Protein AF-0000000068093734 (afdb_homodimer)

Foldseek 3Di:
DWKAWLFFAAPDDDPFGAFGKMWDDFPQEIEMEFDAGRSQVLCVVLVHFLLSHAEYEYFWPDRSRHVCVLVSQVRNLLVCLPVGDAHAYEYAPPQVVVVCLDDNCVHPCNVVQCCLQPPVVNVVVSVVSPHDDGSDGHDYHYYHDDQFDWDDDPFKIKGWHFAAAPPPVITGIKIWIDGPNAIEIEGTFHADGPRSLQSQAQHLEYEYEAADAPPPQPDPSSNGGGYHLLSVLQSCQSSVYQEYEYGHYYCVCVDPPNVVVSVVNSCVRHPHHYHDDTRGDMDDSVGDDPPPPD/DWKAWLFFAAPDDDPFGAFGKMWDDFPQEIEMEFDAGRSQVLCVVLVHFLLSHAEYEYFWPDRSRHVCVLVSQVRNLLVCLPVGDAHAYEYAPPQVVVVCLDDNCVHPCNVVQCCLQPPVVNVVVSVVSPHDDGSDGHDYHYYHDDQFDWDDDPFKIKGWHFAAAPPPVITGIKIWIDGPNAIEIEGTFHADGPRSLVSQAQHLEYEYEAADAPPPQPDPSSNGGGYHLQSVLQSCQSSVYAEYEYGHYYCVCVDPPNVVVSVVNSCVRHPHHYHDDTRGDMDDSVGDDPPPPD

Structure (mmCIF, N/CA/C/O backbone):
data_AF-0000000068093734-model_v1
#
loop_
_entity.id
_entity.type
_entity.pdbx_description
1 polymer 'Metallo-beta-lactamase family protein'
#
loop_
_atom_site.group_PDB
_atom_site.id
_atom_site.type_symbol
_atom_site.label_atom_id
_atom_site.label_alt_id
_atom_site.label_comp_id
_atom_site.label_asym_id
_atom_site.label_entity_id
_atom_site.label_seq_id
_atom_site.pdbx_PDB_ins_code
_atom_site.Cartn_x
_atom_site.Cartn_y
_atom_site.Cartn_z
_atom_site.occupancy
_atom_site.B_iso_or_equiv
_atom_site.auth_seq_id
_atom_site.auth_comp_id
_atom_site.auth_asym_id
_atom_site.auth_atom_id
_atom_site.pdbx_PDB_model_num
ATOM 1 N N . MET A 1 1 ? 13.656 24.938 -2.77 1 95.44 1 MET A N 1
ATOM 2 C CA . MET A 1 1 ? 12.781 23.891 -2.225 1 95.44 1 MET A CA 1
ATOM 3 C C . MET A 1 1 ? 11.633 23.594 -3.18 1 95.44 1 MET A C 1
ATOM 5 O O . MET A 1 1 ? 11.078 24.516 -3.797 1 95.44 1 MET A O 1
ATOM 9 N N . ASN A 1 2 ? 11.367 22.281 -3.445 1 97.56 2 ASN A N 1
ATOM 10 C CA . ASN A 1 2 ? 10.203 21.828 -4.203 1 97.56 2 ASN A CA 1
ATOM 11 C C . ASN A 1 2 ? 9.25 21.016 -3.334 1 97.56 2 ASN A C 1
ATOM 13 O O . ASN A 1 2 ? 9.695 20.266 -2.459 1 97.56 2 ASN A O 1
ATOM 17 N N . LEU A 1 3 ? 7.969 21.25 -3.598 1 98.56 3 LEU A N 1
ATOM 18 C CA . LEU A 1 3 ? 6.941 20.531 -2.852 1 98.56 3 LEU A CA 1
ATOM 19 C C . LEU A 1 3 ? 5.922 19.906 -3.797 1 98.56 3 LEU A C 1
ATOM 21 O O . LEU A 1 3 ? 5.395 20.578 -4.684 1 98.56 3 LEU A O 1
ATOM 25 N N . TRP A 1 4 ? 5.676 18.594 -3.635 1 98.88 4 TRP A N 1
ATOM 26 C CA . TRP A 1 4 ? 4.633 17.891 -4.375 1 98.88 4 TRP A CA 1
ATOM 27 C C . TRP A 1 4 ? 3.635 17.234 -3.424 1 98.88 4 TRP A C 1
ATOM 29 O O . TRP A 1 4 ? 4.023 16.703 -2.379 1 98.88 4 TRP A O 1
ATOM 39 N N . LEU A 1 5 ? 2.393 17.312 -3.854 1 98.94 5 LEU A N 1
ATOM 40 C CA . LEU A 1 5 ? 1.349 16.578 -3.139 1 98.94 5 LEU A CA 1
ATOM 41 C C . LEU A 1 5 ? 1.185 15.172 -3.701 1 98.94 5 LEU A C 1
ATOM 43 O O . LEU A 1 5 ? 0.716 15 -4.828 1 98.94 5 LEU A O 1
ATOM 47 N N . LEU A 1 6 ? 1.538 14.172 -2.916 1 98.88 6 LEU A N 1
ATOM 48 C CA . LEU A 1 6 ? 1.407 12.797 -3.373 1 98.88 6 LEU A CA 1
ATOM 49 C C . LEU A 1 6 ? -0.021 12.297 -3.186 1 98.88 6 LEU A C 1
ATOM 51 O O . LEU A 1 6 ? -0.607 11.719 -4.109 1 98.88 6 LEU A O 1
ATOM 55 N N . GLY A 1 7 ? -0.536 12.531 -2.014 1 98.81 7 GLY A N 1
ATOM 56 C CA . GLY A 1 7 ? -1.906 12.164 -1.692 1 98.81 7 GLY A CA 1
ATOM 57 C C . GLY A 1 7 ? -2.641 13.234 -0.907 1 98.81 7 GLY A C 1
ATOM 58 O O . GLY A 1 7 ? -2.105 13.781 0.061 1 98.81 7 GLY A O 1
ATOM 59 N N . THR A 1 8 ? -3.873 13.539 -1.354 1 98.81 8 THR A N 1
ATOM 60 C CA . THR A 1 8 ? -4.645 14.617 -0.747 1 98.81 8 THR A CA 1
ATOM 61 C C . THR A 1 8 ? -5.98 14.102 -0.22 1 98.81 8 THR A C 1
ATOM 63 O O . THR A 1 8 ? -6.914 14.875 0.001 1 98.81 8 THR A O 1
ATOM 66 N N . GLY A 1 9 ? -6.023 12.742 -0.123 1 98.44 9 GLY A N 1
ATOM 67 C CA . GLY A 1 9 ? -7.273 12.125 0.302 1 98.44 9 GLY A CA 1
ATOM 68 C C . GLY A 1 9 ? -7.254 11.68 1.752 1 98.44 9 GLY A C 1
ATOM 69 O O . GLY A 1 9 ? -6.441 12.164 2.545 1 98.44 9 GLY A O 1
ATOM 70 N N . THR A 1 10 ? -8.203 10.922 2.076 1 98 10 THR A N 1
ATOM 71 C CA . THR A 1 10 ? -8.5 10.453 3.424 1 98 10 THR A CA 1
ATOM 72 C C . THR A 1 10 ? -8.422 8.938 3.498 1 98 10 THR A C 1
ATOM 74 O O . THR A 1 10 ? -7.996 8.281 2.541 1 98 10 THR A O 1
ATOM 77 N N . PRO A 1 11 ? -8.75 8.32 4.656 1 96.88 11 PRO A N 1
ATOM 78 C CA . PRO A 1 11 ? -8.781 6.855 4.707 1 96.88 11 PRO A CA 1
ATOM 79 C C . PRO A 1 11 ? -9.836 6.25 3.789 1 96.88 11 PRO A C 1
ATOM 81 O O . PRO A 1 11 ? -9.789 5.059 3.482 1 96.88 11 PRO A O 1
ATOM 84 N N . THR A 1 12 ? -10.797 7.047 3.393 1 96.06 12 THR A N 1
ATOM 85 C CA . THR A 1 12 ? -11.82 6.574 2.471 1 96.06 12 THR A CA 1
ATOM 86 C C . THR A 1 12 ? -11.242 6.379 1.071 1 96.06 12 THR A C 1
ATOM 88 O O . THR A 1 12 ? -10.609 7.285 0.525 1 96.06 12 THR A O 1
ATOM 91 N N . PRO A 1 13 ? -11.469 5.199 0.527 1 95.5 13 PRO A N 1
ATOM 92 C CA . PRO A 1 13 ? -10.883 4.926 -0.789 1 95.5 13 PRO A CA 1
ATOM 93 C C . PRO A 1 13 ? -11.383 5.887 -1.865 1 95.5 13 PRO A C 1
ATOM 95 O O . PRO A 1 13 ? -12.562 6.258 -1.873 1 95.5 13 PRO A O 1
ATOM 98 N N . SER A 1 14 ? -10.516 6.305 -2.707 1 96.06 14 SER A N 1
ATOM 99 C CA . SER A 1 14 ? -10.789 7.18 -3.842 1 96.06 14 SER A CA 1
ATOM 100 C C . SER A 1 14 ? -9.922 6.816 -5.043 1 96.06 14 SER A C 1
ATOM 102 O O . SER A 1 14 ? -8.773 6.406 -4.883 1 96.06 14 SER A O 1
ATOM 104 N N . LEU A 1 15 ? -10.469 6.91 -6.254 1 93.81 15 LEU A N 1
ATOM 105 C CA . LEU A 1 15 ? -9.688 6.691 -7.465 1 93.81 15 LEU A CA 1
ATOM 106 C C . LEU A 1 15 ? -8.82 7.906 -7.781 1 93.81 15 LEU A C 1
ATOM 108 O O . LEU A 1 15 ? -7.855 7.805 -8.547 1 93.81 15 LEU A O 1
ATOM 112 N N . TRP A 1 16 ? -9.148 9.008 -7.148 1 92.5 16 TRP A N 1
ATOM 113 C CA . TRP A 1 16 ? -8.555 10.273 -7.559 1 92.5 16 TRP A CA 1
ATOM 114 C C . TRP A 1 16 ? -7.555 10.766 -6.52 1 92.5 16 TRP A C 1
ATOM 116 O O . TRP A 1 16 ? -6.551 11.391 -6.863 1 92.5 16 TRP A O 1
ATOM 126 N N . ARG A 1 17 ? -7.852 10.477 -5.312 1 97.81 17 ARG A N 1
ATOM 127 C CA . ARG A 1 17 ? -7.016 10.953 -4.215 1 97.81 17 ARG A CA 1
ATOM 128 C C . ARG A 1 17 ? -6.473 9.789 -3.396 1 97.81 17 ARG A C 1
ATOM 130 O O . ARG A 1 17 ? -7.238 8.992 -2.85 1 97.81 17 ARG A O 1
ATOM 137 N N . MET A 1 18 ? -5.18 9.734 -3.316 1 98.5 18 MET A N 1
ATOM 138 C CA . MET A 1 18 ? -4.547 8.758 -2.436 1 98.5 18 MET A CA 1
ATOM 139 C C . MET A 1 18 ? -4.484 9.273 -1.003 1 98.5 18 MET A C 1
ATOM 141 O O . MET A 1 18 ? -4.84 10.422 -0.738 1 98.5 18 MET A O 1
ATOM 145 N N . CYS A 1 19 ? -4.105 8.445 -0.1 1 98.75 19 CYS A N 1
ATOM 146 C CA . CYS A 1 19 ? -3.963 8.852 1.293 1 98.75 19 CYS A CA 1
ATOM 147 C C . CYS A 1 19 ? -2.818 9.844 1.455 1 98.75 19 CYS A C 1
ATOM 149 O O . CYS A 1 19 ? -2 10.008 0.548 1 98.75 19 CYS A O 1
ATOM 151 N N . SER A 1 20 ? -2.742 10.43 2.557 1 98.88 20 SER A N 1
ATOM 152 C CA . SER A 1 20 ? -1.877 11.578 2.812 1 98.88 20 SER A CA 1
ATOM 153 C C . SER A 1 20 ? -0.416 11.242 2.533 1 98.88 20 SER A C 1
ATOM 155 O O . SER A 1 20 ? 0.082 10.203 2.967 1 98.88 20 SER A O 1
ATOM 157 N N . GLY A 1 21 ? 0.211 12.086 1.816 1 98.94 21 GLY A N 1
ATOM 158 C CA . GLY A 1 21 ? 1.637 12.047 1.533 1 98.94 21 GLY A CA 1
ATOM 159 C C . GLY A 1 21 ? 2.139 13.281 0.816 1 98.94 21 GLY A C 1
ATOM 160 O O . GLY A 1 21 ? 1.461 13.812 -0.068 1 98.94 21 GLY A O 1
ATOM 161 N N . TYR A 1 22 ? 3.342 13.773 1.146 1 98.94 22 TYR A N 1
ATOM 162 C CA . TYR A 1 22 ? 3.922 15 0.618 1 98.94 22 TYR A CA 1
ATOM 163 C C . TYR A 1 22 ? 5.43 14.852 0.427 1 98.94 22 TYR A C 1
ATOM 165 O O . TYR A 1 22 ? 6.125 14.336 1.303 1 98.94 22 TYR A O 1
ATOM 173 N N . LEU A 1 23 ? 5.875 15.203 -0.702 1 98.94 23 LEU A N 1
ATOM 174 C CA . LEU A 1 23 ? 7.277 15.078 -1.08 1 98.94 23 LEU A CA 1
ATOM 175 C C . LEU A 1 23 ? 7.938 16.453 -1.17 1 98.94 23 LEU A C 1
ATOM 177 O O . LEU A 1 23 ? 7.414 17.359 -1.826 1 98.94 23 LEU A O 1
ATOM 181 N N . VAL A 1 24 ? 9.062 16.641 -0.488 1 98.81 24 VAL A N 1
ATOM 182 C CA . VAL A 1 24 ? 9.812 17.891 -0.521 1 98.81 24 VAL A CA 1
ATOM 183 C C . VAL A 1 24 ? 11.25 17.625 -0.975 1 98.81 24 VAL A C 1
ATOM 185 O O . VAL A 1 24 ? 11.891 16.672 -0.511 1 98.81 24 VAL A O 1
ATOM 188 N N . ARG A 1 25 ? 11.703 18.359 -1.819 1 98.44 25 ARG A N 1
ATOM 189 C CA . ARG A 1 25 ? 13.109 18.312 -2.211 1 98.44 25 ARG A CA 1
ATOM 190 C C . ARG A 1 25 ? 13.859 19.531 -1.7 1 98.44 25 ARG A C 1
ATOM 192 O O . ARG A 1 25 ? 13.438 20.672 -1.926 1 98.44 25 ARG A O 1
ATOM 199 N N . VAL A 1 26 ? 14.859 19.359 -0.941 1 97.81 26 VAL A N 1
ATOM 200 C CA . VAL A 1 26 ? 15.805 20.375 -0.5 1 97.81 26 VAL A CA 1
ATOM 201 C C . VAL A 1 26 ? 17.203 20.031 -0.996 1 97.81 26 VAL A C 1
ATOM 203 O O . VAL A 1 26 ? 17.828 19.094 -0.511 1 97.81 26 VAL A O 1
ATOM 206 N N . GLY A 1 27 ? 17.75 20.781 -1.922 1 95.62 27 GLY A N 1
ATOM 207 C CA . GLY A 1 27 ? 18.984 20.375 -2.557 1 95.62 27 GLY A CA 1
ATOM 208 C C . GLY A 1 27 ? 18.875 19.031 -3.248 1 95.62 27 GLY A C 1
ATOM 209 O O . GLY A 1 27 ? 18.016 18.828 -4.109 1 95.62 27 GLY A O 1
ATOM 210 N N . ASP A 1 28 ? 19.672 18.094 -2.791 1 94.25 28 ASP A N 1
ATOM 211 C CA . ASP A 1 28 ? 19.656 16.766 -3.4 1 94.25 28 ASP A CA 1
ATOM 212 C C . ASP A 1 28 ? 18.938 15.758 -2.516 1 94.25 28 ASP A C 1
ATOM 214 O O . ASP A 1 28 ? 18.906 14.562 -2.814 1 94.25 28 ASP A O 1
ATOM 218 N N . GLU A 1 29 ? 18.25 16.266 -1.494 1 96.19 29 GLU A N 1
ATOM 219 C CA . GLU A 1 29 ? 17.578 15.383 -0.545 1 96.19 29 GLU A CA 1
ATOM 220 C C . GLU A 1 29 ? 16.078 15.383 -0.767 1 96.19 29 GLU A C 1
ATOM 222 O O . GLU A 1 29 ? 15.484 16.438 -1.037 1 96.19 29 GLU A O 1
ATOM 227 N N . TYR A 1 30 ? 15.547 14.219 -0.754 1 98.56 30 TYR A N 1
ATOM 228 C CA . TYR A 1 30 ? 14.094 14.078 -0.76 1 98.56 30 TYR A CA 1
ATOM 229 C C . TYR A 1 30 ? 13.578 13.688 0.62 1 98.56 30 TYR A C 1
ATOM 231 O O . TYR A 1 30 ? 14.062 12.727 1.225 1 98.56 30 TYR A O 1
ATOM 239 N N . LEU A 1 31 ? 12.633 14.484 1.109 1 98.88 31 LEU A N 1
ATOM 240 C CA . LEU A 1 31 ? 11.922 14.211 2.354 1 98.88 31 LEU A CA 1
ATOM 241 C C . LEU A 1 31 ? 10.453 13.914 2.082 1 98.88 31 LEU A C 1
ATOM 243 O O . LEU A 1 31 ? 9.812 14.586 1.273 1 98.88 31 LEU A O 1
ATOM 247 N N . VAL A 1 32 ? 9.969 12.875 2.77 1 98.94 32 VAL A N 1
ATOM 248 C CA . VAL A 1 32 ? 8.523 12.68 2.721 1 98.94 32 VAL A CA 1
ATOM 249 C C . VAL A 1 32 ? 7.91 13.055 4.066 1 98.94 32 VAL A C 1
ATOM 251 O O . VAL A 1 32 ? 8.5 12.805 5.121 1 98.94 32 VAL A O 1
ATOM 254 N N . PHE A 1 33 ? 6.797 13.734 4.039 1 98.94 33 PHE A N 1
ATOM 255 C CA . PHE A 1 33 ? 5.922 13.961 5.184 1 98.94 33 PHE A CA 1
ATOM 256 C C . PHE A 1 33 ? 4.641 13.148 5.059 1 98.94 33 PHE A C 1
ATOM 258 O O . PHE A 1 33 ? 3.789 13.445 4.219 1 98.94 33 PHE A O 1
ATOM 265 N N . ASP A 1 34 ? 4.547 12.094 5.902 1 98.94 34 ASP A N 1
ATOM 266 C CA . ASP A 1 34 ? 3.547 11.039 5.805 1 98.94 34 ASP A CA 1
ATOM 267 C C . ASP A 1 34 ? 3.666 10.289 4.48 1 98.94 34 ASP A C 1
ATOM 269 O O . ASP A 1 34 ? 4.23 10.805 3.518 1 98.94 34 ASP A O 1
ATOM 273 N N . HIS A 1 35 ? 3.182 9.133 4.461 1 98.88 35 HIS A N 1
ATOM 274 C CA . HIS A 1 35 ? 3.254 8.219 3.326 1 98.88 35 HIS A CA 1
ATOM 275 C C . HIS A 1 35 ? 2.148 7.172 3.393 1 98.88 35 HIS A C 1
ATOM 277 O O . HIS A 1 35 ? 2.424 5.988 3.596 1 98.88 35 HIS A O 1
ATOM 283 N N . GLY A 1 36 ? 0.917 7.656 3.148 1 98.81 36 GLY A N 1
ATOM 284 C CA . GLY A 1 36 ? -0.247 6.789 3.262 1 98.81 36 GLY A CA 1
ATOM 285 C C . GLY A 1 36 ? -0.456 5.91 2.043 1 98.81 36 GLY A C 1
ATOM 286 O O . GLY A 1 36 ? 0.302 5.992 1.074 1 98.81 36 GLY A O 1
ATOM 287 N N . PHE A 1 37 ? -1.471 5.078 2.098 1 98.62 37 PHE A N 1
ATOM 288 C CA . PHE A 1 37 ? -1.744 4.152 1.005 1 98.62 37 PHE A CA 1
ATOM 289 C C . PHE A 1 37 ? -1.876 4.898 -0.317 1 98.62 37 PHE A C 1
ATOM 291 O O . PHE A 1 37 ? -2.66 5.844 -0.428 1 98.62 37 PHE A O 1
ATOM 298 N N . GLY A 1 38 ? -1.072 4.477 -1.32 1 98 38 GLY A N 1
ATOM 299 C CA . GLY A 1 38 ? -1.142 5.047 -2.654 1 98 38 GLY A CA 1
ATOM 300 C C . GLY A 1 38 ? -0.136 6.16 -2.879 1 98 38 GLY A C 1
ATOM 301 O O . GLY A 1 38 ? 0.177 6.504 -4.023 1 98 38 GLY A O 1
ATOM 302 N N . ALA A 1 39 ? 0.345 6.793 -1.848 1 98.69 39 ALA A N 1
ATOM 303 C CA . ALA A 1 39 ? 1.303 7.891 -1.966 1 98.69 39 ALA A CA 1
ATOM 304 C C . ALA A 1 39 ? 2.582 7.43 -2.656 1 98.69 39 ALA A C 1
ATOM 306 O O . ALA A 1 39 ? 3.186 8.18 -3.428 1 98.69 39 ALA A O 1
ATOM 307 N N . HIS A 1 40 ? 2.98 6.184 -2.398 1 98.69 40 HIS A N 1
ATOM 308 C CA . HIS A 1 40 ? 4.207 5.648 -2.984 1 98.69 40 HIS A CA 1
ATOM 309 C C . HIS A 1 40 ? 4.117 5.605 -4.504 1 98.69 40 HIS A C 1
ATOM 311 O O . HIS A 1 40 ? 5.074 5.953 -5.199 1 98.69 40 HIS A O 1
ATOM 317 N N . HIS A 1 41 ? 2.984 5.184 -4.938 1 97.81 41 HIS A N 1
ATOM 318 C CA . HIS A 1 41 ? 2.82 5.098 -6.387 1 97.81 41 HIS A CA 1
ATOM 319 C C . HIS A 1 41 ? 2.848 6.48 -7.027 1 97.81 41 HIS A C 1
ATOM 321 O O . HIS A 1 41 ? 3.418 6.66 -8.102 1 97.81 41 HIS A O 1
ATOM 327 N N . ARG A 1 42 ? 2.219 7.469 -6.398 1 98.5 42 ARG A N 1
ATOM 328 C CA . ARG A 1 42 ? 2.262 8.844 -6.895 1 98.5 42 ARG A CA 1
ATOM 329 C C . ARG A 1 42 ? 3.693 9.367 -6.941 1 98.5 42 ARG A C 1
ATOM 331 O O . ARG A 1 42 ? 4.066 10.094 -7.863 1 98.5 42 ARG A O 1
ATOM 338 N N . MET A 1 43 ? 4.465 8.992 -5.934 1 98.81 43 MET A N 1
ATOM 339 C CA . MET A 1 43 ? 5.875 9.359 -5.91 1 98.81 43 MET A CA 1
ATOM 340 C C . MET A 1 43 ? 6.609 8.789 -7.121 1 98.81 43 MET A C 1
ATOM 342 O O . MET A 1 43 ? 7.383 9.492 -7.773 1 98.81 43 MET A O 1
ATOM 346 N N . LEU A 1 44 ? 6.312 7.551 -7.48 1 98.31 44 LEU A N 1
ATOM 347 C CA . LEU A 1 44 ? 6.902 6.914 -8.656 1 98.31 44 LEU A CA 1
ATOM 348 C C . LEU A 1 44 ? 6.484 7.637 -9.93 1 98.31 44 LEU A C 1
ATOM 350 O O . LEU A 1 44 ? 7.293 7.809 -10.844 1 98.31 44 LEU A O 1
ATOM 354 N N . GLU A 1 45 ? 5.277 8.062 -9.992 1 98.06 45 GLU A N 1
ATOM 355 C CA . GLU A 1 45 ? 4.766 8.766 -11.164 1 98.06 45 GLU A CA 1
ATOM 356 C C . GLU A 1 45 ? 5.504 10.078 -11.383 1 98.06 45 GLU A C 1
ATOM 358 O O . GLU A 1 45 ? 5.617 10.555 -12.516 1 98.06 45 GLU A O 1
ATOM 363 N N . LEU A 1 46 ? 5.992 10.625 -10.312 1 98.25 46 LEU A N 1
ATOM 364 C CA . LEU A 1 46 ? 6.758 11.859 -10.398 1 98.25 46 LEU A CA 1
ATOM 365 C C . LEU A 1 46 ? 8.188 11.586 -10.852 1 98.25 46 LEU A C 1
ATOM 367 O O . LEU A 1 46 ? 8.969 12.523 -11.062 1 98.25 46 LEU A O 1
ATOM 371 N N . GLY A 1 47 ? 8.531 10.312 -10.914 1 97.94 47 GLY A N 1
ATOM 372 C CA . GLY A 1 47 ? 9.875 9.93 -11.312 1 97.94 47 GLY A CA 1
ATOM 373 C C . GLY A 1 47 ? 10.844 9.852 -10.141 1 97.94 47 GLY A C 1
ATOM 374 O O . GLY A 1 47 ? 12.062 9.812 -10.344 1 97.94 47 GLY A O 1
ATOM 375 N N . VAL A 1 48 ? 10.344 9.883 -8.922 1 98.5 48 VAL A N 1
ATOM 376 C CA . VAL A 1 48 ? 11.188 9.789 -7.738 1 98.5 48 VAL A CA 1
ATOM 377 C C . VAL A 1 48 ? 11.18 8.359 -7.199 1 98.5 48 VAL A C 1
ATOM 379 O O . VAL A 1 48 ? 10.109 7.805 -6.93 1 98.5 48 VAL A O 1
ATOM 382 N N . ARG A 1 49 ? 12.359 7.754 -7.016 1 98 49 ARG A N 1
ATOM 383 C CA . ARG A 1 49 ? 12.508 6.387 -6.527 1 98 49 ARG A CA 1
ATOM 384 C C . ARG A 1 49 ? 12.641 6.359 -5.008 1 98 49 ARG A C 1
ATOM 386 O O . ARG A 1 49 ? 13.086 7.34 -4.398 1 98 49 ARG A O 1
ATOM 393 N N . ALA A 1 50 ? 12.281 5.207 -4.441 1 98.31 50 ALA A N 1
ATOM 394 C CA . ALA A 1 50 ? 12.391 5.031 -2.994 1 98.31 50 ALA A CA 1
ATOM 395 C C . ALA A 1 50 ? 13.828 5.238 -2.527 1 98.31 50 ALA A C 1
ATOM 397 O O . ALA A 1 50 ? 14.07 5.746 -1.429 1 98.31 50 ALA A O 1
ATOM 398 N N . THR A 1 51 ? 14.82 4.906 -3.367 1 98.06 51 THR A N 1
ATOM 399 C CA . THR A 1 51 ? 16.234 4.996 -3.016 1 98.06 51 THR A CA 1
ATOM 400 C C . THR A 1 51 ? 16.672 6.453 -2.898 1 98.06 51 THR A C 1
ATOM 402 O O . THR A 1 51 ? 17.734 6.746 -2.344 1 98.06 51 THR A O 1
ATOM 405 N N . GLN A 1 52 ? 15.875 7.379 -3.377 1 98.19 52 GLN A N 1
ATOM 406 C CA . GLN A 1 52 ? 16.234 8.789 -3.348 1 98.19 52 GLN A CA 1
ATOM 407 C C . GLN A 1 52 ? 15.703 9.461 -2.082 1 98.19 52 GLN A C 1
ATOM 409 O O . GLN A 1 52 ? 16.141 10.562 -1.732 1 98.19 52 GLN A O 1
ATOM 414 N N . VAL A 1 53 ? 14.758 8.852 -1.413 1 98.62 53 VAL A N 1
ATOM 415 C CA . VAL A 1 53 ? 14.188 9.414 -0.192 1 98.62 53 VAL A CA 1
ATOM 416 C C . VAL A 1 53 ? 15.141 9.18 0.977 1 98.62 53 VAL A C 1
ATOM 418 O O . VAL A 1 53 ? 15.43 8.039 1.333 1 98.62 53 VAL A O 1
ATOM 421 N N . SER A 1 54 ? 15.555 10.273 1.552 1 97.75 54 SER A N 1
ATOM 422 C CA . SER A 1 54 ? 16.562 10.156 2.605 1 97.75 54 SER A CA 1
ATOM 423 C C . SER A 1 54 ? 15.93 10.305 3.986 1 97.75 54 SER A C 1
ATOM 425 O O . SER A 1 54 ? 16.484 9.828 4.98 1 97.75 54 SER A O 1
ATOM 427 N N . HIS A 1 55 ? 14.781 11.016 4.082 1 98.69 55 HIS A N 1
ATOM 428 C CA . HIS A 1 55 ? 14.133 11.297 5.359 1 98.69 55 HIS A CA 1
ATOM 429 C C . HIS A 1 55 ? 12.617 11.125 5.25 1 98.69 55 HIS A C 1
ATOM 431 O O . HIS A 1 55 ? 12.016 11.523 4.254 1 98.69 55 HIS A O 1
ATOM 437 N N . ALA A 1 56 ? 12.07 10.508 6.246 1 98.94 56 ALA A N 1
ATOM 438 C CA . ALA A 1 56 ? 10.617 10.406 6.355 1 98.94 56 ALA A CA 1
ATOM 439 C C . ALA A 1 56 ? 10.133 10.938 7.703 1 98.94 56 ALA A C 1
ATOM 441 O O . ALA A 1 56 ? 10.664 10.562 8.75 1 98.94 56 ALA A O 1
ATOM 442 N N . PHE A 1 57 ? 9.172 11.859 7.676 1 98.94 57 PHE A N 1
ATOM 443 C CA . PHE A 1 57 ? 8.523 12.391 8.867 1 98.94 57 PHE A CA 1
ATOM 444 C C . PHE A 1 57 ? 7.059 11.961 8.922 1 98.94 57 PHE A C 1
ATOM 446 O O . PHE A 1 57 ? 6.266 12.328 8.055 1 98.94 57 PHE A O 1
ATOM 453 N N . PHE A 1 58 ? 6.684 11.203 9.938 1 98.94 58 PHE A N 1
ATOM 454 C CA . PHE A 1 58 ? 5.289 10.805 10.125 1 98.94 58 PHE A CA 1
ATOM 455 C C . PHE A 1 58 ? 4.617 11.688 11.18 1 98.94 58 PHE A C 1
ATOM 457 O O . PHE A 1 58 ? 5.129 11.836 12.289 1 98.94 58 PHE A O 1
ATOM 464 N N . SER A 1 59 ? 3.494 12.25 10.805 1 98.88 59 SER A N 1
ATOM 465 C CA . SER A 1 59 ? 2.785 13.164 11.688 1 98.88 59 SER A CA 1
ATOM 466 C C . SER A 1 59 ? 2.088 12.414 12.82 1 98.88 59 SER A C 1
ATOM 468 O O . SER A 1 59 ? 2.096 12.859 13.969 1 98.88 59 SER A O 1
ATOM 470 N N . HIS A 1 60 ? 1.43 11.344 12.477 1 98.81 60 HIS A N 1
ATOM 471 C CA . HIS A 1 60 ? 0.777 10.438 13.422 1 98.81 60 HIS A CA 1
ATOM 472 C C . HIS A 1 60 ? 0.547 9.062 12.805 1 98.81 60 HIS A C 1
ATOM 474 O O . HIS A 1 60 ? 0.765 8.875 11.602 1 98.81 60 HIS A O 1
ATOM 480 N N . HIS A 1 61 ? 0.101 8.117 13.609 1 98.44 61 HIS A N 1
ATOM 481 C CA . HIS A 1 61 ? 0.189 6.73 13.164 1 98.44 61 HIS A CA 1
ATOM 482 C C . HIS A 1 61 ? -1.18 6.195 12.758 1 98.44 61 HIS A C 1
ATOM 484 O O . HIS A 1 61 ? -1.532 5.062 13.094 1 98.44 61 HIS A O 1
ATOM 490 N N . HIS A 1 62 ? -1.985 7.016 12.102 1 98.75 62 HIS A N 1
ATOM 491 C CA . HIS A 1 62 ? -3.104 6.512 11.312 1 98.75 62 HIS A CA 1
ATOM 492 C C . HIS A 1 62 ? -2.617 5.867 10.023 1 98.75 62 HIS A C 1
ATOM 494 O O . HIS A 1 62 ? -1.678 6.359 9.391 1 98.75 62 HIS A O 1
ATOM 500 N N . TYR A 1 63 ? -3.316 4.844 9.562 1 98.56 63 TYR A N 1
ATOM 501 C CA . TYR A 1 63 ? -2.838 4.094 8.414 1 98.56 63 TYR A CA 1
ATOM 502 C C . TYR A 1 63 ? -2.879 4.945 7.148 1 98.56 63 TYR A C 1
ATOM 504 O O . TYR A 1 63 ? -2.078 4.742 6.23 1 98.56 63 TYR A O 1
ATOM 512 N N . ASP A 1 64 ? -3.836 5.898 7.059 1 98.69 64 ASP A N 1
ATOM 513 C CA . ASP A 1 64 ? -3.895 6.723 5.855 1 98.69 64 ASP A CA 1
ATOM 514 C C . ASP A 1 64 ? -2.762 7.742 5.836 1 98.69 64 ASP A C 1
ATOM 516 O O . ASP A 1 64 ? -2.59 8.469 4.852 1 98.69 64 ASP A O 1
ATOM 520 N N . HIS A 1 65 ? -1.872 7.758 6.832 1 98.94 65 HIS A N 1
ATOM 521 C CA . HIS A 1 65 ? -0.692 8.617 6.863 1 98.94 65 HIS A CA 1
ATOM 522 C C . HIS A 1 65 ? 0.589 7.789 6.824 1 98.94 65 HIS A C 1
ATOM 524 O O . HIS A 1 65 ? 1.68 8.336 6.648 1 98.94 65 HIS A O 1
ATOM 530 N N . MET A 1 66 ? 0.507 6.438 6.949 1 98.62 66 MET A N 1
ATOM 531 C CA . MET A 1 66 ? 1.749 5.668 6.973 1 98.62 66 MET A CA 1
ATOM 532 C C . MET A 1 66 ? 1.561 4.309 6.305 1 98.62 66 MET A C 1
ATOM 534 O O . MET A 1 66 ? 2.441 3.449 6.379 1 98.62 66 MET A O 1
ATOM 538 N N . GLY A 1 67 ? 0.478 4.086 5.668 1 98.69 67 GLY A N 1
ATOM 539 C CA . GLY A 1 67 ? 0.149 2.789 5.098 1 98.69 67 GLY A CA 1
ATOM 540 C C . GLY A 1 67 ? 1.193 2.285 4.121 1 98.69 67 GLY A C 1
ATOM 541 O O . GLY A 1 67 ? 1.385 1.076 3.977 1 98.69 67 GLY A O 1
ATOM 542 N N . ASP A 1 68 ? 1.874 3.17 3.414 1 98.75 68 ASP A N 1
ATOM 543 C CA . ASP A 1 68 ? 2.885 2.785 2.436 1 98.75 68 ASP A CA 1
ATOM 544 C C . ASP A 1 68 ? 4.289 2.857 3.037 1 98.75 68 ASP A C 1
ATOM 546 O O . ASP A 1 68 ? 5.281 2.734 2.32 1 98.75 68 ASP A O 1
ATOM 550 N N . TYR A 1 69 ? 4.402 3.029 4.379 1 98.88 69 TYR A N 1
ATOM 551 C CA . TYR A 1 69 ? 5.691 3.037 5.066 1 98.88 69 TYR A CA 1
ATOM 552 C C . TYR A 1 69 ? 6.457 1.748 4.797 1 98.88 69 TYR A C 1
ATOM 554 O O . TYR A 1 69 ? 7.625 1.784 4.398 1 98.88 69 TYR A O 1
ATOM 562 N N . PRO A 1 70 ? 5.859 0.566 4.906 1 98.81 70 PRO A N 1
ATOM 563 C CA . PRO A 1 70 ? 6.613 -0.652 4.605 1 98.81 70 PRO A CA 1
ATOM 564 C C . PRO A 1 70 ? 7.062 -0.723 3.148 1 98.81 70 PRO A C 1
ATOM 566 O O . PRO A 1 70 ? 8.164 -1.207 2.861 1 98.81 70 PRO A O 1
ATOM 569 N N . ARG A 1 71 ? 6.195 -0.263 2.266 1 98.69 71 ARG A N 1
ATOM 570 C CA . ARG A 1 71 ? 6.578 -0.264 0.857 1 98.69 71 ARG A CA 1
ATOM 571 C C . ARG A 1 71 ? 7.809 0.607 0.624 1 98.69 71 ARG A C 1
ATOM 573 O O . ARG A 1 71 ? 8.719 0.222 -0.113 1 98.69 71 ARG A O 1
ATOM 580 N N . LEU A 1 72 ? 7.812 1.789 1.249 1 98.75 72 LEU A N 1
ATOM 581 C CA . LEU A 1 72 ? 8.945 2.701 1.146 1 98.75 72 LEU A CA 1
ATOM 582 C C . LEU A 1 72 ? 10.219 2.045 1.664 1 98.75 72 LEU A C 1
ATOM 584 O O . LEU A 1 72 ? 11.25 2.059 0.986 1 98.75 72 LEU A O 1
ATOM 588 N N . LEU A 1 73 ? 10.156 1.377 2.814 1 98.38 73 LEU A N 1
ATOM 589 C CA . LEU A 1 73 ? 11.297 0.744 3.459 1 98.38 73 LEU A CA 1
ATOM 590 C C . LEU A 1 73 ? 11.812 -0.425 2.625 1 98.38 73 LEU A C 1
ATOM 592 O O . LEU A 1 73 ? 13.008 -0.498 2.32 1 98.38 73 LEU A O 1
ATOM 596 N N . LEU A 1 74 ? 10.93 -1.265 2.223 1 98.31 74 LEU A N 1
ATOM 597 C CA . LEU A 1 74 ? 11.297 -2.527 1.595 1 98.31 74 LEU A CA 1
ATOM 598 C C . LEU A 1 74 ? 11.812 -2.301 0.176 1 98.31 74 LEU A C 1
ATOM 600 O O . LEU A 1 74 ? 12.789 -2.924 -0.244 1 98.31 74 LEU A O 1
ATOM 604 N N . THR A 1 75 ? 11.172 -1.402 -0.532 1 97.81 75 THR A N 1
ATOM 605 C CA . THR A 1 75 ? 11.609 -1.104 -1.892 1 97.81 75 THR A CA 1
ATOM 606 C C . THR A 1 75 ? 12.969 -0.408 -1.884 1 97.81 75 THR A C 1
ATOM 608 O O . THR A 1 75 ? 13.836 -0.724 -2.697 1 97.81 75 THR A O 1
ATOM 611 N N . ARG A 1 76 ? 13.125 0.545 -0.97 1 98 76 ARG A N 1
ATOM 612 C CA . ARG A 1 76 ? 14.414 1.215 -0.844 1 98 76 ARG A CA 1
ATOM 613 C C . ARG A 1 76 ? 15.531 0.211 -0.57 1 98 76 ARG A C 1
ATOM 615 O O . ARG A 1 76 ? 16.578 0.255 -1.208 1 98 76 ARG A O 1
ATOM 622 N N . TRP A 1 77 ? 15.258 -0.66 0.363 1 97.69 77 TRP A N 1
ATOM 623 C CA . TRP A 1 77 ? 16.219 -1.686 0.759 1 97.69 77 TRP A CA 1
ATOM 624 C C . TRP A 1 77 ? 16.562 -2.588 -0.419 1 97.69 77 TRP A C 1
ATOM 626 O O . TRP A 1 77 ? 17.75 -2.781 -0.734 1 97.69 77 TRP A O 1
ATOM 636 N N . ASP A 1 78 ? 15.562 -3.084 -1.106 1 97.06 78 ASP A N 1
ATOM 637 C CA . ASP A 1 78 ? 15.781 -4.051 -2.176 1 97.06 78 ASP A CA 1
ATOM 638 C C . ASP A 1 78 ? 16.469 -3.4 -3.371 1 97.06 78 ASP A C 1
ATOM 640 O O . ASP A 1 78 ? 17.438 -3.945 -3.91 1 97.06 78 ASP A O 1
ATOM 644 N N . GLN A 1 79 ? 16.031 -2.205 -3.723 1 96.69 79 GLN A N 1
ATOM 645 C CA . GLN A 1 79 ? 16.562 -1.53 -4.902 1 96.69 79 GLN A CA 1
ATOM 646 C C . GLN A 1 79 ? 17.906 -0.887 -4.609 1 96.69 79 GLN A C 1
ATOM 648 O O . GLN A 1 79 ? 18.672 -0.592 -5.531 1 96.69 79 GLN A O 1
ATOM 653 N N . GLY A 1 80 ? 18.234 -0.651 -3.352 1 96.06 80 GLY A N 1
ATOM 654 C CA . GLY A 1 80 ? 19.516 -0.061 -2.969 1 96.06 80 GLY A CA 1
ATOM 655 C C . GLY A 1 80 ? 20.672 -1.022 -3.092 1 96.06 80 GLY A C 1
ATOM 656 O O . GLY A 1 80 ? 21.828 -0.599 -3.186 1 96.06 80 GLY A O 1
ATOM 657 N N . VAL A 1 81 ? 20.422 -2.295 -2.973 1 94.94 81 VAL A N 1
ATOM 658 C CA . VAL A 1 81 ? 21.375 -3.373 -3.186 1 94.94 81 VAL A CA 1
ATOM 659 C C . VAL A 1 81 ? 22.609 -3.158 -2.297 1 94.94 81 VAL A C 1
ATOM 661 O O . VAL A 1 81 ? 23.734 -3.357 -2.734 1 94.94 81 VAL A O 1
ATOM 664 N N . GLY A 1 82 ? 22.359 -2.621 -1.186 1 91.56 82 GLY A N 1
ATOM 665 C CA . GLY A 1 82 ? 23.438 -2.447 -0.216 1 91.56 82 GLY A CA 1
ATOM 666 C C . GLY A 1 82 ? 24.359 -1.287 -0.543 1 91.56 82 GLY A C 1
ATOM 667 O O . GLY A 1 82 ? 25.438 -1.17 0.025 1 91.56 82 GLY A O 1
ATOM 668 N N . ARG A 1 83 ? 23.969 -0.416 -1.395 1 92.12 83 ARG A N 1
ATOM 669 C CA . ARG A 1 83 ? 24.875 0.627 -1.876 1 92.12 83 ARG A CA 1
ATOM 670 C C . ARG A 1 83 ? 24.406 2.006 -1.411 1 92.12 83 ARG A C 1
ATOM 672 O O . ARG A 1 83 ? 24.984 3.021 -1.798 1 92.12 83 ARG A O 1
ATOM 679 N N . ILE A 1 84 ? 23.344 2.033 -0.647 1 91.56 84 ILE A N 1
ATOM 680 C CA . ILE A 1 84 ? 22.844 3.324 -0.179 1 91.56 84 ILE A CA 1
ATOM 681 C C . ILE A 1 84 ? 22.641 3.279 1.333 1 91.56 84 ILE A C 1
ATOM 683 O O . ILE A 1 84 ? 22.391 2.213 1.901 1 91.56 84 ILE A O 1
ATOM 687 N N . ASP A 1 85 ? 22.672 4.445 1.927 1 91.12 85 ASP A N 1
ATOM 688 C CA . ASP A 1 85 ? 22.453 4.539 3.365 1 91.12 85 ASP A CA 1
ATOM 689 C C . ASP A 1 85 ? 20.984 4.305 3.711 1 91.12 85 ASP A C 1
ATOM 691 O O . ASP A 1 85 ? 20.094 4.562 2.891 1 91.12 85 ASP A O 1
ATOM 695 N N . ASP A 1 86 ? 20.781 3.805 4.965 1 93.06 86 ASP A N 1
ATOM 696 C CA . ASP A 1 86 ? 19.406 3.645 5.426 1 93.06 86 ASP A CA 1
ATOM 697 C C . ASP A 1 86 ? 18.734 5 5.652 1 93.06 86 ASP A C 1
ATOM 699 O O . ASP A 1 86 ? 19.422 6.012 5.816 1 93.06 86 ASP A O 1
ATOM 703 N N . MET A 1 87 ? 17.5 5.012 5.574 1 97.19 87 MET A N 1
ATOM 704 C CA . MET A 1 87 ? 16.688 6.215 5.695 1 97.19 87 MET A CA 1
ATOM 705 C C . MET A 1 87 ? 16.547 6.637 7.156 1 97.19 87 MET A C 1
ATOM 707 O O . MET A 1 87 ? 16.5 5.789 8.047 1 97.19 87 MET A O 1
ATOM 711 N N . ASP A 1 88 ? 16.547 7.98 7.453 1 98.81 88 ASP A N 1
ATOM 712 C CA . ASP A 1 88 ? 16.125 8.508 8.75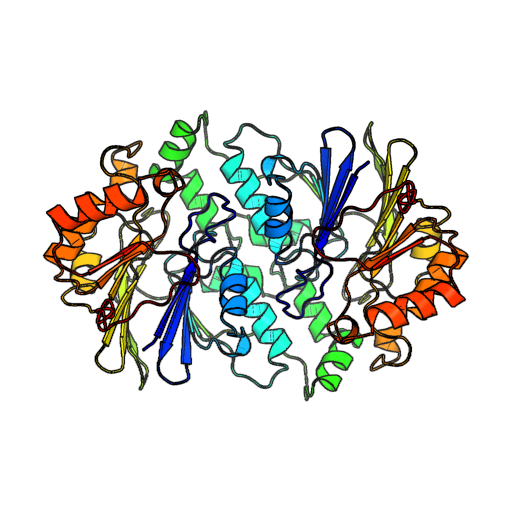 1 98.81 88 ASP A CA 1
ATOM 713 C C . ASP A 1 88 ? 14.602 8.633 8.828 1 98.81 88 ASP A C 1
ATOM 715 O O . ASP A 1 88 ? 13.984 9.242 7.957 1 98.81 88 ASP A O 1
ATOM 719 N N . VAL A 1 89 ? 14.062 7.992 9.836 1 98.94 89 VAL A N 1
ATOM 720 C CA . VAL A 1 89 ? 12.609 8.008 10 1 98.94 89 VAL A CA 1
ATOM 721 C C . VAL A 1 89 ? 12.25 8.68 11.32 1 98.94 89 VAL A C 1
ATOM 723 O O . VAL A 1 89 ? 12.781 8.312 12.375 1 98.94 89 VAL A O 1
ATOM 726 N N . TYR A 1 90 ? 11.398 9.695 11.211 1 98.94 90 TYR A N 1
ATOM 727 C CA . TYR A 1 90 ? 10.984 10.492 12.359 1 98.94 90 TYR A CA 1
ATOM 728 C C . TYR A 1 90 ? 9.484 10.375 12.594 1 98.94 90 TYR A C 1
ATOM 730 O O . TYR A 1 90 ? 8.703 10.289 11.641 1 98.94 90 TYR A O 1
ATOM 738 N N . GLY A 1 91 ? 9.008 10.43 13.773 1 98.81 91 GLY A N 1
ATOM 739 C CA . GLY A 1 91 ? 7.594 10.461 14.109 1 98.81 91 GLY A CA 1
ATOM 740 C C . GLY A 1 91 ? 7.328 10.336 15.594 1 98.81 91 GLY A C 1
ATOM 741 O O . GLY A 1 91 ? 8.266 10.25 16.391 1 98.81 91 GLY A O 1
ATOM 742 N N . PRO A 1 92 ? 6.098 10.422 16.016 1 98.62 92 PRO A N 1
ATOM 743 C CA . PRO A 1 92 ? 5.762 10.195 17.422 1 98.62 92 PRO A CA 1
ATOM 744 C C . PRO A 1 92 ? 5.941 8.742 17.844 1 98.62 92 PRO A C 1
ATOM 746 O O . PRO A 1 92 ? 6.016 7.852 17 1 98.62 92 PRO A O 1
ATOM 749 N N . PRO A 1 93 ? 6.102 8.586 19.172 1 97.69 93 PRO A N 1
ATOM 750 C CA . PRO A 1 93 ? 5.949 7.199 19.625 1 97.69 93 PRO A CA 1
ATOM 751 C C . PRO A 1 93 ? 4.57 6.621 19.312 1 97.69 93 PRO A C 1
ATOM 753 O O . PRO A 1 93 ? 3.59 7.363 19.219 1 97.69 93 PRO A O 1
ATOM 756 N N . PRO A 1 94 ? 4.535 5.246 19.062 1 98.25 94 PRO A N 1
ATOM 757 C CA . PRO A 1 94 ? 5.605 4.254 19.203 1 98.25 94 PRO A CA 1
ATOM 758 C C . PRO A 1 94 ? 6.207 3.844 17.859 1 98.25 94 PRO A C 1
ATOM 760 O O . PRO A 1 94 ? 6.113 2.678 17.469 1 98.25 94 PRO A O 1
ATOM 763 N N . LEU A 1 95 ? 6.871 4.758 17.219 1 98.69 95 LEU A N 1
ATOM 764 C CA . LEU A 1 95 ? 7.453 4.555 15.898 1 98.69 95 LEU A CA 1
ATOM 765 C C . LEU A 1 95 ? 8.398 3.359 15.898 1 98.69 95 LEU A C 1
ATOM 767 O O . LEU A 1 95 ? 8.383 2.551 14.969 1 98.69 95 LEU A O 1
ATOM 771 N N . LYS A 1 96 ? 9.211 3.225 16.906 1 98.75 96 LYS A N 1
ATOM 772 C CA . LYS A 1 96 ? 10.188 2.143 16.969 1 98.75 96 LYS A CA 1
ATOM 773 C C . LYS A 1 96 ? 9.492 0.783 17.047 1 98.75 96 LYS A C 1
ATOM 775 O O . LYS A 1 96 ? 9.883 -0.153 16.344 1 98.75 96 LYS A O 1
ATOM 780 N N . LEU A 1 97 ? 8.477 0.708 17.875 1 98.69 97 LEU A N 1
ATOM 781 C CA . LEU A 1 97 ? 7.727 -0.536 17.984 1 98.69 97 LEU A CA 1
ATOM 782 C C . LEU A 1 97 ? 7.031 -0.872 16.672 1 98.69 97 LEU A C 1
ATOM 784 O O . LEU A 1 97 ? 7.051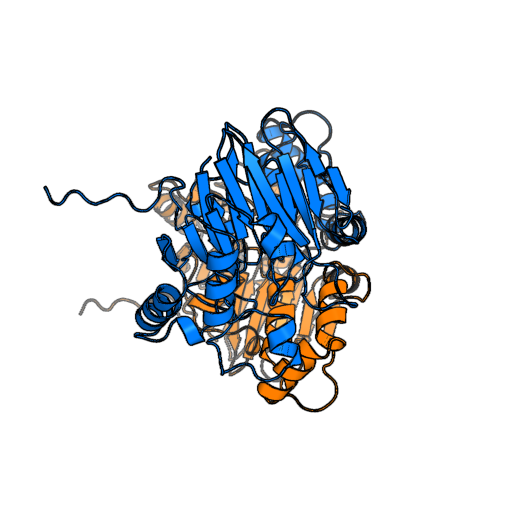 -2.023 16.234 1 98.69 97 LEU A O 1
ATOM 788 N N . ILE A 1 98 ? 6.43 0.103 16.062 1 98.88 98 ILE A N 1
ATOM 789 C CA . ILE A 1 98 ? 5.738 -0.077 14.797 1 98.88 98 ILE A CA 1
ATOM 790 C C . ILE A 1 98 ? 6.707 -0.636 13.758 1 98.88 98 ILE A C 1
ATOM 792 O O . ILE A 1 98 ? 6.387 -1.603 13.055 1 98.88 98 ILE A O 1
ATOM 796 N N . THR A 1 99 ? 7.867 -0.052 13.68 1 98.88 99 THR A N 1
ATOM 797 C CA . THR A 1 99 ? 8.859 -0.489 12.703 1 98.88 99 THR A CA 1
ATOM 798 C C . THR A 1 99 ? 9.312 -1.916 13 1 98.88 99 THR A C 1
ATOM 800 O O . THR A 1 99 ? 9.461 -2.727 12.078 1 98.88 99 THR A O 1
ATOM 803 N N . GLU A 1 100 ? 9.5 -2.221 14.273 1 98.75 100 GLU A N 1
ATOM 804 C CA . GLU A 1 100 ? 9.852 -3.578 14.68 1 98.75 100 GLU A CA 1
ATOM 805 C C . GLU A 1 100 ? 8.766 -4.574 14.273 1 98.75 100 GLU A C 1
ATOM 807 O O . GLU A 1 100 ? 9.07 -5.68 13.82 1 98.75 100 GLU A O 1
ATOM 812 N N . ARG A 1 101 ? 7.547 -4.207 14.406 1 98.88 101 ARG A N 1
ATOM 813 C CA . ARG A 1 101 ? 6.422 -5.078 14.078 1 98.88 101 ARG A CA 1
ATOM 814 C C . ARG A 1 101 ? 6.277 -5.25 12.57 1 98.88 101 ARG A C 1
ATOM 816 O O . ARG A 1 101 ? 5.605 -6.172 12.109 1 98.88 101 ARG A O 1
ATOM 823 N N . LEU A 1 102 ? 6.934 -4.41 11.852 1 98.88 102 LEU A N 1
ATOM 824 C CA . LEU A 1 102 ? 6.906 -4.523 10.398 1 98.88 102 LEU A CA 1
ATOM 825 C C . LEU A 1 102 ? 8.086 -5.344 9.891 1 98.88 102 LEU A C 1
ATOM 827 O O . LEU A 1 102 ? 7.902 -6.344 9.195 1 98.88 102 LEU A O 1
ATOM 831 N N . ILE A 1 103 ? 9.328 -4.973 10.336 1 98.62 103 ILE A N 1
ATOM 832 C CA . ILE A 1 103 ? 10.469 -5.516 9.609 1 98.62 103 ILE A CA 1
ATOM 833 C C . ILE A 1 103 ? 11.375 -6.285 10.562 1 98.62 103 ILE A C 1
ATOM 835 O O . ILE A 1 103 ? 12.438 -6.777 10.164 1 98.62 103 ILE A O 1
ATOM 839 N N . GLY A 1 104 ? 11.016 -6.367 11.836 1 98.12 104 GLY A N 1
ATOM 840 C CA . GLY A 1 104 ? 11.773 -7.23 12.734 1 98.12 104 GLY A CA 1
ATOM 841 C C . GLY A 1 104 ? 11.727 -8.695 12.336 1 98.12 104 GLY A C 1
ATOM 842 O O . GLY A 1 104 ? 10.969 -9.07 11.438 1 98.12 104 GLY A O 1
ATOM 843 N N . ASP A 1 105 ? 12.438 -9.531 13.039 1 96 105 ASP A N 1
ATOM 844 C CA . ASP A 1 105 ? 12.5 -10.953 12.703 1 96 105 ASP A CA 1
ATOM 845 C C . ASP A 1 105 ? 11.117 -11.602 12.797 1 96 105 ASP A C 1
ATOM 847 O O . ASP A 1 105 ? 10.758 -12.438 11.969 1 96 105 ASP A O 1
ATOM 851 N N . ASP A 1 106 ? 10.398 -11.156 13.758 1 96.31 106 ASP A N 1
ATOM 852 C CA . ASP A 1 106 ? 9.055 -11.703 13.922 1 96.31 106 ASP A CA 1
ATOM 853 C C . ASP A 1 106 ? 7.992 -10.711 13.445 1 96.31 106 ASP A C 1
ATOM 855 O O . ASP A 1 106 ? 6.816 -10.828 13.797 1 96.31 106 ASP A O 1
ATOM 859 N N . GLY A 1 107 ? 8.461 -9.703 12.734 1 98.56 107 GLY A N 1
ATOM 860 C CA . GLY A 1 107 ? 7.535 -8.727 12.18 1 98.56 107 GLY A CA 1
ATOM 861 C C . GLY A 1 107 ? 6.73 -9.266 11.016 1 98.56 107 GLY A C 1
ATOM 862 O O . GLY A 1 107 ? 6.977 -10.375 10.547 1 98.56 107 GLY A O 1
ATOM 863 N N . ALA A 1 108 ? 5.824 -8.508 10.555 1 98.88 108 ALA A N 1
ATOM 864 C CA . ALA A 1 108 ? 4.91 -8.914 9.492 1 98.88 108 ALA A CA 1
ATOM 865 C C . ALA A 1 108 ? 5.672 -9.281 8.219 1 98.88 108 ALA A C 1
ATOM 867 O O . ALA A 1 108 ? 5.27 -10.195 7.492 1 98.88 108 ALA A O 1
ATOM 868 N N . PHE A 1 109 ? 6.773 -8.562 7.977 1 98.81 109 PHE A N 1
ATOM 869 C CA . PHE A 1 109 ? 7.551 -8.82 6.77 1 98.81 109 PHE A CA 1
ATOM 870 C C . PHE A 1 109 ? 8.852 -9.547 7.109 1 98.81 109 PHE A C 1
ATOM 872 O O . PHE A 1 109 ? 9.766 -9.602 6.289 1 98.81 109 PHE A O 1
ATOM 879 N N . GLY A 1 110 ? 8.938 -10.047 8.344 1 98.38 110 GLY A N 1
ATOM 880 C CA . GLY A 1 110 ? 10.086 -10.812 8.805 1 98.38 110 GLY A CA 1
ATOM 881 C C . GLY A 1 110 ? 10.375 -12.023 7.945 1 98.38 110 GLY A C 1
ATOM 882 O O . GLY A 1 110 ? 11.5 -12.211 7.477 1 98.38 110 GLY A O 1
ATOM 883 N N . PRO A 1 111 ? 9.359 -12.859 7.719 1 97.81 111 PRO A N 1
ATOM 884 C CA . PRO A 1 111 ? 9.57 -14.047 6.891 1 97.81 111 PRO A CA 1
ATOM 885 C C . PRO A 1 111 ? 10.141 -13.719 5.516 1 97.81 111 PRO A C 1
ATOM 887 O O . PRO A 1 111 ? 11.023 -14.43 5.02 1 97.81 111 PRO A O 1
ATOM 890 N N . ASP A 1 112 ? 9.68 -12.68 4.945 1 98.44 112 ASP A N 1
ATOM 891 C CA . ASP A 1 112 ? 10.195 -12.25 3.65 1 98.44 112 ASP A CA 1
ATOM 892 C C . ASP A 1 112 ? 11.672 -11.859 3.75 1 98.44 112 ASP A C 1
ATOM 894 O O . ASP A 1 112 ? 12.492 -12.336 2.967 1 98.44 112 ASP A O 1
ATOM 898 N N . LEU A 1 113 ? 11.945 -11.047 4.742 1 98.38 113 LEU A N 1
ATOM 899 C CA . LEU A 1 113 ? 13.305 -10.539 4.902 1 98.38 113 LEU A CA 1
ATOM 900 C C . LEU A 1 113 ? 14.281 -11.672 5.211 1 98.38 113 LEU A C 1
ATOM 902 O O . LEU A 1 113 ? 15.398 -11.695 4.688 1 98.38 113 LEU A O 1
ATOM 906 N N . ILE A 1 114 ? 13.852 -12.609 5.992 1 97.81 114 ILE A N 1
ATOM 907 C CA . ILE A 1 114 ? 14.68 -13.781 6.285 1 97.81 114 ILE A CA 1
ATOM 908 C C . ILE A 1 114 ? 14.938 -14.57 5.004 1 97.81 114 ILE A C 1
ATOM 910 O O . ILE A 1 114 ? 16.078 -14.906 4.691 1 97.81 114 ILE A O 1
ATOM 914 N N . SER A 1 115 ? 13.93 -14.82 4.227 1 97.38 115 SER A N 1
ATOM 915 C CA . SER A 1 115 ? 14.078 -15.602 3.002 1 97.38 115 SER A CA 1
ATOM 916 C C . SER A 1 115 ? 14.992 -14.891 2.008 1 97.38 115 SER A C 1
ATOM 918 O O . SER A 1 115 ? 15.805 -15.539 1.337 1 97.38 115 SER A O 1
ATOM 920 N N . ARG A 1 116 ? 14.938 -13.562 1.934 1 97 116 ARG A N 1
ATOM 921 C CA . ARG A 1 116 ? 15.68 -12.828 0.911 1 97 116 ARG A CA 1
ATOM 922 C C . ARG A 1 116 ? 17.125 -12.586 1.348 1 97 116 ARG A C 1
ATOM 924 O O . ARG A 1 116 ? 17.969 -12.25 0.525 1 97 116 ARG A O 1
ATOM 931 N N . THR A 1 117 ? 17.375 -12.656 2.645 1 97.06 117 THR A N 1
ATOM 932 C CA . THR A 1 117 ? 18.734 -12.422 3.098 1 97.06 117 THR A CA 1
ATOM 933 C C . THR A 1 117 ? 19.469 -13.742 3.305 1 97.06 117 THR A C 1
ATOM 935 O O . THR A 1 117 ? 20.703 -13.773 3.381 1 97.06 117 THR A O 1
ATOM 938 N N . GLU A 1 118 ? 18.719 -14.883 3.33 1 96.44 118 GLU A N 1
ATOM 939 C CA . GLU A 1 118 ? 19.375 -16.141 3.678 1 96.44 118 GLU A CA 1
ATOM 940 C C . GLU A 1 118 ? 19.312 -17.125 2.52 1 96.44 118 GLU A C 1
ATOM 942 O O . GLU A 1 118 ? 20.125 -18.047 2.432 1 96.44 118 GLU A O 1
ATOM 947 N N . ASN A 1 119 ? 18.328 -17.047 1.661 1 96.75 119 ASN A N 1
ATOM 948 C CA . ASN A 1 119 ? 18.188 -18 0.558 1 96.75 119 ASN A CA 1
ATOM 949 C C . ASN A 1 119 ? 19.156 -17.688 -0.575 1 96.75 119 ASN A C 1
ATOM 951 O O . ASN A 1 119 ? 19.281 -16.531 -0.99 1 96.75 119 ASN A O 1
ATOM 955 N N . GLN A 1 120 ? 19.75 -18.688 -1.117 1 94.75 120 GLN A N 1
ATOM 956 C CA . GLN A 1 120 ? 20.766 -18.531 -2.143 1 94.75 120 GLN A CA 1
ATOM 957 C C . GLN A 1 120 ? 20.203 -17.875 -3.396 1 94.75 120 GLN A C 1
ATOM 959 O O . GLN A 1 120 ? 20.891 -17.125 -4.078 1 94.75 120 GLN A O 1
ATOM 964 N N . CYS A 1 121 ? 18.969 -18.125 -3.705 1 94.62 121 CYS A N 1
ATOM 965 C CA . CYS A 1 121 ? 18.328 -17.531 -4.871 1 94.62 121 CYS A CA 1
ATOM 966 C C . CYS A 1 121 ? 18.375 -16.016 -4.797 1 94.62 121 CYS A C 1
ATOM 968 O O . CYS A 1 121 ? 18.781 -15.352 -5.758 1 94.62 121 CYS A O 1
ATOM 970 N N . SER A 1 122 ? 17.984 -15.5 -3.674 1 94.94 122 SER A N 1
ATOM 971 C CA . SER A 1 122 ? 17.984 -14.047 -3.479 1 94.94 122 SER A CA 1
ATOM 972 C C . SER A 1 122 ? 19.391 -13.492 -3.418 1 94.94 122 SER A C 1
ATOM 974 O O . SER A 1 122 ? 19.656 -12.391 -3.898 1 94.94 122 SER A O 1
ATOM 976 N N . ILE A 1 123 ? 20.297 -14.195 -2.836 1 95.25 123 ILE A N 1
ATOM 977 C CA . ILE A 1 123 ? 21.703 -13.781 -2.758 1 95.25 123 ILE A CA 1
ATOM 978 C C . ILE A 1 123 ? 22.281 -13.68 -4.164 1 95.25 123 ILE A C 1
ATOM 980 O O . ILE A 1 123 ? 23 -12.734 -4.477 1 95.25 123 ILE A O 1
ATOM 984 N N . ASP A 1 124 ? 21.922 -14.664 -5.02 1 95.38 124 ASP A N 1
ATOM 985 C CA . ASP A 1 124 ? 22.375 -14.641 -6.402 1 95.38 124 ASP A CA 1
ATOM 986 C C . ASP A 1 124 ? 21.891 -13.391 -7.125 1 95.38 124 ASP A C 1
ATOM 988 O O . ASP A 1 124 ? 22.641 -12.758 -7.871 1 95.38 124 ASP A O 1
ATOM 992 N N . VAL A 1 125 ? 20.609 -13.047 -6.918 1 94.75 125 VAL A N 1
ATOM 993 C CA . VAL A 1 125 ? 20.031 -11.852 -7.527 1 94.75 125 VAL A CA 1
ATOM 994 C C . VAL A 1 125 ? 20.75 -10.609 -7.012 1 94.75 125 VAL A C 1
ATOM 996 O O . VAL A 1 125 ? 21.109 -9.719 -7.789 1 94.75 125 VAL A O 1
ATOM 999 N N . TYR A 1 126 ? 20.984 -10.562 -5.652 1 96.44 126 TYR A N 1
ATOM 1000 C CA . TYR A 1 126 ? 21.688 -9.469 -4.996 1 96.44 126 TYR A CA 1
ATOM 1001 C C . TYR A 1 126 ? 23.062 -9.273 -5.609 1 96.44 126 TYR A C 1
ATOM 1003 O O . TYR A 1 126 ? 23.438 -8.148 -5.961 1 96.44 126 TYR A O 1
ATOM 1011 N N . GLN A 1 127 ? 23.766 -10.336 -5.883 1 95.69 127 GLN A N 1
ATOM 1012 C CA . GLN A 1 127 ? 25.109 -10.281 -6.445 1 95.69 127 GLN A CA 1
ATOM 1013 C C . GLN A 1 127 ? 25.062 -9.891 -7.922 1 95.69 127 GLN A C 1
ATOM 1015 O O . GLN A 1 127 ? 25.891 -9.094 -8.375 1 95.69 127 GLN A O 1
ATOM 1020 N N . ALA A 1 128 ? 24.125 -10.414 -8.609 1 94.12 128 ALA A N 1
ATOM 1021 C CA . ALA A 1 128 ? 23.969 -10.102 -10.031 1 94.12 128 ALA A CA 1
ATOM 1022 C C . ALA A 1 128 ? 23.688 -8.617 -10.234 1 94.12 128 ALA A C 1
ATOM 1024 O O . ALA A 1 128 ? 24.062 -8.047 -11.266 1 94.12 128 ALA A O 1
ATOM 1025 N N . ARG A 1 129 ? 23.078 -7.988 -9.188 1 94.31 129 ARG A N 1
ATOM 1026 C CA . ARG A 1 129 ? 22.734 -6.574 -9.273 1 94.31 129 ARG A CA 1
ATOM 1027 C C . ARG A 1 129 ? 23.844 -5.695 -8.727 1 94.31 129 ARG A C 1
ATOM 1029 O O . ARG A 1 129 ? 23.672 -4.484 -8.57 1 94.31 129 ARG A O 1
ATOM 1036 N N . GLY A 1 130 ? 24.922 -6.336 -8.375 1 94.75 130 GLY A N 1
ATOM 1037 C CA . GLY A 1 130 ? 26.094 -5.578 -7.98 1 94.75 130 GLY A CA 1
ATOM 1038 C C . GLY A 1 130 ? 26.312 -5.555 -6.477 1 94.75 130 GLY A C 1
ATOM 1039 O O . GLY A 1 130 ? 27.219 -4.871 -5.984 1 94.75 130 GLY A O 1
ATOM 1040 N N . GLY A 1 131 ? 25.469 -6.301 -5.758 1 95.06 131 GLY A N 1
ATOM 1041 C CA . GLY A 1 131 ? 25.672 -6.395 -4.32 1 95.06 131 GLY A CA 1
ATOM 1042 C C . GLY A 1 131 ? 26.938 -7.156 -3.939 1 95.06 131 GLY A C 1
ATOM 1043 O O . GLY A 1 131 ? 27.328 -8.102 -4.629 1 95.06 131 GLY A O 1
ATOM 1044 N N . THR A 1 132 ? 27.547 -6.648 -2.859 1 94.25 132 THR A N 1
ATOM 1045 C CA . THR A 1 132 ? 28.766 -7.301 -2.373 1 94.25 132 THR A CA 1
ATOM 1046 C C . THR A 1 132 ? 28.625 -7.676 -0.901 1 94.25 132 THR A C 1
ATOM 1048 O O . THR A 1 132 ? 27.922 -6.996 -0.146 1 94.25 132 THR A O 1
ATOM 1051 N N . GLY A 1 133 ? 29.203 -8.719 -0.559 1 92.19 133 GLY A N 1
ATOM 1052 C CA . GLY A 1 133 ? 29.156 -9.148 0.831 1 92.19 133 GLY A CA 1
ATOM 1053 C C . GLY A 1 133 ? 27.812 -9.719 1.241 1 92.19 133 GLY A C 1
ATOM 1054 O O . GLY A 1 133 ? 27.062 -10.211 0.4 1 92.19 133 GLY A O 1
ATOM 1055 N N . MET A 1 134 ? 27.562 -9.703 2.514 1 94.25 134 MET A N 1
ATOM 1056 C CA . MET A 1 134 ? 26.312 -10.227 3.049 1 94.25 134 MET A CA 1
ATOM 1057 C C . MET A 1 134 ? 25.156 -9.289 2.727 1 94.25 134 MET A C 1
ATOM 1059 O O . MET A 1 134 ? 25.281 -8.07 2.85 1 94.25 134 MET A O 1
ATOM 1063 N N . ARG A 1 135 ? 24.078 -9.875 2.242 1 94.94 135 ARG A N 1
ATOM 1064 C CA . ARG A 1 135 ? 22.859 -9.086 2.064 1 94.94 135 ARG A CA 1
ATOM 1065 C C . ARG A 1 135 ? 22.219 -8.75 3.408 1 94.94 135 ARG A C 1
ATOM 1067 O O . ARG A 1 135 ? 21.578 -9.602 4.023 1 94.94 135 ARG A O 1
ATOM 1074 N N . ALA A 1 136 ? 22.328 -7.531 3.832 1 95.25 136 ALA A N 1
ATOM 1075 C CA . ALA A 1 136 ? 21.844 -7.105 5.141 1 95.25 136 ALA A CA 1
ATOM 1076 C C . ALA A 1 136 ? 20.344 -6.77 5.09 1 95.25 136 ALA A C 1
ATOM 1078 O O . ALA A 1 136 ? 19.812 -6.477 4.023 1 95.25 136 ALA A O 1
ATOM 1079 N N . ARG A 1 137 ? 19.703 -6.871 6.211 1 96.19 137 ARG A N 1
ATOM 1080 C CA . ARG A 1 137 ? 18.312 -6.422 6.359 1 96.19 137 ARG A CA 1
ATOM 1081 C C . ARG A 1 137 ? 18.234 -4.898 6.406 1 96.19 137 ARG A C 1
ATOM 1083 O O . ARG A 1 137 ? 19.234 -4.23 6.664 1 96.19 137 ARG A O 1
ATOM 1090 N N . PRO A 1 138 ? 17 -4.348 6.086 1 97.12 138 PRO A N 1
ATOM 1091 C CA . PRO A 1 138 ? 16.859 -2.9 6.273 1 97.12 138 PRO A CA 1
ATOM 1092 C C . PRO A 1 138 ? 17.078 -2.469 7.723 1 97.12 138 PRO A C 1
ATOM 1094 O O . PRO A 1 138 ? 16.609 -3.141 8.648 1 97.12 138 PRO A O 1
ATOM 1097 N N . GLN A 1 139 ? 17.734 -1.369 7.902 1 96.31 139 GLN A N 1
ATOM 1098 C CA . GLN A 1 139 ? 18.016 -0.833 9.227 1 96.31 139 GLN A CA 1
ATOM 1099 C C . GLN A 1 139 ? 17.797 0.678 9.266 1 96.31 139 GLN A C 1
ATOM 1101 O O . GLN A 1 139 ? 18.75 1.439 9.492 1 96.31 139 GLN A O 1
ATOM 1106 N N . PRO A 1 140 ? 16.562 1.115 9.117 1 98.5 140 PRO A N 1
ATOM 1107 C CA . PRO A 1 140 ? 16.312 2.557 9.203 1 98.5 140 PRO A CA 1
ATOM 1108 C C . PRO A 1 140 ? 16.734 3.148 10.547 1 98.5 140 PRO A C 1
ATOM 1110 O O . PRO A 1 140 ? 16.703 2.459 11.57 1 98.5 140 PRO A O 1
ATOM 1113 N N . HIS A 1 141 ? 17.219 4.434 10.539 1 98.75 141 HIS A N 1
ATOM 1114 C CA . HIS A 1 141 ? 17.469 5.18 11.766 1 98.75 141 HIS A CA 1
ATOM 1115 C C . HIS A 1 141 ? 16.172 5.777 12.312 1 98.75 141 HIS A C 1
ATOM 1117 O O . HIS A 1 141 ? 15.609 6.691 11.719 1 98.75 141 HIS A O 1
ATOM 1123 N N . LEU A 1 142 ? 15.789 5.262 13.453 1 98.88 142 LEU A N 1
ATOM 1124 C CA . LEU A 1 142 ? 14.477 5.609 13.992 1 98.88 142 LEU A CA 1
ATOM 1125 C C . LEU A 1 142 ? 14.602 6.68 15.07 1 98.88 142 LEU A C 1
ATOM 1127 O O . LEU A 1 142 ? 15.359 6.52 16.031 1 98.88 142 LEU A O 1
ATOM 1131 N N . HIS A 1 143 ? 13.859 7.762 14.867 1 98.88 143 HIS A N 1
ATOM 1132 C CA . HIS A 1 143 ? 13.844 8.891 15.797 1 98.88 143 HIS A CA 1
ATOM 1133 C C . HIS A 1 143 ? 12.438 9.18 16.297 1 98.88 143 HIS A C 1
ATOM 1135 O O . HIS A 1 143 ? 11.633 9.773 15.586 1 98.88 143 HIS A O 1
ATOM 1141 N N . GLU A 1 144 ? 12.133 8.734 17.5 1 98.75 144 GLU A N 1
ATOM 1142 C CA . GLU A 1 144 ? 10.883 9.156 18.125 1 98.75 144 GLU A CA 1
ATOM 1143 C C . GLU A 1 144 ? 10.977 10.578 18.672 1 98.75 144 GLU A C 1
ATOM 1145 O O . GLU A 1 144 ? 11.844 10.875 19.5 1 98.75 144 GLU A O 1
ATOM 1150 N N . LEU A 1 145 ? 10.055 11.398 18.234 1 98.69 145 LEU A N 1
ATOM 1151 C CA . LEU A 1 145 ? 10.148 12.828 18.5 1 98.69 145 LEU A CA 1
ATOM 1152 C C . LEU A 1 145 ? 9.32 13.203 19.734 1 98.69 145 LEU A C 1
ATOM 1154 O O . LEU A 1 145 ? 8.219 12.68 19.938 1 98.69 145 LEU A O 1
ATOM 1158 N N . ALA A 1 146 ? 9.781 14.195 20.453 1 97.5 146 ALA A N 1
ATOM 1159 C CA . ALA A 1 146 ? 9 14.867 21.5 1 97.5 146 ALA A CA 1
ATOM 1160 C C . ALA A 1 146 ? 8.188 16.016 20.922 1 97.5 146 ALA A C 1
ATOM 1162 O O . ALA A 1 146 ? 8.422 16.438 19.781 1 97.5 146 ALA A O 1
ATOM 1163 N N . ALA A 1 147 ? 7.137 16.562 21.578 1 94.5 147 ALA A N 1
ATOM 1164 C CA . ALA A 1 147 ? 6.195 17.578 21.125 1 94.5 147 ALA A CA 1
ATOM 1165 C C . ALA A 1 147 ? 6.914 18.891 20.812 1 94.5 147 ALA A C 1
ATOM 1167 O O . ALA A 1 147 ? 6.391 19.734 20.062 1 94.5 147 ALA A O 1
ATOM 1168 N N . ASP A 1 148 ? 8.156 19.125 21.156 1 94.44 148 ASP A N 1
ATOM 1169 C CA . ASP A 1 148 ? 8.867 20.375 20.891 1 94.44 148 ASP A CA 1
ATOM 1170 C C . ASP A 1 148 ? 10.258 20.094 20.312 1 94.44 148 ASP A C 1
ATOM 1172 O O . ASP A 1 148 ? 11.172 20.906 20.453 1 94.44 148 ASP A O 1
ATOM 1176 N N . ALA A 1 149 ? 10.289 18.984 19.656 1 98.06 149 ALA A N 1
ATOM 1177 C CA . ALA A 1 149 ? 11.578 18.578 19.109 1 98.06 149 ALA A CA 1
ATOM 1178 C C . ALA A 1 149 ? 11.977 19.469 17.938 1 98.06 149 ALA A C 1
ATOM 1180 O O . ALA A 1 149 ? 11.117 20.078 17.281 1 98.06 149 ALA A O 1
ATOM 1181 N N . VAL A 1 150 ? 13.289 19.625 17.75 1 98.69 150 VAL A N 1
ATOM 1182 C CA . VAL A 1 150 ? 13.883 20.266 16.594 1 98.69 150 VAL A CA 1
ATOM 1183 C C . VAL A 1 150 ? 14.922 19.344 15.961 1 98.69 150 VAL A C 1
ATOM 1185 O O . VAL A 1 150 ? 15.844 18.875 16.641 1 98.69 150 VAL A O 1
ATOM 1188 N N . VAL A 1 151 ? 14.719 19 14.695 1 98.69 151 VAL A N 1
ATOM 1189 C CA . VAL A 1 151 ? 15.688 18.219 13.922 1 98.69 151 VAL A CA 1
ATOM 1190 C C . VAL A 1 151 ? 16.5 19.156 13.023 1 98.69 151 VAL A C 1
ATOM 1192 O O . VAL A 1 151 ? 15.93 19.859 12.18 1 98.69 151 VAL A O 1
ATOM 1195 N N . ARG A 1 152 ? 17.812 19.156 13.156 1 98.12 152 ARG A N 1
ATOM 1196 C CA . ARG A 1 152 ? 18.656 20.094 12.414 1 98.12 152 ARG A CA 1
ATOM 1197 C C . ARG A 1 152 ? 19.672 19.344 11.547 1 98.12 152 ARG A C 1
ATOM 1199 O O . ARG A 1 152 ? 20.25 18.359 11.977 1 98.12 152 ARG A O 1
ATOM 1206 N N . THR A 1 153 ? 19.719 19.734 10.305 1 97 153 THR A N 1
ATOM 1207 C CA . THR A 1 153 ? 20.797 19.391 9.391 1 97 153 THR A CA 1
ATOM 1208 C C . THR A 1 153 ? 21.438 20.656 8.82 1 97 153 THR A C 1
ATOM 1210 O O . THR A 1 153 ? 20.953 21.766 9.047 1 97 153 THR A O 1
ATOM 1213 N N . PRO A 1 154 ? 22.625 20.531 8.148 1 95.94 154 PRO A N 1
ATOM 1214 C CA . PRO A 1 154 ? 23.219 21.719 7.535 1 95.94 154 PRO A CA 1
ATOM 1215 C C . PRO A 1 154 ? 22.312 22.375 6.496 1 95.94 154 PRO A C 1
ATOM 1217 O O . PRO A 1 154 ? 22.375 23.594 6.289 1 95.94 154 PRO A O 1
ATOM 1220 N N . GLY A 1 155 ? 21.375 21.625 5.965 1 96.75 155 GLY A N 1
ATOM 1221 C CA . GLY A 1 155 ? 20.625 22.125 4.832 1 96.75 155 GLY A CA 1
ATOM 1222 C C . GLY A 1 155 ? 19.203 22.516 5.184 1 96.75 155 GLY A C 1
ATOM 1223 O O . GLY A 1 155 ? 18.547 23.25 4.441 1 96.75 155 GLY A O 1
ATOM 1224 N N . TRP A 1 156 ? 18.719 21.969 6.32 1 98.38 156 TRP A N 1
ATOM 1225 C CA . TRP A 1 156 ? 17.328 22.25 6.668 1 98.38 156 TRP A CA 1
ATOM 1226 C C . TRP A 1 156 ? 17.078 21.984 8.148 1 98.38 156 TRP A C 1
ATOM 1228 O O . TRP A 1 156 ? 17.875 21.312 8.812 1 98.38 156 TRP A O 1
ATOM 1238 N N . THR A 1 157 ? 16.031 22.578 8.664 1 98.81 157 THR A N 1
ATOM 1239 C CA . THR A 1 157 ? 15.562 22.406 10.031 1 98.81 157 THR A CA 1
ATOM 1240 C C . THR A 1 157 ? 14.07 22.062 10.047 1 98.81 157 THR A C 1
ATOM 1242 O O . THR A 1 157 ? 13.281 22.688 9.336 1 98.81 157 THR A O 1
ATOM 1245 N N . VAL A 1 158 ? 13.727 21.016 10.844 1 98.94 158 VAL A N 1
ATOM 1246 C CA . VAL A 1 158 ? 12.32 20.688 11.055 1 98.94 158 VAL A CA 1
ATOM 1247 C C . VAL A 1 158 ? 11.953 20.922 12.523 1 98.94 158 VAL A C 1
ATOM 1249 O O . VAL A 1 158 ? 12.602 20.391 13.422 1 98.94 158 VAL A O 1
ATOM 1252 N N . ARG A 1 159 ? 10.945 21.75 12.719 1 98.88 159 ARG A N 1
ATOM 1253 C CA . ARG A 1 159 ? 10.375 21.969 14.047 1 98.88 159 ARG A CA 1
ATOM 1254 C C . ARG A 1 159 ? 9.055 21.219 14.195 1 98.88 159 ARG A C 1
ATOM 1256 O O . ARG A 1 159 ? 8.273 21.125 13.242 1 98.88 159 ARG A O 1
ATOM 1263 N N . VAL A 1 160 ? 8.844 20.719 15.422 1 98.75 160 VAL A N 1
ATOM 1264 C CA . VAL A 1 160 ? 7.66 19.906 15.703 1 98.75 160 VAL A CA 1
ATOM 1265 C C . VAL A 1 160 ? 6.734 20.656 16.656 1 98.75 160 VAL A C 1
ATOM 1267 O O . VAL A 1 160 ? 7.195 21.359 17.562 1 98.75 160 VAL A O 1
ATOM 1270 N N . ALA A 1 161 ? 5.441 20.578 16.453 1 98.56 161 ALA A N 1
ATOM 1271 C CA . ALA A 1 161 ? 4.445 21.047 17.422 1 98.56 161 ALA A CA 1
ATOM 1272 C C . ALA A 1 161 ? 3.348 20 17.625 1 98.56 161 ALA A C 1
ATOM 1274 O O . ALA A 1 161 ? 2.924 19.344 16.656 1 98.56 161 ALA A O 1
ATOM 1275 N N . PRO A 1 162 ? 2.939 19.828 18.859 1 98.19 162 PRO A N 1
ATOM 1276 C CA . PRO A 1 162 ? 1.773 18.969 19.078 1 98.19 162 PRO A CA 1
ATOM 1277 C C . PRO A 1 162 ? 0.48 19.578 18.547 1 98.19 162 PRO A C 1
ATOM 1279 O O . PRO A 1 162 ? 0.263 20.797 18.672 1 98.19 162 PRO A O 1
ATOM 1282 N N . VAL A 1 163 ? -0.299 18.766 17.891 1 98.19 163 VAL A N 1
ATOM 1283 C CA . VAL A 1 163 ? -1.552 19.281 17.344 1 98.19 163 VAL A CA 1
ATOM 1284 C C . VAL A 1 163 ? -2.727 18.484 17.906 1 98.19 163 VAL A C 1
ATOM 1286 O O . VAL A 1 163 ? -2.531 17.547 18.672 1 98.19 163 VAL A O 1
ATOM 1289 N N . ASN A 1 164 ? -3.916 18.953 17.594 1 97.06 164 ASN A N 1
ATOM 1290 C CA . ASN A 1 164 ? -5.125 18.406 18.203 1 97.06 164 ASN A CA 1
ATOM 1291 C C . ASN A 1 164 ? -5.793 17.391 17.281 1 97.06 164 ASN A C 1
ATOM 1293 O O . ASN A 1 164 ? -6.746 17.703 16.578 1 97.06 164 ASN A O 1
ATOM 1297 N N . HIS A 1 165 ? -5.383 16.109 17.438 1 98 165 HIS A N 1
ATOM 1298 C CA . HIS A 1 165 ? -5.969 15.023 16.656 1 98 165 HIS A CA 1
ATOM 1299 C C . HIS A 1 165 ? -5.941 13.703 17.422 1 98 165 HIS A C 1
ATOM 1301 O O . HIS A 1 165 ? -4.879 13.102 17.594 1 98 165 HIS A O 1
ATOM 1307 N N . PHE A 1 166 ? -7.07 13.312 18.031 1 95.75 166 PHE A N 1
ATOM 1308 C CA . PHE A 1 166 ? -7.371 12.023 18.641 1 95.75 166 PHE A CA 1
ATOM 1309 C C . PHE A 1 166 ? -6.621 11.867 19.953 1 95.75 166 PHE A C 1
ATOM 1311 O O . PHE A 1 166 ? -6.305 10.75 20.375 1 95.75 166 PHE A O 1
ATOM 1318 N N . ALA A 1 167 ? -6.191 12.953 20.578 1 93.06 167 ALA A N 1
ATOM 1319 C CA . ALA A 1 167 ? -5.715 12.836 21.953 1 93.06 167 ALA A CA 1
ATOM 1320 C C . ALA A 1 167 ? -6.809 12.289 22.875 1 93.06 167 ALA A C 1
ATOM 1322 O O . ALA A 1 167 ? -7.984 12.625 22.719 1 93.06 167 ALA A O 1
ATOM 1323 N N . PRO A 1 168 ? -6.477 11.453 23.812 1 93.88 168 PRO A N 1
ATOM 1324 C CA . PRO A 1 168 ? -5.141 11.016 24.234 1 93.88 168 PRO A CA 1
ATOM 1325 C C . PRO A 1 168 ? -4.719 9.703 23.594 1 93.88 168 PRO A C 1
ATOM 1327 O O . PRO A 1 168 ? -3.668 9.148 23.922 1 93.88 168 PRO A O 1
ATOM 1330 N N . HIS A 1 169 ? -5.484 9.219 22.672 1 94.94 169 HIS A N 1
ATOM 1331 C CA . HIS A 1 169 ? -5.25 7.883 22.141 1 94.94 169 HIS A CA 1
ATOM 1332 C C . HIS A 1 169 ? -4.148 7.887 21.094 1 94.94 169 HIS A C 1
ATOM 1334 O O . HIS A 1 169 ? -3.625 6.828 20.734 1 94.94 169 HIS A O 1
ATOM 1340 N N . LEU A 1 170 ? -3.84 9.109 20.594 1 95.81 170 LEU A N 1
ATOM 1341 C CA . LEU A 1 170 ? -2.799 9.258 19.594 1 95.81 170 LEU A CA 1
ATOM 1342 C C . LEU A 1 170 ? -1.971 10.516 19.828 1 95.81 170 LEU A C 1
ATOM 1344 O O . LEU A 1 170 ? -2.504 11.539 20.266 1 95.81 170 LEU A O 1
ATOM 1348 N N . VAL A 1 171 ? -0.721 10.383 19.625 1 97.56 171 VAL A N 1
ATOM 1349 C CA . VAL A 1 171 ? 0.149 11.555 19.578 1 97.56 171 VAL A CA 1
ATOM 1350 C C . VAL A 1 171 ? 0.255 12.055 18.141 1 97.56 171 VAL A C 1
ATOM 1352 O O . VAL A 1 171 ? 0.587 11.289 17.219 1 97.56 171 VAL A O 1
ATOM 1355 N N . SER A 1 172 ? -0.07 13.305 17.906 1 98.5 172 SER A N 1
ATOM 1356 C CA . SER A 1 172 ? -0.102 13.883 16.562 1 98.5 172 SER A CA 1
ATOM 1357 C C . SER A 1 172 ? 0.725 15.156 16.484 1 98.5 172 SER A C 1
ATOM 1359 O O . SER A 1 172 ? 0.698 15.977 17.406 1 98.5 172 SER A O 1
ATOM 1361 N N . TYR A 1 173 ? 1.463 15.297 15.422 1 98.88 173 TYR A N 1
ATOM 1362 C CA . TYR A 1 173 ? 2.377 16.422 15.281 1 98.88 173 TYR A CA 1
ATOM 1363 C C . TYR A 1 173 ? 2.1 17.188 14 1 98.88 173 TYR A C 1
ATOM 1365 O O . TYR A 1 173 ? 1.631 16.625 13.008 1 98.88 173 TYR A O 1
ATOM 1373 N N . GLY A 1 174 ? 2.354 18.5 14.016 1 98.88 174 GLY A N 1
ATOM 1374 C CA . GLY A 1 174 ? 2.66 19.312 12.852 1 98.88 174 GLY A CA 1
ATOM 1375 C C . GLY A 1 174 ? 4.148 19.562 12.672 1 98.88 174 GLY A C 1
ATOM 1376 O O . GLY A 1 174 ? 4.922 19.438 13.625 1 98.88 174 GLY A O 1
ATOM 1377 N N . TYR A 1 175 ? 4.547 19.859 11.414 1 98.94 175 TYR A N 1
ATOM 1378 C CA . TYR A 1 175 ? 5.961 20.047 11.102 1 98.94 175 TYR A CA 1
ATOM 1379 C C . TYR A 1 175 ? 6.176 21.375 10.367 1 98.94 175 TYR A C 1
ATOM 1381 O O . TYR A 1 175 ? 5.383 21.734 9.5 1 98.94 175 TYR A O 1
ATOM 1389 N N . ARG A 1 176 ? 7.223 22.094 10.703 1 98.94 176 ARG A N 1
ATOM 1390 C CA . ARG A 1 176 ? 7.707 23.234 9.93 1 98.94 176 ARG A CA 1
ATOM 1391 C C . ARG A 1 176 ? 9.117 22.984 9.406 1 98.94 176 ARG A C 1
ATOM 1393 O O . ARG A 1 176 ? 10.039 22.734 10.188 1 98.94 176 ARG A O 1
ATOM 1400 N N . LEU A 1 177 ? 9.258 22.938 8.125 1 98.88 177 LEU A N 1
ATOM 1401 C CA . LEU A 1 177 ? 10.555 22.812 7.465 1 98.88 177 LEU A CA 1
ATOM 1402 C C . LEU A 1 177 ? 11.055 24.156 6.969 1 98.88 177 LEU A C 1
ATOM 1404 O O . LEU A 1 177 ? 10.375 24.828 6.191 1 98.88 177 LEU A O 1
ATOM 1408 N N . ASP A 1 178 ? 12.172 24.594 7.453 1 98.75 178 ASP A N 1
ATOM 1409 C CA . ASP A 1 178 ? 12.867 25.781 6.961 1 98.75 178 ASP A CA 1
ATOM 1410 C C . ASP A 1 178 ? 14.133 25.406 6.203 1 98.75 178 ASP A C 1
ATOM 1412 O O . ASP A 1 178 ? 14.977 24.672 6.723 1 98.75 178 ASP A O 1
ATOM 1416 N N . ALA A 1 179 ? 14.188 25.812 5 1 98 179 ALA A N 1
ATOM 1417 C CA . ALA A 1 179 ? 15.352 25.578 4.152 1 98 179 ALA A CA 1
ATOM 1418 C C . ALA A 1 179 ? 15.453 26.625 3.045 1 98 179 ALA A C 1
ATOM 1420 O O . ALA A 1 179 ? 14.438 27.062 2.508 1 98 179 ALA A O 1
ATOM 1421 N N . ASP A 1 180 ? 16.672 27.047 2.738 1 93.44 180 ASP A N 1
ATOM 1422 C CA . ASP A 1 180 ? 16.953 27.922 1.606 1 93.44 180 ASP A CA 1
ATOM 1423 C C . ASP A 1 180 ? 16.125 29.203 1.692 1 93.44 180 ASP A C 1
ATOM 1425 O O . ASP A 1 180 ? 15.57 29.656 0.691 1 93.44 180 ASP A O 1
ATOM 1429 N N . GLY A 1 181 ? 15.891 29.688 2.859 1 95.62 181 GLY A N 1
ATOM 1430 C CA . GLY A 1 181 ? 15.156 30.922 3.045 1 95.62 181 GLY A CA 1
ATOM 1431 C C . GLY A 1 181 ? 13.664 30.766 2.834 1 95.62 181 GLY A C 1
ATOM 1432 O O . GLY A 1 181 ? 12.93 31.766 2.775 1 95.62 181 GLY A O 1
ATOM 1433 N N . GLN A 1 182 ? 13.227 29.531 2.689 1 97.56 182 GLN A N 1
ATOM 1434 C CA . GLN A 1 182 ? 11.812 29.234 2.506 1 97.56 182 GLN A CA 1
ATOM 1435 C C . GLN A 1 182 ? 11.273 28.375 3.645 1 97.56 182 GLN A C 1
ATOM 1437 O O . GLN A 1 182 ? 12.055 27.75 4.371 1 97.56 182 GLN A O 1
ATOM 1442 N N . SER A 1 183 ? 9.938 28.453 3.775 1 98.38 183 SER A N 1
ATOM 1443 C CA . SER A 1 183 ? 9.328 27.688 4.863 1 98.38 183 SER A CA 1
ATOM 1444 C C . SER A 1 183 ? 8.094 26.922 4.383 1 98.38 183 SER A C 1
ATOM 1446 O O . SER A 1 183 ? 7.301 27.453 3.598 1 98.38 183 SER A O 1
ATOM 1448 N N . PHE A 1 184 ? 7.977 25.688 4.828 1 98.31 184 PHE A N 1
ATOM 1449 C CA . PHE A 1 184 ? 6.871 24.781 4.566 1 98.31 184 PHE A CA 1
ATOM 1450 C C . PHE A 1 184 ? 6.324 24.203 5.867 1 98.31 184 PHE A C 1
ATOM 1452 O O . PHE A 1 184 ? 7.078 23.656 6.68 1 98.31 184 PHE A O 1
ATOM 1459 N N . VAL A 1 185 ? 5.078 24.406 6.094 1 98.94 185 VAL A N 1
ATOM 1460 C CA . VAL A 1 185 ? 4.441 23.828 7.27 1 98.94 185 VAL A CA 1
ATOM 1461 C C . VAL A 1 185 ? 3.426 22.766 6.836 1 98.94 185 VAL A C 1
ATOM 1463 O O . VAL A 1 185 ? 2.619 23 5.934 1 98.94 185 VAL A O 1
ATOM 1466 N N . TYR A 1 186 ? 3.514 21.625 7.426 1 98.94 186 TYR A N 1
ATOM 1467 C CA . TYR A 1 186 ? 2.553 20.531 7.266 1 98.94 186 TYR A CA 1
ATOM 1468 C C . TYR A 1 186 ? 1.781 20.297 8.555 1 98.94 186 TYR A C 1
ATOM 1470 O O . TYR A 1 186 ? 2.371 19.969 9.586 1 98.94 186 TYR A O 1
ATOM 1478 N N . SER A 1 187 ? 0.545 20.375 8.477 1 98.88 187 SER A N 1
ATOM 1479 C CA . SER A 1 187 ? -0.289 20.375 9.672 1 98.88 187 SER A CA 1
ATOM 1480 C C . SER A 1 187 ? -0.392 18.969 10.266 1 98.88 187 SER A C 1
ATOM 1482 O O . SER A 1 187 ? -0.712 18.812 11.445 1 98.88 187 SER A O 1
ATOM 1484 N N . GLY A 1 188 ? -0.099 17.891 9.422 1 98.62 188 GLY A N 1
ATOM 1485 C CA . GLY A 1 188 ? -0.731 16.625 9.773 1 98.62 188 GLY A CA 1
ATOM 1486 C C . GLY A 1 188 ? -2.246 16.703 9.781 1 98.62 188 GLY A C 1
ATOM 1487 O O . GLY A 1 188 ? -2.848 17.312 8.898 1 98.62 188 GLY A O 1
ATOM 1488 N N . ASP A 1 189 ? -2.807 15.922 10.695 1 98.81 189 ASP A N 1
ATOM 1489 C CA . ASP A 1 189 ? -4.234 16.078 10.953 1 98.81 189 ASP A CA 1
ATOM 1490 C C . ASP A 1 189 ? -4.484 16.844 12.25 1 98.81 189 ASP A C 1
ATOM 1492 O O . ASP A 1 189 ? -3.836 16.578 13.266 1 98.81 189 ASP A O 1
ATOM 1496 N N . THR A 1 190 ? -5.379 17.828 12.156 1 98.69 190 THR A N 1
ATOM 1497 C CA . THR A 1 190 ? -5.656 18.594 13.367 1 98.69 190 THR A CA 1
ATOM 1498 C C . THR A 1 190 ? -6.93 19.422 13.203 1 98.69 190 THR A C 1
ATOM 1500 O O . THR A 1 190 ? -7.273 19.828 12.094 1 98.69 190 THR A O 1
ATOM 1503 N N . GLY A 1 191 ? -7.602 19.609 14.312 1 98 191 GLY A N 1
ATOM 1504 C CA . GLY A 1 191 ? -8.555 20.703 14.391 1 98 191 GLY A CA 1
ATOM 1505 C C . GLY A 1 191 ? -7.898 22.047 14.664 1 98 191 GLY A C 1
ATOM 1506 O O . GLY A 1 191 ? -6.703 22.219 14.422 1 98 191 GLY A O 1
ATOM 1507 N N . PRO A 1 192 ? -8.766 23.062 15.016 1 97.75 192 PRO A N 1
ATOM 1508 C CA . PRO A 1 192 ? -8.164 24.328 15.422 1 97.75 192 PRO A CA 1
ATOM 1509 C C . PRO A 1 192 ? -7.094 24.156 16.5 1 97.75 192 PRO A C 1
ATOM 1511 O O . PRO A 1 192 ? -7.309 23.453 17.484 1 97.75 192 PRO A O 1
ATOM 1514 N N . SER A 1 193 ? -5.934 24.688 16.234 1 97.44 193 SER A N 1
ATOM 1515 C CA . SER A 1 193 ? -4.773 24.469 17.094 1 97.44 193 SER A CA 1
ATOM 1516 C C . SER A 1 193 ? -3.92 25.734 17.203 1 97.44 193 SER A C 1
ATOM 1518 O O . SER A 1 193 ? -3.365 26.188 16.203 1 97.44 193 SER A O 1
ATOM 1520 N N . ARG A 1 194 ? -3.791 26.25 18.438 1 97.69 194 ARG A N 1
ATOM 1521 C CA . ARG A 1 194 ? -2.926 27.406 18.672 1 97.69 194 ARG A CA 1
ATOM 1522 C C . ARG A 1 194 ? -1.474 27.078 18.328 1 97.69 194 ARG A C 1
ATOM 1524 O O . ARG A 1 194 ? -0.76 27.891 17.766 1 97.69 194 ARG A O 1
ATOM 1531 N N . ALA A 1 195 ? -1.074 25.875 18.719 1 98.12 195 ALA A N 1
ATOM 1532 C CA . ALA A 1 195 ? 0.299 25.453 18.453 1 98.12 195 ALA A CA 1
ATOM 1533 C C . ALA A 1 195 ? 0.607 25.453 16.969 1 98.12 195 ALA A C 1
ATOM 1535 O O . ALA A 1 195 ? 1.69 25.875 16.547 1 98.12 195 ALA A O 1
ATOM 1536 N N . LEU A 1 196 ? -0.336 24.984 16.172 1 98.44 196 LEU A N 1
ATOM 1537 C CA . LEU A 1 196 ? -0.122 24.969 14.734 1 98.44 196 LEU A CA 1
ATOM 1538 C C . LEU A 1 196 ? -0.082 26.391 14.18 1 98.44 196 LEU A C 1
ATOM 1540 O O . LEU A 1 196 ? 0.72 26.688 13.297 1 98.44 196 LEU A O 1
ATOM 1544 N N . ARG A 1 197 ? -0.957 27.234 14.68 1 98.62 197 ARG A N 1
ATOM 1545 C CA . ARG A 1 197 ? -0.952 28.641 14.242 1 98.62 197 ARG A CA 1
ATOM 1546 C C . ARG A 1 197 ? 0.414 29.281 14.477 1 98.62 197 ARG A C 1
ATOM 1548 O O . ARG A 1 197 ? 0.941 29.953 13.594 1 98.62 197 ARG A O 1
ATOM 1555 N N . GLU A 1 198 ? 0.929 29.031 15.641 1 98.75 198 GLU A N 1
ATOM 1556 C CA . GLU A 1 198 ? 2.244 29.562 15.977 1 98.75 198 GLU A CA 1
ATOM 1557 C C . GLU A 1 198 ? 3.33 28.969 15.086 1 98.75 198 GLU A C 1
ATOM 1559 O O . GLU A 1 198 ? 4.219 29.688 14.625 1 98.75 198 GLU A O 1
ATOM 1564 N N . LEU A 1 199 ? 3.264 27.688 14.828 1 98.75 199 LEU A N 1
ATOM 1565 C CA . LEU A 1 199 ? 4.223 27 13.969 1 98.75 199 LEU A CA 1
ATOM 1566 C C . LEU A 1 199 ? 4.188 27.562 12.555 1 98.75 199 LEU A C 1
ATOM 1568 O O . LEU A 1 199 ? 5.223 27.625 11.883 1 98.75 199 LEU A O 1
ATOM 1572 N N . ALA A 1 200 ? 3.023 28.016 12.102 1 98.88 200 ALA A N 1
ATOM 1573 C CA . ALA A 1 200 ? 2.797 28.422 10.719 1 98.88 200 ALA A CA 1
ATOM 1574 C C . ALA A 1 200 ? 2.99 29.922 10.547 1 98.88 200 ALA A C 1
ATOM 1576 O O . ALA A 1 200 ? 2.822 30.469 9.445 1 98.88 200 ALA A O 1
ATOM 1577 N N . GLN A 1 201 ? 3.326 30.609 11.633 1 98.81 201 GLN A N 1
ATOM 1578 C CA . GLN A 1 201 ? 3.422 32.062 11.578 1 98.81 201 GLN A CA 1
ATOM 1579 C C . GLN A 1 201 ? 4.352 32.5 10.453 1 98.81 201 GLN A C 1
ATOM 1581 O O . GLN A 1 201 ? 5.512 32.094 10.398 1 98.81 201 GLN A O 1
ATOM 1586 N N . ASP A 1 202 ? 3.863 33.281 9.516 1 98.56 202 ASP A N 1
ATOM 1587 C CA . ASP A 1 202 ? 4.578 33.969 8.438 1 98.56 202 ASP A CA 1
ATOM 1588 C C . ASP A 1 202 ? 5.238 32.938 7.504 1 98.56 202 ASP A C 1
ATOM 1590 O O . ASP A 1 202 ? 6.297 33.219 6.934 1 98.56 202 ASP A O 1
ATOM 1594 N N . CYS A 1 203 ? 4.688 31.719 7.418 1 98.38 203 CYS A N 1
ATOM 1595 C CA . CYS A 1 203 ? 5.309 30.719 6.555 1 98.38 203 CYS A CA 1
ATOM 1596 C C . CYS A 1 203 ? 4.969 30.969 5.094 1 98.38 203 CYS A C 1
ATOM 1598 O O . CYS A 1 203 ? 3.99 31.656 4.789 1 98.38 203 CYS A O 1
ATOM 1600 N N . ASP A 1 204 ? 5.797 30.406 4.227 1 98.5 204 ASP A N 1
ATOM 1601 C CA . ASP A 1 204 ? 5.586 30.547 2.787 1 98.5 204 ASP A CA 1
ATOM 1602 C C . ASP A 1 204 ? 4.469 29.625 2.303 1 98.5 204 ASP A C 1
ATOM 1604 O O . ASP A 1 204 ? 3.623 30.031 1.504 1 98.5 204 ASP A O 1
ATOM 1608 N N . VAL A 1 205 ? 4.48 28.375 2.738 1 98.81 205 VAL A N 1
ATOM 1609 C CA . VAL A 1 205 ? 3.463 27.406 2.334 1 98.81 205 VAL A CA 1
ATOM 1610 C C . VAL A 1 205 ? 2.936 26.672 3.561 1 98.81 205 VAL A C 1
ATOM 1612 O O . VAL A 1 205 ? 3.717 26.172 4.379 1 98.81 205 VAL A O 1
ATOM 1615 N N . LEU A 1 206 ? 1.674 26.641 3.711 1 98.88 206 LEU A N 1
ATOM 1616 C CA . LEU A 1 206 ? 0.984 25.797 4.676 1 98.88 206 LEU A CA 1
ATOM 1617 C C . LEU A 1 206 ? 0.121 24.766 3.963 1 98.88 206 LEU A C 1
ATOM 1619 O O . LEU A 1 206 ? -0.829 25.109 3.262 1 98.88 206 LEU A O 1
ATOM 1623 N N . VAL A 1 207 ? 0.498 23.5 4.066 1 98.94 207 VAL A N 1
ATOM 1624 C CA . VAL A 1 207 ? -0.392 22.406 3.682 1 98.94 207 VAL A CA 1
ATOM 1625 C C . VAL A 1 207 ? -1.218 21.953 4.887 1 98.94 207 VAL A C 1
ATOM 1627 O O . VAL A 1 207 ? -0.669 21.469 5.879 1 98.94 207 VAL A O 1
ATOM 1630 N N . HIS A 1 208 ? -2.479 22.109 4.809 1 98.88 208 HIS A N 1
ATOM 1631 C CA . HIS A 1 208 ? -3.33 21.844 5.961 1 98.88 208 HIS A CA 1
ATOM 1632 C C . HIS A 1 208 ? -4.523 20.969 5.578 1 98.88 208 HIS A C 1
ATOM 1634 O O . HIS A 1 208 ? -5.094 21.141 4.496 1 98.88 208 HIS A O 1
ATOM 1640 N N . MET A 1 209 ? -4.887 20.078 6.438 1 98.56 209 MET A N 1
ATOM 1641 C CA . MET A 1 209 ? -6.121 19.312 6.285 1 98.56 209 MET A CA 1
ATOM 1642 C C . MET A 1 209 ? -7.332 20.25 6.254 1 98.56 209 MET A C 1
ATOM 1644 O O . MET A 1 209 ? -7.395 21.219 7.004 1 98.56 209 MET A O 1
ATOM 1648 N N . CYS A 1 210 ? -8.195 20.031 5.348 1 98.31 210 CYS A N 1
ATOM 1649 C CA . CYS A 1 210 ? -9.547 20.578 5.301 1 98.31 210 CYS A CA 1
ATOM 1650 C C . CYS A 1 210 ? -10.578 19.469 5.113 1 98.31 210 CYS A C 1
ATOM 1652 O O . CYS A 1 210 ? -11.039 19.219 4 1 98.31 210 CYS A O 1
ATOM 1654 N N . HIS A 1 211 ? -10.969 18.891 6.172 1 97.62 211 HIS A N 1
ATOM 1655 C CA . HIS A 1 211 ? -11.586 17.578 6.156 1 97.62 211 HIS A CA 1
ATOM 1656 C C . HIS A 1 211 ? -13.07 17.672 5.82 1 97.62 211 HIS A C 1
ATOM 1658 O O . HIS A 1 211 ? -13.648 16.719 5.281 1 97.62 211 HIS A O 1
ATOM 1664 N N . TYR A 1 212 ? -13.75 18.828 6.184 1 96.62 212 TYR A N 1
ATOM 1665 C CA . TYR A 1 212 ? -15.188 18.953 5.996 1 96.62 212 TYR A CA 1
ATOM 1666 C C . TYR A 1 212 ? -15.586 20.391 5.688 1 96.62 212 TYR A C 1
ATOM 1668 O O . TYR A 1 212 ? -14.797 21.312 5.906 1 96.62 212 TYR A O 1
ATOM 1676 N N . VAL A 1 213 ? -16.688 20.516 5.062 1 97.19 213 VAL A N 1
ATOM 1677 C CA . VAL A 1 213 ? -17.281 21.844 4.871 1 97.19 213 VAL A CA 1
ATOM 1678 C C . VAL A 1 213 ? -17.812 22.359 6.203 1 97.19 213 VAL A C 1
ATOM 1680 O O . VAL A 1 213 ? -18.609 21.703 6.863 1 97.19 213 VAL A O 1
ATOM 1683 N N . SER A 1 214 ? -17.344 23.547 6.551 1 97.88 214 SER A N 1
ATOM 1684 C CA . SER A 1 214 ? -17.719 24.125 7.832 1 97.88 214 SER A CA 1
ATOM 1685 C C . SER A 1 214 ? -19.234 24.125 8.008 1 97.88 214 SER A C 1
ATOM 1687 O O . SER A 1 214 ? -19.984 24.469 7.09 1 97.88 214 SER A O 1
ATOM 1689 N N . GLY A 1 215 ? -19.688 23.641 9.156 1 96.31 215 GLY A N 1
ATOM 1690 C CA . GLY A 1 215 ? -21.109 23.547 9.438 1 96.31 215 GLY A CA 1
ATOM 1691 C C . GLY A 1 215 ? -21.672 22.156 9.227 1 96.31 215 GLY A C 1
ATOM 1692 O O . GLY A 1 215 ? -22.812 21.859 9.609 1 96.31 215 GLY A O 1
ATOM 1693 N N . THR A 1 216 ? -20.875 21.203 8.688 1 95.62 216 THR A N 1
ATOM 1694 C CA . THR A 1 216 ? -21.391 19.875 8.391 1 95.62 216 THR A CA 1
ATOM 1695 C C . THR A 1 216 ? -20.75 18.828 9.305 1 95.62 216 THR A C 1
ATOM 1697 O O . THR A 1 216 ? -20.938 17.625 9.109 1 95.62 216 THR A O 1
ATOM 1700 N N . ALA A 1 217 ? -19.953 19.25 10.273 1 95.81 217 ALA A N 1
ATOM 1701 C CA . ALA A 1 217 ? -19.312 18.297 11.195 1 95.81 217 ALA A CA 1
ATOM 1702 C C . ALA A 1 217 ? -20.375 17.469 11.922 1 95.81 217 ALA A C 1
ATOM 1704 O O . ALA A 1 217 ? -21.391 18 12.383 1 95.81 217 ALA A O 1
ATOM 1705 N N . PRO A 1 218 ? -20.141 16.188 12.094 1 94.19 218 PRO A N 1
ATOM 1706 C CA . PRO A 1 218 ? -21.141 15.336 12.742 1 94.19 218 PRO A CA 1
ATOM 1707 C C . PRO A 1 218 ? -21.234 15.578 14.25 1 94.19 218 PRO A C 1
ATOM 1709 O O . PRO A 1 218 ? -22.188 15.141 14.883 1 94.19 218 PRO A O 1
ATOM 1712 N N . SER A 1 219 ? -20.172 16.203 14.867 1 95.88 219 SER A N 1
ATOM 1713 C CA . SER A 1 219 ? -20.172 16.484 16.297 1 95.88 219 SER A CA 1
ATOM 1714 C C . SER A 1 219 ? -19.188 17.594 16.641 1 95.88 219 SER A C 1
ATOM 1716 O O . SER A 1 219 ? -18.344 17.969 15.82 1 95.88 219 SER A O 1
ATOM 1718 N N . LYS A 1 220 ? -19.297 18.062 17.875 1 96 220 LYS A N 1
ATOM 1719 C CA . LYS A 1 220 ? -18.344 19.062 18.359 1 96 220 LYS A CA 1
ATOM 1720 C C . LYS A 1 220 ? -16.953 18.453 18.547 1 96 220 LYS A C 1
ATOM 1722 O O . LYS A 1 220 ? -15.953 19.109 18.281 1 96 220 LYS A O 1
ATOM 1727 N N . THR A 1 221 ? -16.984 17.25 18.969 1 96.25 221 THR A N 1
ATOM 1728 C CA . THR A 1 221 ? -15.711 16.547 19.141 1 96.25 221 THR A CA 1
ATOM 1729 C C . THR A 1 221 ? -15 16.359 17.812 1 96.25 221 THR A C 1
ATOM 1731 O O . THR A 1 221 ? -13.789 16.594 17.703 1 96.25 221 THR A O 1
ATOM 1734 N N . PHE A 1 222 ? -15.75 15.984 16.828 1 96.25 222 PHE A N 1
ATOM 1735 C CA . PHE A 1 222 ? -15.195 15.852 15.484 1 96.25 222 PHE A CA 1
ATOM 1736 C C . PHE A 1 222 ? -14.609 17.172 15 1 96.25 222 PHE A C 1
ATOM 1738 O O . PHE A 1 222 ? -13.484 17.203 14.5 1 96.25 222 PHE A O 1
ATOM 1745 N N . ALA A 1 223 ? -15.305 18.266 15.242 1 97 223 ALA A N 1
ATOM 1746 C CA . ALA A 1 223 ? -14.867 19.578 14.797 1 97 223 ALA A CA 1
ATOM 1747 C C . ALA A 1 223 ? -13.633 20.031 15.57 1 97 223 ALA A C 1
ATOM 1749 O O . ALA A 1 223 ? -12.844 20.844 15.07 1 97 223 ALA A O 1
ATOM 1750 N N . ALA A 1 224 ? -13.461 19.516 16.781 1 97.06 224 ALA A N 1
ATOM 1751 C CA . ALA A 1 224 ? -12.297 19.859 17.594 1 97.06 224 ALA A CA 1
ATOM 1752 C C . ALA A 1 224 ? -11.047 19.141 17.109 1 97.06 224 ALA A C 1
ATOM 1754 O O . ALA A 1 224 ? -9.93 19.625 17.281 1 97.06 224 ALA A O 1
ATOM 1755 N N . PHE A 1 225 ? -11.25 17.969 16.453 1 97.94 225 PHE A N 1
ATOM 1756 C CA . PHE A 1 225 ? -10.125 17.109 16.094 1 97.94 225 PHE A CA 1
ATOM 1757 C C . PHE A 1 225 ? -9.844 17.172 14.594 1 97.94 225 PHE A C 1
ATOM 1759 O O . PHE A 1 225 ? -8.852 16.609 14.125 1 97.94 225 PHE A O 1
ATOM 1766 N N . THR A 1 226 ? -10.68 17.828 13.859 1 98 226 THR A N 1
ATOM 1767 C CA . THR A 1 226 ? -10.539 17.984 12.414 1 98 226 THR A CA 1
ATOM 1768 C C . THR A 1 226 ? -10.828 19.422 11.992 1 98 226 THR A C 1
ATOM 1770 O O . THR A 1 226 ? -11.219 20.25 12.82 1 98 226 THR A O 1
ATOM 1773 N N . MET A 1 227 ? -10.602 19.75 10.828 1 98.5 227 MET A N 1
ATOM 1774 C CA . MET A 1 227 ? -10.648 21.156 10.422 1 98.5 227 MET A CA 1
ATOM 1775 C C . MET A 1 227 ? -11.68 21.375 9.32 1 98.5 227 MET A C 1
ATOM 1777 O O . MET A 1 227 ? -11.727 20.609 8.352 1 98.5 227 MET A O 1
ATOM 1781 N N . GLY A 1 228 ? -12.516 22.359 9.453 1 98.38 228 GLY A N 1
ATOM 1782 C CA . GLY A 1 228 ? -13.367 22.875 8.398 1 98.38 228 GLY A CA 1
ATOM 1783 C C . GLY A 1 228 ? -12.734 24 7.605 1 98.38 228 GLY A C 1
ATOM 1784 O O . GLY A 1 228 ? -11.711 24.547 8.016 1 98.38 228 GLY A O 1
ATOM 1785 N N . HIS A 1 229 ? -13.352 24.359 6.43 1 98.62 229 HIS A N 1
ATOM 1786 C CA . HIS A 1 229 ? -12.695 25.281 5.504 1 98.62 229 HIS A CA 1
ATOM 1787 C C . HIS A 1 229 ? -12.711 26.703 6.031 1 98.62 229 HIS A C 1
ATOM 1789 O O . HIS A 1 229 ? -11.789 27.484 5.766 1 98.62 229 HIS A O 1
ATOM 1795 N N . ARG A 1 230 ? -13.68 27.156 6.809 1 98.56 230 ARG A N 1
ATOM 1796 C CA . ARG A 1 230 ? -13.727 28.516 7.32 1 98.56 230 ARG A CA 1
ATOM 1797 C C . ARG A 1 230 ? -12.742 28.703 8.477 1 98.56 230 ARG A C 1
ATOM 1799 O O . ARG A 1 230 ? -12.039 29.719 8.547 1 98.56 230 ARG A O 1
ATOM 1806 N N . GLU A 1 231 ? -12.75 27.703 9.375 1 98.62 231 GLU A N 1
ATOM 1807 C CA . GLU A 1 231 ? -11.781 27.734 10.469 1 98.62 231 GLU A CA 1
ATOM 1808 C C . GLU A 1 231 ? -10.352 27.734 9.93 1 98.62 231 GLU A C 1
ATOM 1810 O O . GLU A 1 231 ? -9.469 28.391 10.484 1 98.62 231 GLU A O 1
ATOM 1815 N N . LEU A 1 232 ? -10.156 26.953 8.883 1 98.81 232 LEU A N 1
ATOM 1816 C CA . LEU A 1 232 ? -8.844 26.922 8.242 1 98.81 232 LEU A CA 1
ATOM 1817 C C . LEU A 1 232 ? -8.477 28.297 7.707 1 98.81 232 LEU A C 1
ATOM 1819 O O . LEU A 1 232 ? -7.332 28.734 7.859 1 98.81 232 LEU A O 1
ATOM 1823 N N . ALA A 1 233 ? -9.414 28.953 7.082 1 98.81 233 ALA A N 1
ATOM 1824 C CA . ALA A 1 233 ? -9.188 30.281 6.547 1 98.81 233 ALA A CA 1
ATOM 1825 C C . ALA A 1 233 ? -8.781 31.25 7.652 1 98.81 233 ALA A C 1
ATOM 1827 O O . ALA A 1 233 ? -7.875 32.062 7.473 1 98.81 233 ALA A O 1
ATOM 1828 N N . GLU A 1 234 ? -9.469 31.156 8.742 1 98.75 234 GLU A N 1
ATOM 1829 C CA . GLU A 1 234 ? -9.156 32 9.883 1 98.75 234 GLU A CA 1
ATOM 1830 C C . GLU A 1 234 ? -7.734 31.781 10.383 1 98.75 234 GLU A C 1
ATOM 1832 O O . GLU A 1 234 ? -6.992 32.719 10.633 1 98.75 234 GLU A O 1
ATOM 1837 N N . LEU A 1 235 ? -7.387 30.531 10.5 1 98.75 235 LEU A N 1
ATOM 1838 C CA . LEU A 1 235 ? -6.047 30.172 10.953 1 98.75 235 LEU A CA 1
ATOM 1839 C C . LEU A 1 235 ? -4.988 30.734 10 1 98.75 235 LEU A C 1
ATOM 1841 O O . LEU A 1 235 ? -4 31.328 10.438 1 98.75 235 LEU A O 1
ATOM 1845 N N . ALA A 1 236 ? -5.184 30.516 8.734 1 98.81 236 ALA A N 1
ATOM 1846 C CA . ALA A 1 236 ? -4.227 30.969 7.727 1 98.81 236 ALA A CA 1
ATOM 1847 C C . ALA A 1 236 ? -4.066 32.469 7.766 1 98.81 236 ALA A C 1
ATOM 1849 O O . ALA A 1 236 ? -2.951 33 7.656 1 98.81 236 ALA A O 1
ATOM 1850 N N . ALA A 1 237 ? -5.191 33.188 7.902 1 98.75 237 ALA A N 1
ATOM 1851 C CA . ALA A 1 237 ? -5.168 34.625 7.988 1 98.75 237 ALA A CA 1
ATOM 1852 C C . ALA A 1 237 ? -4.406 35.094 9.227 1 98.75 237 ALA A C 1
ATOM 1854 O O . ALA A 1 237 ? -3.537 35.969 9.141 1 98.75 237 ALA A O 1
ATOM 1855 N N . GLU A 1 238 ? -4.73 34.5 10.312 1 98.62 238 GLU A N 1
ATOM 1856 C CA . GLU A 1 238 ? -4.125 34.875 11.586 1 98.62 238 GLU A CA 1
ATOM 1857 C C . GLU A 1 238 ? -2.621 34.594 11.578 1 98.62 238 GLU A C 1
ATOM 1859 O O . GLU A 1 238 ? -1.848 35.344 12.18 1 98.62 238 GLU A O 1
ATOM 1864 N N . ALA A 1 239 ? -2.182 33.531 10.906 1 98.75 239 ALA A N 1
ATOM 1865 C CA . ALA A 1 239 ? -0.774 33.156 10.875 1 98.75 239 ALA A CA 1
ATOM 1866 C C . ALA A 1 239 ? -0.028 33.875 9.758 1 98.75 239 ALA A C 1
ATOM 1868 O O . ALA A 1 239 ? 1.187 33.719 9.609 1 98.75 239 ALA A O 1
ATOM 1869 N N . ASN A 1 240 ? -0.724 34.625 8.953 1 98.56 240 ASN A N 1
ATOM 1870 C CA . ASN A 1 240 ? -0.136 35.344 7.84 1 98.56 240 ASN A CA 1
ATOM 1871 C C . ASN A 1 240 ? 0.576 34.438 6.867 1 98.56 240 ASN A C 1
ATOM 1873 O O . ASN A 1 240 ? 1.739 34.656 6.523 1 98.56 240 ASN A O 1
ATOM 1877 N N . VAL A 1 241 ? -0.076 33.344 6.504 1 98.56 241 VAL A N 1
ATOM 1878 C CA . VAL A 1 241 ? 0.423 32.344 5.547 1 98.56 241 VAL A CA 1
ATOM 1879 C C . VAL A 1 241 ? 0.428 32.969 4.145 1 98.56 241 VAL A C 1
ATOM 1881 O O . VAL A 1 241 ? -0.521 33.656 3.752 1 98.56 241 VAL A O 1
ATOM 1884 N N . ARG A 1 242 ? 1.459 32.75 3.41 1 98.19 242 ARG A N 1
ATOM 1885 C CA . ARG A 1 242 ? 1.523 33.281 2.062 1 98.19 242 ARG A CA 1
ATOM 1886 C C . ARG A 1 242 ? 0.732 32.438 1.08 1 98.19 242 ARG A C 1
ATOM 1888 O O . ARG A 1 242 ? -0.068 32.969 0.299 1 98.19 242 ARG A O 1
ATOM 1895 N N . ASN A 1 243 ? 0.955 31.125 1.038 1 98.5 243 ASN A N 1
ATOM 1896 C CA . ASN A 1 243 ? 0.289 30.156 0.181 1 98.5 243 ASN A CA 1
ATOM 1897 C C . ASN A 1 243 ? -0.399 29.062 1 1 98.5 243 ASN A C 1
ATOM 1899 O O . ASN A 1 243 ? 0.267 28.266 1.649 1 98.5 243 ASN A O 1
ATOM 1903 N N . LEU A 1 244 ? -1.697 29.047 0.953 1 98.75 244 LEU A N 1
ATOM 1904 C CA . LEU A 1 244 ? -2.475 28.031 1.646 1 98.75 244 LEU A CA 1
ATOM 1905 C C . LEU A 1 244 ? -2.82 26.875 0.705 1 98.75 244 LEU A C 1
ATOM 1907 O O . LEU A 1 244 ? -3.408 27.094 -0.357 1 98.75 244 LEU A O 1
ATOM 1911 N N . VAL A 1 245 ? -2.443 25.672 1.053 1 98.81 245 VAL A N 1
ATOM 1912 C CA . VAL A 1 245 ? -2.771 24.469 0.289 1 98.81 245 VAL A CA 1
ATOM 1913 C C . VAL A 1 245 ? -3.803 23.641 1.048 1 98.81 245 VAL A C 1
ATOM 1915 O O . VAL A 1 245 ? -3.533 23.156 2.152 1 98.81 245 VAL A O 1
ATOM 1918 N N . ILE A 1 246 ? -4.918 23.453 0.429 1 98.62 246 ILE A N 1
ATOM 1919 C CA . ILE A 1 246 ? -5.996 22.641 0.98 1 98.62 246 ILE A CA 1
ATOM 1920 C C . ILE A 1 246 ? -5.777 21.172 0.605 1 98.62 246 ILE A C 1
ATOM 1922 O O . ILE A 1 246 ? -5.703 20.844 -0.578 1 98.62 246 ILE A O 1
ATOM 1926 N N . SER A 1 247 ? -5.695 20.312 1.611 1 98.56 247 SER A N 1
ATOM 1927 C CA . SER A 1 247 ? -5.438 18.891 1.392 1 98.56 247 SER A CA 1
ATOM 1928 C C . SER A 1 247 ? -6.238 18.031 2.361 1 98.56 247 SER A C 1
ATOM 1930 O O . SER A 1 247 ? -6.965 18.547 3.211 1 98.56 247 SER A O 1
ATOM 1932 N N . HIS A 1 248 ? -6.152 16.656 2.197 1 98.75 248 HIS A N 1
ATOM 1933 C CA . HIS A 1 248 ? -6.809 15.688 3.062 1 98.75 248 HIS A CA 1
ATOM 1934 C C . HIS A 1 248 ? -8.312 15.938 3.137 1 98.75 248 HIS A C 1
ATOM 1936 O O . HIS A 1 248 ? -8.875 16.031 4.227 1 98.75 248 HIS A O 1
ATOM 1942 N N . VAL A 1 249 ? -8.922 16.094 2 1 98.12 249 VAL A N 1
ATOM 1943 C CA . VAL A 1 249 ? -10.336 16.453 1.886 1 98.12 249 VAL A CA 1
ATOM 1944 C C . VAL A 1 249 ? -11.18 15.203 1.692 1 98.12 249 VAL A C 1
ATOM 1946 O O . VAL A 1 249 ? -10.734 14.234 1.07 1 98.12 249 VAL A O 1
ATOM 1949 N N . THR A 1 250 ? -12.383 15.211 2.195 1 96.25 250 THR A N 1
ATOM 1950 C CA . THR A 1 250 ? -13.32 14.109 2.01 1 96.25 250 THR A CA 1
ATOM 1951 C C . THR A 1 250 ? -13.984 14.188 0.64 1 96.25 250 THR A C 1
ATOM 1953 O O . THR A 1 250 ? -13.781 15.156 -0.098 1 96.25 250 THR A O 1
ATOM 1956 N N . GLU A 1 251 ? -14.758 13.234 0.343 1 93 251 GLU A N 1
ATOM 1957 C CA . GLU A 1 251 ? -15.43 13.141 -0.951 1 93 251 GLU A CA 1
ATOM 1958 C C . GLU A 1 251 ? -16.422 14.281 -1.145 1 93 251 GLU A C 1
ATOM 1960 O O . GLU A 1 251 ? -16.797 14.594 -2.273 1 93 251 GLU A O 1
ATOM 1965 N N . GLN A 1 252 ? -16.812 14.922 -0.074 1 92.19 252 GLN A N 1
ATOM 1966 C CA . GLN A 1 252 ? -17.734 16.047 -0.168 1 92.19 252 GLN A CA 1
ATOM 1967 C C . GLN A 1 252 ? -17.141 17.172 -1.014 1 92.19 252 GLN A C 1
ATOM 1969 O O . GLN A 1 252 ? -17.859 17.906 -1.676 1 92.19 252 GLN A O 1
ATOM 1974 N N . PHE A 1 253 ? -15.898 17.25 -1.043 1 94.88 253 PHE A N 1
ATOM 1975 C CA . PHE A 1 253 ? -15.203 18.328 -1.723 1 94.88 253 PHE A CA 1
ATOM 1976 C C . PHE A 1 253 ? -15.078 18.047 -3.215 1 94.88 253 PHE A C 1
ATOM 1978 O O . PHE A 1 253 ? -14.742 18.938 -3.998 1 94.88 253 PHE A O 1
ATOM 1985 N N . ASP A 1 254 ? -15.328 16.828 -3.635 1 92.5 254 ASP A N 1
ATOM 1986 C CA . ASP A 1 254 ? -15.125 16.438 -5.027 1 92.5 254 ASP A CA 1
ATOM 1987 C C . ASP A 1 254 ? -16.422 16.578 -5.828 1 92.5 254 ASP A C 1
ATOM 1989 O O . ASP A 1 254 ? -16.422 16.375 -7.043 1 92.5 254 ASP A O 1
ATOM 1993 N N . HIS A 1 255 ? -17.484 17.047 -5.168 1 93.88 255 HIS A N 1
ATOM 1994 C CA . HIS A 1 255 ? -18.719 17.312 -5.887 1 93.88 255 HIS A CA 1
ATOM 1995 C C . HIS A 1 255 ? -18.578 18.516 -6.809 1 93.88 255 HIS A C 1
ATOM 1997 O O . HIS A 1 255 ? -17.812 19.438 -6.516 1 93.88 255 HIS A O 1
ATOM 2003 N N . PRO A 1 256 ? -19.344 18.453 -7.902 1 94.12 256 PRO A N 1
ATOM 2004 C CA . PRO A 1 256 ? -19.266 19.578 -8.828 1 94.12 256 PRO A CA 1
ATOM 2005 C C . PRO A 1 256 ? -19.562 20.922 -8.156 1 94.12 256 PRO A C 1
ATOM 2007 O O . PRO A 1 256 ? -20.531 21.031 -7.387 1 94.12 256 PRO A O 1
ATOM 2010 N N . GLY A 1 257 ? -18.703 21.859 -8.383 1 95.5 257 GLY A N 1
ATOM 2011 C CA . GLY A 1 257 ? -18.922 23.219 -7.895 1 95.5 257 GLY A CA 1
ATOM 2012 C C . GLY A 1 257 ? -18.344 23.453 -6.512 1 95.5 257 GLY A C 1
ATOM 2013 O O . GLY A 1 257 ? -18.25 24.609 -6.062 1 95.5 257 GLY A O 1
ATOM 2014 N N . MET A 1 258 ? -18.016 22.406 -5.812 1 95.69 258 MET A N 1
ATOM 2015 C CA . MET A 1 258 ? -17.578 22.531 -4.426 1 95.69 258 MET A CA 1
ATOM 2016 C C . MET A 1 258 ? -16.234 23.219 -4.348 1 95.69 258 MET A C 1
ATOM 2018 O O . MET A 1 258 ? -16 24.062 -3.469 1 95.69 258 MET A O 1
ATOM 2022 N N . ARG A 1 259 ? -15.375 22.906 -5.215 1 95.19 259 ARG A N 1
ATOM 2023 C CA . ARG A 1 259 ? -14.062 23.547 -5.234 1 95.19 259 ARG A CA 1
ATOM 2024 C C . ARG A 1 259 ? -14.195 25.062 -5.312 1 95.19 259 ARG A C 1
ATOM 2026 O O . ARG A 1 259 ? -13.578 25.781 -4.527 1 95.19 259 ARG A O 1
ATOM 2033 N N . GLU A 1 260 ? -14.961 25.531 -6.238 1 96.38 260 GLU A N 1
ATOM 2034 C CA . GLU A 1 260 ? -15.18 26.953 -6.422 1 96.38 260 GLU A CA 1
ATOM 2035 C C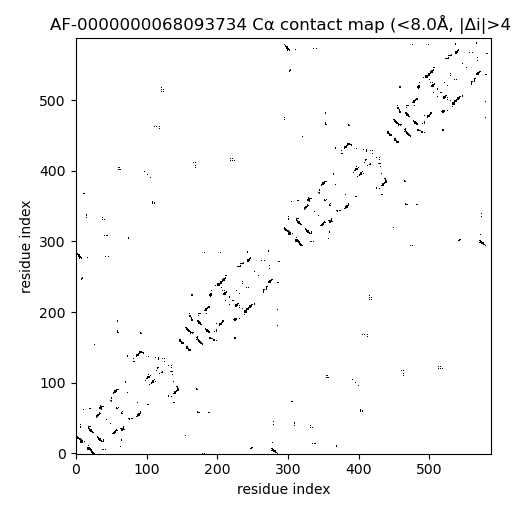 . GLU A 1 260 ? -15.789 27.594 -5.172 1 96.38 260 GLU A C 1
ATOM 2037 O O . GLU A 1 260 ? -15.375 28.672 -4.762 1 96.38 260 GLU A O 1
ATOM 2042 N N . ARG A 1 261 ? -16.703 26.875 -4.645 1 97.12 261 ARG A N 1
ATOM 2043 C CA . ARG A 1 261 ? -17.344 27.375 -3.438 1 97.12 261 ARG A CA 1
ATOM 2044 C C . ARG A 1 261 ? -16.344 27.516 -2.295 1 97.12 261 ARG A C 1
ATOM 2046 O O . ARG A 1 261 ? -16.312 28.547 -1.613 1 97.12 261 ARG A O 1
ATOM 2053 N N . ILE A 1 262 ? -15.562 26.531 -2.117 1 97.5 262 ILE A N 1
ATOM 2054 C CA . ILE A 1 262 ? -14.602 26.5 -1.017 1 97.5 262 ILE A CA 1
ATOM 2055 C C . ILE A 1 262 ? -13.578 27.609 -1.196 1 97.5 262 ILE A C 1
ATOM 2057 O O . ILE A 1 262 ? -13.281 28.344 -0.254 1 97.5 262 ILE A O 1
ATOM 2061 N N . VAL A 1 263 ? -13.07 27.766 -2.357 1 97.25 263 VAL A N 1
ATOM 2062 C CA . VAL A 1 263 ? -12.07 28.797 -2.637 1 97.25 263 VAL A CA 1
ATOM 2063 C C . VAL A 1 263 ? -12.656 30.172 -2.393 1 97.25 263 VAL A C 1
ATOM 2065 O O . VAL A 1 263 ? -12.008 31.047 -1.801 1 97.25 263 VAL A O 1
ATOM 2068 N N . ARG A 1 264 ? -13.859 30.359 -2.828 1 97.81 264 ARG A N 1
ATOM 2069 C CA . ARG A 1 264 ? -14.531 31.641 -2.625 1 97.81 264 ARG A CA 1
ATOM 2070 C C . ARG A 1 264 ? -14.688 31.953 -1.14 1 97.81 264 ARG A C 1
ATOM 2072 O O . ARG A 1 264 ? -14.32 33.031 -0.68 1 97.81 264 ARG A O 1
ATOM 2079 N N . GLU A 1 265 ? -15.164 30.984 -0.423 1 98.44 265 GLU A N 1
ATOM 2080 C CA . GLU A 1 265 ? -15.453 31.188 0.992 1 98.44 265 GLU A CA 1
ATOM 2081 C C . GLU A 1 265 ? -14.172 31.359 1.804 1 98.44 265 GLU A C 1
ATOM 2083 O O . GLU A 1 265 ? -14.125 32.156 2.732 1 98.44 265 GLU A O 1
ATOM 2088 N N . VAL A 1 266 ? -13.188 30.562 1.487 1 98.56 266 VAL A N 1
ATOM 2089 C CA . VAL A 1 266 ? -11.883 30.75 2.123 1 98.56 266 VAL A CA 1
ATOM 2090 C C . VAL A 1 266 ? -11.344 32.156 1.814 1 98.56 266 VAL A C 1
ATOM 2092 O O . VAL A 1 266 ? -10.82 32.812 2.699 1 98.56 266 VAL A O 1
ATOM 2095 N N . GLY A 1 267 ? -11.578 32.625 0.635 1 98.06 267 GLY A N 1
ATOM 2096 C CA . GLY A 1 267 ? -11.094 33.938 0.179 1 98.06 267 GLY A CA 1
ATOM 2097 C C . GLY A 1 267 ? -11.797 35.094 0.854 1 98.06 267 GLY A C 1
ATOM 2098 O O . GLY A 1 267 ? -11.305 36.219 0.82 1 98.06 267 GLY A O 1
ATOM 2099 N N . GLU A 1 268 ? -12.898 34.906 1.388 1 98.25 268 GLU A N 1
ATOM 2100 C CA . GLU A 1 268 ? -13.609 35.938 2.139 1 98.25 268 GLU A CA 1
ATOM 2101 C C . GLU A 1 268 ? -12.883 36.25 3.436 1 98.25 268 GLU A C 1
ATOM 2103 O O . GLU A 1 268 ? -13.07 37.344 3.99 1 98.25 268 GLU A O 1
ATOM 2108 N N . ILE A 1 269 ? -12.07 35.344 3.896 1 98.56 269 ILE A N 1
ATOM 2109 C CA . ILE A 1 269 ? -11.453 35.469 5.211 1 98.56 269 ILE A CA 1
ATOM 2110 C C . ILE A 1 269 ? -9.938 35.625 5.059 1 98.56 269 ILE A C 1
ATOM 2112 O O . ILE A 1 269 ? -9.312 36.469 5.715 1 98.56 269 ILE A O 1
ATOM 2116 N N . TYR A 1 270 ? -9.406 34.812 4.273 1 98.25 270 TYR A N 1
ATOM 2117 C CA . TYR A 1 270 ? -7.977 34.719 4.004 1 98.25 270 TYR A CA 1
ATOM 2118 C C . TYR A 1 270 ? -7.629 35.375 2.676 1 98.25 270 TYR A C 1
ATOM 2120 O O . TYR A 1 270 ? -8.234 35.094 1.646 1 98.25 270 TYR A O 1
ATOM 2128 N N . ARG A 1 271 ? -6.559 36.25 2.619 1 96.38 271 ARG A N 1
ATOM 2129 C CA . ARG A 1 271 ? -6.293 37.094 1.454 1 96.38 271 ARG A CA 1
ATOM 2130 C C . ARG A 1 271 ? -5.07 36.594 0.691 1 96.38 271 ARG A C 1
ATOM 2132 O O . ARG A 1 271 ? -4.676 37.219 -0.312 1 96.38 271 ARG A O 1
ATOM 2139 N N . GLY A 1 272 ? -4.375 35.562 1.184 1 97.19 272 GLY A N 1
ATOM 2140 C CA . GLY A 1 272 ? -3.236 35.031 0.459 1 97.19 272 GLY A CA 1
ATOM 2141 C C . GLY A 1 272 ? -3.639 34.125 -0.703 1 97.19 272 GLY A C 1
ATOM 2142 O O . GLY A 1 272 ? -4.777 34.188 -1.168 1 97.19 272 GLY A O 1
ATOM 2143 N N . ASN A 1 273 ? -2.688 33.406 -1.281 1 97.75 273 ASN A N 1
ATOM 2144 C CA . ASN A 1 273 ? -2.932 32.5 -2.398 1 97.75 273 ASN A CA 1
ATOM 2145 C C . ASN A 1 273 ? -3.525 31.172 -1.927 1 97.75 273 ASN A C 1
ATOM 2147 O O . ASN A 1 273 ? -3.092 30.609 -0.917 1 97.75 273 ASN A O 1
ATOM 2151 N N . ILE A 1 274 ? -4.559 30.75 -2.658 1 98.06 274 ILE A N 1
ATOM 2152 C CA . ILE A 1 274 ? -5.23 29.5 -2.293 1 98.06 274 ILE A CA 1
ATOM 2153 C C . ILE A 1 274 ? -4.957 28.438 -3.354 1 98.06 274 ILE A C 1
ATOM 2155 O O . ILE A 1 274 ? -5.199 28.656 -4.543 1 98.06 274 ILE A O 1
ATOM 2159 N N . PHE A 1 275 ? -4.426 27.281 -2.947 1 97.94 275 PHE A N 1
ATOM 2160 C CA . PHE A 1 275 ? -4.277 26.094 -3.791 1 97.94 275 PHE A CA 1
ATOM 2161 C C . PHE A 1 275 ? -5.18 24.969 -3.305 1 97.94 275 PHE A C 1
ATOM 2163 O O . PHE A 1 275 ? -5.047 24.5 -2.168 1 97.94 275 PHE A O 1
ATOM 2170 N N . PHE A 1 276 ? -6.074 24.594 -4.117 1 97.75 276 PHE A N 1
ATOM 2171 C CA . PHE A 1 276 ? -6.844 23.391 -3.842 1 97.75 276 PHE A CA 1
ATOM 2172 C C . PHE A 1 276 ? -6.074 22.156 -4.277 1 97.75 276 PHE A C 1
ATOM 2174 O O . PHE A 1 276 ? -5.977 21.859 -5.469 1 97.75 276 PHE A O 1
ATOM 2181 N N . GLY A 1 277 ? -5.605 21.422 -3.309 1 97.94 277 GLY A N 1
ATOM 2182 C CA . GLY A 1 277 ? -4.641 20.359 -3.551 1 97.94 277 GLY A CA 1
ATOM 2183 C C . GLY A 1 277 ? -5.211 19.203 -4.359 1 97.94 277 GLY A C 1
ATOM 2184 O O . GLY A 1 277 ? -6.359 18.812 -4.16 1 97.94 277 GLY A O 1
ATOM 2185 N N . GLU A 1 278 ? -4.418 18.75 -5.238 1 97.81 278 GLU A N 1
ATOM 2186 C CA . GLU A 1 278 ? -4.668 17.547 -6.012 1 97.81 278 GLU A CA 1
ATOM 2187 C C . GLU A 1 278 ? -3.422 16.656 -6.07 1 97.81 278 GLU A C 1
ATOM 2189 O O . GLU A 1 278 ? -2.297 17.172 -6.027 1 97.81 278 GLU A O 1
ATOM 2194 N N . ASP A 1 279 ? -3.678 15.398 -6.18 1 98.56 279 ASP A N 1
ATOM 2195 C CA . ASP A 1 279 ? -2.529 14.5 -6.289 1 98.56 279 ASP A CA 1
ATOM 2196 C C . ASP A 1 279 ? -1.648 14.875 -7.477 1 98.56 279 ASP A C 1
ATOM 2198 O O . ASP A 1 279 ? -2.152 15.148 -8.57 1 98.56 279 ASP A O 1
ATOM 2202 N N . GLY A 1 280 ? -0.362 14.906 -7.238 1 98.44 280 GLY A N 1
ATOM 2203 C CA . GLY A 1 280 ? 0.604 15.195 -8.289 1 98.44 280 GLY A CA 1
ATOM 2204 C C . GLY A 1 280 ? 0.914 16.672 -8.43 1 98.44 280 GLY A C 1
ATOM 2205 O O . GLY A 1 280 ? 1.841 17.047 -9.148 1 98.44 280 GLY A O 1
ATOM 2206 N N . MET A 1 281 ? 0.231 17.516 -7.75 1 98.25 281 MET A N 1
ATOM 2207 C CA . MET A 1 281 ? 0.376 18.969 -7.871 1 98.25 281 MET A CA 1
ATOM 2208 C C . MET A 1 281 ? 1.707 19.438 -7.289 1 98.25 281 MET A C 1
ATOM 2210 O O . MET A 1 281 ? 2.098 19 -6.203 1 98.25 281 MET A O 1
ATOM 2214 N N . GLU A 1 282 ? 2.416 20.203 -8.008 1 98.31 282 GLU A N 1
ATOM 2215 C CA . GLU A 1 282 ? 3.578 20.922 -7.492 1 98.31 282 GLU A CA 1
ATOM 2216 C C . GLU A 1 282 ? 3.193 22.312 -6.984 1 98.31 282 GLU A C 1
ATOM 2218 O O . GLU A 1 282 ? 2.496 23.047 -7.672 1 98.31 282 GLU A O 1
ATOM 2223 N N . ILE A 1 283 ? 3.65 22.703 -5.832 1 97.88 283 ILE A N 1
ATOM 2224 C CA . ILE A 1 283 ? 3.287 23.969 -5.211 1 97.88 283 ILE A CA 1
ATOM 2225 C C . ILE A 1 283 ? 4.441 24.953 -5.348 1 97.88 283 ILE A C 1
ATOM 2227 O O . ILE A 1 283 ? 5.523 24.734 -4.797 1 97.88 283 ILE A O 1
ATOM 2231 N N . PRO A 1 284 ? 4.223 26.047 -6.027 1 93.62 284 PRO A N 1
ATOM 2232 C CA . PRO A 1 284 ? 5.25 27.094 -6.102 1 93.62 284 PRO A CA 1
ATOM 2233 C C . PRO A 1 284 ? 5.328 27.938 -4.836 1 93.62 284 PRO A C 1
ATOM 2235 O O . PRO A 1 284 ? 4.312 28.484 -4.391 1 93.62 284 PRO A O 1
ATOM 2238 N N . PHE A 1 285 ? 6.516 28.062 -4.273 1 90.19 285 PHE A N 1
ATOM 2239 C CA . PHE A 1 285 ? 6.688 28.828 -3.041 1 90.19 285 PHE A CA 1
ATOM 2240 C C . PHE A 1 285 ? 6.52 30.312 -3.295 1 90.19 285 PHE A C 1
ATOM 2242 O O . PHE A 1 285 ? 6.176 31.078 -2.385 1 90.19 285 PHE A O 1
ATOM 2249 N N . ALA A 1 286 ? 6.793 30.766 -4.539 1 84.19 286 ALA A N 1
ATOM 2250 C CA . ALA A 1 286 ? 6.676 32.188 -4.895 1 84.19 286 ALA A CA 1
ATOM 2251 C C . ALA A 1 286 ? 5.23 32.562 -5.191 1 84.19 286 ALA A C 1
ATOM 2253 O O . ALA A 1 286 ? 4.906 33.75 -5.352 1 84.19 286 ALA A O 1
ATOM 2254 N N . GLY A 1 287 ? 4.348 31.625 -5.133 1 83.75 287 GLY A N 1
ATOM 2255 C CA . GLY A 1 287 ? 2.957 31.891 -5.48 1 83.75 287 GLY A CA 1
ATOM 2256 C C . GLY A 1 287 ? 2.625 31.531 -6.914 1 83.75 287 GLY A C 1
ATOM 2257 O O . GLY A 1 287 ? 3.475 31.016 -7.645 1 83.75 287 GLY A O 1
ATOM 2258 N N . PRO A 1 288 ? 1.273 31.703 -7.293 1 73.12 288 PRO A N 1
ATOM 2259 C CA . PRO A 1 288 ? 0.856 31.344 -8.648 1 73.12 288 PRO A CA 1
ATOM 2260 C C . PRO A 1 288 ? 1.538 32.188 -9.719 1 73.12 288 PRO A C 1
ATOM 2262 O O . PRO A 1 288 ? 1.855 33.375 -9.484 1 73.12 288 PRO A O 1
ATOM 2265 N N . ARG A 1 289 ? 2.123 31.531 -10.719 1 60.56 289 ARG A N 1
ATOM 2266 C CA . ARG A 1 289 ? 2.711 32.281 -11.836 1 60.56 289 ARG A CA 1
ATOM 2267 C C . ARG A 1 289 ? 1.655 33.094 -12.57 1 60.56 289 ARG A C 1
ATOM 2269 O O . ARG A 1 289 ? 0.537 32.625 -12.789 1 60.56 289 ARG A O 1
ATOM 2276 N N . GLN A 1 290 ? 1.662 34.406 -12.422 1 48.09 290 GLN A N 1
ATOM 2277 C CA . GLN A 1 290 ? 0.802 35.25 -13.234 1 48.09 290 GLN A CA 1
ATOM 2278 C C . GLN A 1 290 ? 0.941 34.938 -14.719 1 48.09 290 GLN A C 1
ATOM 2280 O O . GLN A 1 290 ? 2.055 34.875 -15.242 1 48.09 290 GLN A O 1
ATOM 2285 N N . THR A 1 291 ? 0.166 33.906 -15.109 1 42.09 291 THR A N 1
ATOM 2286 C CA . THR A 1 291 ? 0.225 33.719 -16.547 1 42.09 291 THR A CA 1
ATOM 2287 C C . THR A 1 291 ? 0.163 35.062 -17.266 1 42.09 291 THR A C 1
ATOM 2289 O O . THR A 1 291 ? -0.807 35.812 -17.125 1 42.09 291 THR A O 1
ATOM 2292 N N . ARG A 1 292 ? 1.263 35.719 -17.359 1 34.09 292 ARG A N 1
ATOM 2293 C CA . ARG A 1 292 ? 1.236 36.875 -18.25 1 34.09 292 ARG A CA 1
ATOM 2294 C C . ARG A 1 292 ? 0.487 36.562 -19.531 1 34.09 292 ARG A C 1
ATOM 2296 O O . ARG A 1 292 ? 0.779 35.562 -20.203 1 34.09 292 ARG A O 1
ATOM 2303 N N . LEU A 1 293 ? -0.793 36.781 -19.438 1 36.66 293 LEU A N 1
ATOM 2304 C CA . LEU A 1 293 ? -1.413 36.844 -20.766 1 36.66 293 LEU A CA 1
ATOM 2305 C C . LEU A 1 293 ? -0.531 37.625 -21.734 1 36.66 293 LEU A C 1
ATOM 2307 O O . LEU A 1 293 ? -0.183 38.781 -21.469 1 36.66 293 LEU A O 1
ATOM 2311 N N . ASP A 1 294 ? 0.373 36.875 -22.297 1 31.12 294 ASP A N 1
ATOM 2312 C CA . ASP A 1 294 ? 0.867 37.594 -23.469 1 31.12 294 ASP A CA 1
ATOM 2313 C C . ASP A 1 294 ? -0.269 37.906 -24.438 1 31.12 294 ASP A C 1
ATOM 2315 O O . ASP A 1 294 ? -1.179 37.094 -24.625 1 31.12 294 ASP A O 1
ATOM 2319 N N . MET B 1 1 ? -17.703 -17.891 -13.57 1 95.44 1 MET B N 1
ATOM 2320 C CA . MET B 1 1 ? -16.484 -17.406 -12.914 1 95.44 1 MET B CA 1
ATOM 2321 C C . MET B 1 1 ? -15.836 -16.297 -13.734 1 95.44 1 MET B C 1
ATOM 2323 O O . MET B 1 1 ? -15.797 -16.375 -14.969 1 95.44 1 MET B O 1
ATOM 2327 N N . ASN B 1 2 ? -15.453 -15.172 -13.062 1 97.62 2 ASN B N 1
ATOM 2328 C CA . ASN B 1 2 ? -14.672 -14.102 -13.672 1 97.62 2 ASN B CA 1
ATOM 2329 C C . ASN B 1 2 ? -13.297 -13.969 -13.023 1 97.62 2 ASN B C 1
ATOM 2331 O O . ASN B 1 2 ? -13.156 -14.172 -11.812 1 97.62 2 ASN B O 1
ATOM 2335 N N . LEU B 1 3 ? -12.32 -13.695 -13.891 1 98.62 3 LEU B N 1
ATOM 2336 C CA . LEU B 1 3 ? -10.953 -13.539 -13.406 1 98.62 3 LEU B CA 1
ATOM 2337 C C . LEU B 1 3 ? -10.344 -12.242 -13.93 1 98.62 3 LEU B C 1
ATOM 2339 O O . LEU B 1 3 ? -10.398 -11.969 -15.133 1 98.62 3 LEU B O 1
ATOM 2343 N N . TRP B 1 4 ? -9.789 -11.422 -13.016 1 98.88 4 TRP B N 1
ATOM 2344 C CA . TRP B 1 4 ? -9.055 -10.211 -13.383 1 98.88 4 TRP B CA 1
ATOM 2345 C C . TRP B 1 4 ? -7.637 -10.25 -12.82 1 98.88 4 TRP B C 1
ATOM 2347 O O . TRP B 1 4 ? -7.422 -10.703 -11.695 1 98.88 4 TRP B O 1
ATOM 2357 N N . LEU B 1 5 ? -6.746 -9.758 -13.648 1 98.94 5 LEU B N 1
ATOM 2358 C CA . LEU B 1 5 ? -5.375 -9.57 -13.188 1 98.94 5 LEU B CA 1
ATOM 2359 C C . LEU B 1 5 ? -5.195 -8.188 -12.578 1 98.94 5 LEU B C 1
ATOM 2361 O O . LEU B 1 5 ? -5.23 -7.18 -13.289 1 98.94 5 LEU B O 1
ATOM 2365 N N . LEU B 1 6 ? -4.977 -8.125 -11.289 1 98.88 6 LEU B N 1
ATOM 2366 C CA . LEU B 1 6 ? -4.789 -6.84 -10.625 1 98.88 6 LEU B CA 1
ATOM 2367 C C . LEU B 1 6 ? -3.354 -6.352 -10.781 1 98.88 6 LEU B C 1
ATOM 2369 O O . LEU B 1 6 ? -3.125 -5.199 -11.148 1 98.88 6 LEU B O 1
ATOM 2373 N N . GLY B 1 7 ? -2.438 -7.242 -10.516 1 98.81 7 GLY B N 1
ATOM 2374 C CA . GLY B 1 7 ? -1.021 -6.953 -10.672 1 98.81 7 GLY B CA 1
ATOM 2375 C C . GLY B 1 7 ? -0.243 -8.094 -11.305 1 98.81 7 GLY B C 1
ATOM 2376 O O . GLY B 1 7 ? -0.404 -9.25 -10.914 1 98.81 7 GLY B O 1
ATOM 2377 N N . THR B 1 8 ? 0.584 -7.734 -12.305 1 98.81 8 THR B N 1
ATOM 2378 C CA . THR B 1 8 ? 1.315 -8.742 -13.062 1 98.81 8 THR B CA 1
ATOM 2379 C C . THR B 1 8 ? 2.82 -8.508 -12.969 1 98.81 8 THR B C 1
ATOM 2381 O O . THR B 1 8 ? 3.582 -9 -13.805 1 98.81 8 THR B O 1
ATOM 2384 N N . GLY B 1 9 ? 3.164 -7.645 -11.961 1 98.44 9 GLY B N 1
ATOM 2385 C CA . GLY B 1 9 ? 4.566 -7.281 -11.828 1 98.44 9 GLY B CA 1
ATOM 2386 C C . GLY B 1 9 ? 5.266 -8.016 -10.703 1 98.44 9 GLY B C 1
ATOM 2387 O O . GLY B 1 9 ? 4.797 -9.055 -10.242 1 98.44 9 GLY B O 1
ATOM 2388 N N . THR B 1 10 ? 6.391 -7.543 -10.398 1 98.06 10 THR B N 1
ATOM 2389 C CA . THR B 1 10 ? 7.332 -8.125 -9.445 1 98.06 10 THR B CA 1
ATOM 2390 C C . THR B 1 10 ? 7.59 -7.16 -8.289 1 98.06 10 THR B C 1
ATOM 2392 O O . THR B 1 10 ? 6.934 -6.125 -8.18 1 98.06 10 THR B O 1
ATOM 2395 N N . PRO B 1 11 ? 8.508 -7.5 -7.352 1 96.88 11 PRO B N 1
ATOM 2396 C CA . PRO B 1 11 ? 8.836 -6.539 -6.293 1 96.88 11 PRO B CA 1
ATOM 2397 C C . PRO B 1 11 ? 9.484 -5.266 -6.832 1 96.88 11 PRO B C 1
ATOM 2399 O O . PRO B 1 11 ? 9.531 -4.25 -6.133 1 96.88 11 PRO B O 1
ATOM 2402 N N . THR B 1 12 ? 10 -5.332 -8.031 1 96.12 12 THR B N 1
ATOM 2403 C CA . THR B 1 12 ? 10.602 -4.152 -8.648 1 96.12 12 THR B CA 1
ATOM 2404 C C . THR B 1 12 ? 9.523 -3.145 -9.047 1 96.12 12 THR B C 1
ATOM 2406 O O . THR B 1 12 ? 8.555 -3.496 -9.719 1 96.12 12 THR B O 1
ATOM 2409 N N . PRO B 1 13 ? 9.711 -1.919 -8.602 1 95.56 13 PRO B N 1
ATOM 2410 C CA . PRO B 1 13 ? 8.68 -0.916 -8.891 1 95.56 13 PRO B CA 1
ATOM 2411 C C . PRO B 1 13 ? 8.469 -0.708 -10.391 1 95.56 13 PRO B C 1
ATOM 2413 O O . PRO B 1 13 ? 9.43 -0.722 -11.164 1 95.56 13 PRO B O 1
ATOM 2416 N N . SER B 1 14 ? 7.266 -0.559 -10.781 1 96.19 14 SER B N 1
ATOM 2417 C CA . SER B 1 14 ? 6.848 -0.298 -12.156 1 96.19 14 SER B CA 1
ATOM 2418 C C . SER B 1 14 ? 5.637 0.628 -12.195 1 96.19 14 SER B C 1
ATOM 2420 O O . SER B 1 14 ? 4.773 0.568 -11.32 1 96.19 14 SER B O 1
ATOM 2422 N N . LEU B 1 15 ? 5.574 1.526 -13.18 1 94.06 15 LEU B N 1
ATOM 2423 C CA . LEU B 1 15 ? 4.406 2.381 -13.367 1 94.06 15 LEU B CA 1
ATOM 2424 C C . LEU B 1 15 ? 3.275 1.613 -14.047 1 94.06 15 LEU B C 1
ATOM 2426 O O . LEU B 1 15 ? 2.119 2.041 -14.008 1 94.06 15 LEU B O 1
ATOM 2430 N N . TRP B 1 16 ? 3.631 0.475 -14.594 1 92.94 16 TRP B N 1
ATOM 2431 C CA . TRP B 1 16 ? 2.689 -0.22 -15.469 1 92.94 16 TRP B CA 1
ATOM 2432 C C . TRP B 1 16 ? 2.152 -1.479 -14.797 1 92.94 16 TRP B C 1
ATOM 2434 O O . TRP B 1 16 ? 0.989 -1.843 -14.984 1 92.94 16 TRP B O 1
ATOM 2444 N N . ARG B 1 17 ? 2.986 -2.088 -14.055 1 97.8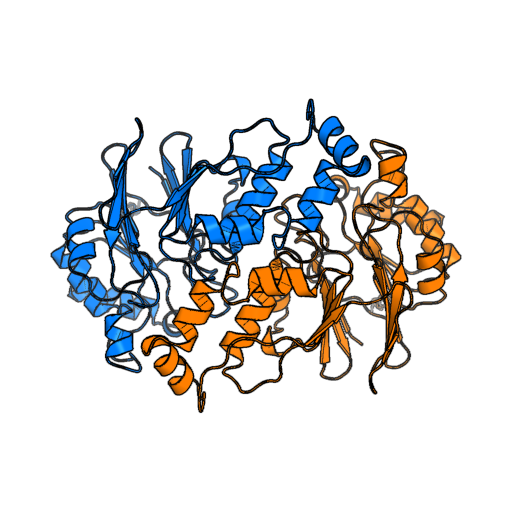8 17 ARG B N 1
ATOM 2445 C CA . ARG B 1 17 ? 2.627 -3.35 -13.422 1 97.88 17 ARG B CA 1
ATOM 2446 C C . ARG B 1 17 ? 2.734 -3.248 -11.898 1 97.88 17 ARG B C 1
ATOM 2448 O O . ARG B 1 17 ? 3.803 -2.943 -11.367 1 97.88 17 ARG B O 1
ATOM 2455 N N . MET B 1 18 ? 1.635 -3.514 -11.258 1 98.56 18 MET B N 1
ATOM 2456 C CA . MET B 1 18 ? 1.65 -3.602 -9.805 1 98.56 18 MET B CA 1
ATOM 2457 C C . MET B 1 18 ? 2.113 -4.98 -9.344 1 98.56 18 MET B C 1
ATOM 2459 O O . MET B 1 18 ? 2.312 -5.879 -10.164 1 98.56 18 MET B O 1
ATOM 2463 N N . CYS B 1 19 ? 2.348 -5.133 -8.094 1 98.75 19 CYS B N 1
ATOM 2464 C CA . CYS B 1 19 ? 2.74 -6.426 -7.547 1 98.75 19 CYS B CA 1
ATOM 2465 C C . CYS B 1 19 ? 1.607 -7.438 -7.664 1 98.75 19 CYS B C 1
ATOM 2467 O O . CYS B 1 19 ? 0.465 -7.062 -7.938 1 98.75 19 CYS B O 1
ATOM 2469 N N . SER B 1 20 ? 1.896 -8.633 -7.43 1 98.88 20 SER B N 1
ATOM 2470 C CA . SER B 1 20 ? 1.018 -9.758 -7.727 1 98.88 20 SER B CA 1
ATOM 2471 C C . SER B 1 20 ? -0.322 -9.617 -7.012 1 98.88 20 SER B C 1
ATOM 2473 O O . SER B 1 20 ? -0.366 -9.32 -5.816 1 98.88 20 SER B O 1
ATOM 2475 N N . GLY B 1 21 ? -1.354 -9.797 -7.738 1 98.94 21 GLY B N 1
ATOM 2476 C CA . GLY B 1 21 ? -2.723 -9.852 -7.25 1 98.94 21 GLY B CA 1
ATOM 2477 C C . GLY B 1 21 ? -3.719 -10.281 -8.312 1 98.94 21 GLY B C 1
ATOM 2478 O O . GLY B 1 21 ? -3.609 -9.883 -9.469 1 98.94 21 GLY B O 1
ATOM 2479 N N . TYR B 1 22 ? -4.727 -11.078 -7.945 1 98.94 22 TYR B N 1
ATOM 2480 C CA . TYR B 1 22 ? -5.707 -11.656 -8.859 1 98.94 22 TYR B CA 1
ATOM 2481 C C . TYR B 1 22 ? -7.086 -11.719 -8.211 1 98.94 22 TYR B C 1
ATOM 2483 O O . TYR B 1 22 ? -7.219 -12.125 -7.059 1 98.94 22 TYR B O 1
ATOM 2491 N N . LEU B 1 23 ? -8.031 -11.234 -8.898 1 98.94 23 LEU B N 1
ATOM 2492 C CA . LEU B 1 23 ? -9.406 -11.156 -8.414 1 98.94 23 LEU B CA 1
ATOM 2493 C C . LEU B 1 23 ? -10.297 -12.156 -9.148 1 98.94 23 LEU B C 1
ATOM 2495 O O . LEU B 1 23 ? -10.297 -12.203 -10.375 1 98.94 23 LEU B O 1
ATOM 2499 N N . VAL B 1 24 ? -11.039 -12.984 -8.406 1 98.81 24 VAL B N 1
ATOM 2500 C CA . VAL B 1 24 ? -11.953 -13.961 -8.984 1 98.81 24 VAL B CA 1
ATOM 2501 C C . VAL B 1 24 ? -13.359 -13.734 -8.43 1 98.81 24 VAL B C 1
ATOM 2503 O O . VAL B 1 24 ? -13.531 -13.555 -7.223 1 98.81 24 VAL B O 1
ATOM 2506 N N . ARG B 1 25 ? -14.266 -13.727 -9.234 1 98.44 25 ARG B N 1
ATOM 2507 C CA . ARG B 1 25 ? -15.664 -13.695 -8.805 1 98.44 25 ARG B CA 1
ATOM 2508 C C . ARG B 1 25 ? -16.344 -15.031 -9.062 1 98.44 25 ARG B C 1
ATOM 2510 O O . ARG B 1 25 ? -16.297 -15.562 -10.172 1 98.44 25 ARG B O 1
ATOM 2517 N N . VAL B 1 26 ? -16.859 -15.656 -8.078 1 97.81 26 VAL B N 1
ATOM 2518 C CA . VAL B 1 26 ? -17.703 -16.844 -8.148 1 97.81 26 VAL B CA 1
ATOM 2519 C C . VAL B 1 26 ? -19.078 -16.547 -7.574 1 97.81 26 VAL B C 1
ATOM 2521 O O . VAL B 1 26 ? -19.234 -16.375 -6.363 1 97.81 26 VAL B O 1
ATOM 2524 N N . GLY B 1 27 ? -20.109 -16.5 -8.383 1 95.56 27 GLY B N 1
ATOM 2525 C CA . GLY B 1 27 ? -21.391 -16 -7.902 1 95.56 27 GLY B CA 1
ATOM 2526 C C . GLY B 1 27 ? -21.328 -14.586 -7.375 1 95.56 27 GLY B C 1
ATOM 2527 O O . GLY B 1 27 ? -20.906 -13.672 -8.086 1 95.56 27 GLY B O 1
ATOM 2528 N N . ASP B 1 28 ? -21.641 -14.438 -6.129 1 94.19 28 ASP B N 1
ATOM 2529 C CA . ASP B 1 28 ? -21.641 -13.109 -5.523 1 94.19 28 ASP B CA 1
ATOM 2530 C C . ASP B 1 28 ? -20.422 -12.906 -4.637 1 94.19 28 ASP B C 1
ATOM 2532 O O . ASP B 1 28 ? -20.297 -11.883 -3.953 1 94.19 28 ASP B O 1
ATOM 2536 N N . GLU B 1 29 ? -19.484 -13.836 -4.723 1 96.12 29 GLU B N 1
ATOM 2537 C CA . GLU B 1 29 ? -18.312 -13.781 -3.863 1 96.12 29 GLU B CA 1
ATOM 2538 C C . GLU B 1 29 ? -17.078 -13.328 -4.645 1 96.12 29 GLU B C 1
ATOM 2540 O O . GLU B 1 29 ? -16.875 -13.734 -5.793 1 96.12 29 GLU B O 1
ATOM 2545 N N . TYR B 1 30 ? -16.375 -12.445 -4.035 1 98.56 30 TYR B N 1
ATOM 2546 C CA . TYR B 1 30 ? -15.07 -12.062 -4.566 1 98.56 30 TYR B CA 1
ATOM 2547 C C . TYR B 1 30 ? -13.945 -12.672 -3.748 1 98.56 30 TYR B C 1
ATOM 2549 O O . TYR B 1 30 ? -13.922 -12.555 -2.52 1 98.56 30 TYR B O 1
ATOM 2557 N N . LEU B 1 31 ? -13.055 -13.367 -4.449 1 98.88 31 LEU B N 1
ATOM 2558 C CA . LEU B 1 31 ? -11.836 -13.93 -3.881 1 98.88 31 LEU B CA 1
ATOM 2559 C C . LEU B 1 31 ? -10.602 -13.242 -4.453 1 98.88 31 LEU B C 1
ATOM 2561 O O . LEU B 1 31 ? -10.531 -12.992 -5.66 1 98.88 31 LEU B O 1
ATOM 2565 N N . VAL B 1 32 ? -9.68 -12.938 -3.545 1 98.94 32 VAL B N 1
ATOM 2566 C CA . VAL B 1 32 ? -8.391 -12.492 -4.062 1 98.94 32 VAL B CA 1
ATOM 2567 C C . VAL B 1 32 ? -7.34 -13.578 -3.846 1 98.94 32 VAL B C 1
ATOM 2569 O O . VAL B 1 32 ? -7.352 -14.266 -2.824 1 98.94 32 VAL B O 1
ATOM 2572 N N . PHE B 1 33 ? -6.504 -13.789 -4.82 1 98.94 33 PHE B N 1
ATOM 2573 C CA . PHE B 1 33 ? -5.285 -14.578 -4.723 1 98.94 33 PHE B CA 1
ATOM 2574 C C . PHE B 1 33 ? -4.051 -13.688 -4.766 1 98.94 33 PHE B C 1
ATOM 2576 O O . PHE B 1 33 ? -3.725 -13.125 -5.812 1 98.94 33 PHE B O 1
ATOM 2583 N N . ASP B 1 34 ? -3.398 -13.562 -3.592 1 98.94 34 ASP B N 1
ATOM 2584 C CA . ASP B 1 34 ? -2.35 -12.586 -3.326 1 98.94 34 ASP B CA 1
ATOM 2585 C C . ASP B 1 34 ? -2.879 -11.156 -3.477 1 98.94 34 ASP B C 1
ATOM 2587 O O . ASP B 1 34 ? -3.895 -10.93 -4.141 1 98.94 34 ASP B O 1
ATOM 2591 N N . HIS B 1 35 ? -2.23 -10.266 -2.887 1 98.88 35 HIS B N 1
ATOM 2592 C CA . HIS B 1 35 ? -2.605 -8.859 -2.838 1 98.88 35 HIS B CA 1
ATOM 2593 C C . HIS B 1 35 ? -1.397 -7.98 -2.533 1 98.88 35 HIS B C 1
ATOM 2595 O O . HIS B 1 35 ? -1.319 -7.375 -1.462 1 98.88 35 HIS B O 1
ATOM 2601 N N . GLY B 1 36 ? -0.518 -7.887 -3.533 1 98.81 36 GLY B N 1
ATOM 2602 C CA . GLY B 1 36 ? 0.725 -7.152 -3.359 1 98.81 36 GLY B CA 1
ATOM 2603 C C . GLY B 1 36 ? 0.556 -5.652 -3.504 1 98.81 36 GLY B C 1
ATOM 2604 O O . GLY B 1 36 ? -0.545 -5.168 -3.775 1 98.81 36 GLY B O 1
ATOM 2605 N N . PHE B 1 37 ? 1.639 -4.934 -3.332 1 98.62 37 PHE B N 1
ATOM 2606 C CA . PHE B 1 37 ? 1.591 -3.477 -3.402 1 98.62 37 PHE B CA 1
ATOM 2607 C C . PHE B 1 37 ? 0.988 -3.018 -4.723 1 98.62 37 PHE B C 1
ATOM 2609 O O . PHE B 1 37 ? 1.444 -3.424 -5.793 1 98.62 37 PHE B O 1
ATOM 2616 N N . GLY B 1 38 ? -0.064 -2.174 -4.637 1 98 38 GLY B N 1
ATOM 2617 C CA . GLY B 1 38 ? -0.69 -1.602 -5.816 1 98 38 GLY B CA 1
ATOM 2618 C C . GLY B 1 38 ? -1.893 -2.393 -6.297 1 98 38 GLY B C 1
ATOM 2619 O O . GLY B 1 38 ? -2.729 -1.872 -7.039 1 98 38 GLY B O 1
ATOM 2620 N N . ALA B 1 39 ? -1.998 -3.646 -5.957 1 98.69 39 ALA B N 1
ATOM 2621 C CA . ALA B 1 39 ? -3.105 -4.492 -6.391 1 98.69 39 ALA B CA 1
ATOM 2622 C C . ALA B 1 39 ? -4.441 -3.945 -5.895 1 98.69 39 ALA B C 1
ATOM 2624 O O . ALA B 1 39 ? -5.453 -4.031 -6.594 1 98.69 39 ALA B O 1
ATOM 2625 N N . HIS B 1 40 ? -4.434 -3.361 -4.699 1 98.62 40 HIS B N 1
ATOM 2626 C CA . HIS B 1 40 ? -5.664 -2.828 -4.117 1 98.62 40 HIS B CA 1
ATOM 2627 C C . HIS B 1 40 ? -6.234 -1.704 -4.973 1 98.62 40 HIS B C 1
ATOM 2629 O O . HIS B 1 40 ? -7.449 -1.637 -5.188 1 98.62 40 HIS B O 1
ATOM 2635 N N . HIS B 1 41 ? -5.348 -0.886 -5.406 1 97.81 41 HIS B N 1
ATOM 2636 C CA . HIS B 1 41 ? -5.812 0.229 -6.223 1 97.81 41 HIS B CA 1
ATOM 2637 C C . HIS B 1 41 ? -6.387 -0.261 -7.547 1 97.81 41 HIS B C 1
ATOM 2639 O O . HIS B 1 41 ? -7.387 0.27 -8.031 1 97.81 41 HIS B O 1
ATOM 2645 N N . ARG B 1 42 ? -5.75 -1.257 -8.172 1 98.5 42 ARG B N 1
ATOM 2646 C CA . ARG B 1 42 ? -6.27 -1.845 -9.398 1 98.5 42 ARG B CA 1
ATOM 2647 C C . ARG B 1 42 ? -7.652 -2.447 -9.18 1 98.5 42 ARG B C 1
ATOM 2649 O O . ARG B 1 42 ? -8.523 -2.357 -10.047 1 98.5 42 ARG B O 1
ATOM 2656 N N . MET B 1 43 ? -7.828 -3.061 -8.016 1 98.81 43 MET B N 1
ATOM 2657 C CA . MET B 1 43 ? -9.133 -3.605 -7.656 1 98.81 43 MET B CA 1
ATOM 2658 C C . MET B 1 43 ? -10.188 -2.504 -7.602 1 98.81 43 MET B C 1
ATOM 2660 O O . MET B 1 43 ? -11.289 -2.666 -8.125 1 98.81 43 MET B O 1
ATOM 2664 N N . LEU B 1 44 ? -9.836 -1.354 -7.055 1 98.31 44 LEU B N 1
ATOM 2665 C CA . LEU B 1 44 ? -10.734 -0.207 -6.996 1 98.31 44 LEU B CA 1
ATOM 2666 C C . LEU B 1 44 ? -11.07 0.296 -8.398 1 98.31 44 LEU B C 1
ATOM 2668 O O . LEU B 1 44 ? -12.211 0.672 -8.672 1 98.31 44 LEU B O 1
ATOM 2672 N N . GLU B 1 45 ? -10.117 0.292 -9.258 1 98.06 45 GLU B N 1
ATOM 2673 C CA . GLU B 1 45 ? -10.312 0.75 -10.625 1 98.06 45 GLU B CA 1
ATOM 2674 C C . GLU B 1 45 ? -11.32 -0.13 -11.367 1 98.06 45 GLU B C 1
ATOM 2676 O O . GLU B 1 45 ? -12.008 0.333 -12.273 1 98.06 45 GLU B O 1
ATOM 2681 N N . LEU B 1 46 ? -11.398 -1.348 -10.938 1 98.25 46 LEU B N 1
ATOM 2682 C CA . LEU B 1 46 ? -12.352 -2.275 -11.531 1 98.25 46 LEU B CA 1
ATOM 2683 C C . LEU B 1 46 ? -13.75 -2.049 -10.969 1 98.25 46 LEU B C 1
ATOM 2685 O O . LEU B 1 46 ? -14.711 -2.68 -11.406 1 98.25 46 LEU B O 1
ATOM 2689 N N . GLY B 1 47 ? -13.828 -1.211 -9.945 1 97.94 47 GLY B N 1
ATOM 2690 C CA . GLY B 1 47 ? -15.102 -0.934 -9.312 1 97.94 47 GLY B CA 1
ATOM 2691 C C . GLY B 1 47 ? -15.438 -1.897 -8.188 1 97.94 47 GLY B C 1
ATOM 2692 O O . GLY B 1 47 ? -16.578 -1.972 -7.742 1 97.94 47 GLY B O 1
ATOM 2693 N N . VAL B 1 48 ? -14.477 -2.691 -7.758 1 98.5 48 VAL B N 1
ATOM 2694 C CA . VAL B 1 48 ? -14.688 -3.641 -6.668 1 98.5 48 VAL B CA 1
ATOM 2695 C C . VAL B 1 48 ? -14.172 -3.055 -5.359 1 98.5 48 VAL B C 1
ATOM 2697 O O . VAL B 1 48 ? -13.008 -2.652 -5.27 1 98.5 48 VAL B O 1
ATOM 2700 N N . ARG B 1 49 ? -15.016 -3.004 -4.316 1 98 49 ARG B N 1
ATOM 2701 C CA . ARG B 1 49 ? -14.664 -2.455 -3.01 1 98 49 ARG B CA 1
ATOM 2702 C C . ARG B 1 49 ? -14.117 -3.539 -2.09 1 98 49 ARG B C 1
ATOM 2704 O O . ARG B 1 49 ? -14.43 -4.719 -2.254 1 98 49 ARG B O 1
ATOM 2711 N N . ALA B 1 50 ? -13.328 -3.092 -1.11 1 98.38 50 ALA B N 1
ATOM 2712 C CA . ALA B 1 50 ? -12.766 -4.023 -0.135 1 98.38 50 ALA B CA 1
ATOM 2713 C C . ALA B 1 50 ? -13.867 -4.777 0.601 1 98.38 50 ALA B C 1
ATOM 2715 O O . ALA B 1 50 ? -13.703 -5.945 0.957 1 98.38 50 ALA B O 1
ATOM 2716 N N . THR B 1 51 ? -15.039 -4.145 0.799 1 98.06 51 THR B N 1
ATOM 2717 C CA . THR B 1 51 ? -16.141 -4.734 1.543 1 98.06 51 THR B CA 1
ATOM 2718 C C . THR B 1 51 ? -16.766 -5.891 0.764 1 98.06 51 THR B C 1
ATOM 2720 O O . THR B 1 51 ? -17.516 -6.691 1.324 1 98.06 51 THR B O 1
ATOM 2723 N N . GLN B 1 52 ? -16.453 -6.012 -0.501 1 98.19 52 GLN B N 1
ATOM 2724 C CA . GLN B 1 52 ? -17.031 -7.062 -1.333 1 98.19 52 GLN B CA 1
ATOM 2725 C C . GLN B 1 52 ? -16.156 -8.312 -1.335 1 98.19 52 GLN B C 1
ATOM 2727 O O . GLN B 1 52 ? -16.594 -9.391 -1.734 1 98.19 52 GLN B O 1
ATOM 2732 N N . VAL B 1 53 ? -14.906 -8.188 -0.94 1 98.62 53 VAL B N 1
ATOM 2733 C CA . VAL B 1 53 ? -13.984 -9.32 -0.908 1 98.62 53 VAL B CA 1
ATOM 2734 C C . VAL B 1 53 ? -14.273 -10.18 0.322 1 98.62 53 VAL B C 1
ATOM 2736 O O . VAL B 1 53 ? -14.141 -9.711 1.456 1 98.62 53 VAL B O 1
ATOM 2739 N N . SER B 1 54 ? -14.594 -11.406 0.058 1 97.75 54 SER B N 1
ATOM 2740 C CA . SER B 1 54 ? -15 -12.273 1.16 1 97.75 54 SER B CA 1
ATOM 2741 C C . SER B 1 54 ? -13.875 -13.227 1.551 1 97.75 54 SER B C 1
ATOM 2743 O O . SER B 1 54 ? -13.844 -13.719 2.68 1 97.75 54 SER B O 1
ATOM 2745 N N . HIS B 1 55 ? -12.977 -13.547 0.593 1 98.69 55 HIS B N 1
ATOM 2746 C CA . HIS B 1 55 ? -11.906 -14.516 0.821 1 98.69 55 HIS B CA 1
ATOM 2747 C C . HIS B 1 55 ? -10.586 -14.031 0.226 1 98.69 55 HIS B C 1
ATOM 2749 O O . HIS B 1 55 ? -10.562 -13.477 -0.873 1 98.69 55 HIS B O 1
ATOM 2755 N N . ALA B 1 56 ? -9.555 -14.211 0.98 1 98.94 56 ALA B N 1
ATOM 2756 C CA . ALA B 1 56 ? -8.211 -13.938 0.485 1 98.94 56 ALA B CA 1
ATOM 2757 C C . ALA B 1 56 ? -7.305 -15.156 0.646 1 98.94 56 ALA B C 1
ATOM 2759 O O . ALA B 1 56 ? -7.246 -15.75 1.723 1 98.94 56 ALA B O 1
ATOM 2760 N N . PHE B 1 57 ? -6.648 -15.57 -0.435 1 98.94 57 PHE B N 1
ATOM 2761 C CA . PHE B 1 57 ? -5.668 -16.641 -0.429 1 98.94 57 PHE B CA 1
ATOM 2762 C C . PHE B 1 57 ? -4.27 -16.109 -0.728 1 98.94 57 PHE B C 1
ATOM 2764 O O . PHE B 1 57 ? -4.023 -15.578 -1.812 1 98.94 57 PHE B O 1
ATOM 2771 N N . PHE B 1 58 ? -3.352 -16.25 0.206 1 98.94 58 PHE B N 1
ATOM 2772 C CA . PHE B 1 58 ? -1.969 -15.844 -0.013 1 98.94 58 PHE B CA 1
ATOM 2773 C C . PHE B 1 58 ? -1.095 -17.047 -0.344 1 98.94 58 PHE B C 1
ATOM 2775 O O . PHE B 1 58 ? -1.091 -18.031 0.388 1 98.94 58 PHE B O 1
ATOM 2782 N N . SER B 1 59 ? -0.382 -16.938 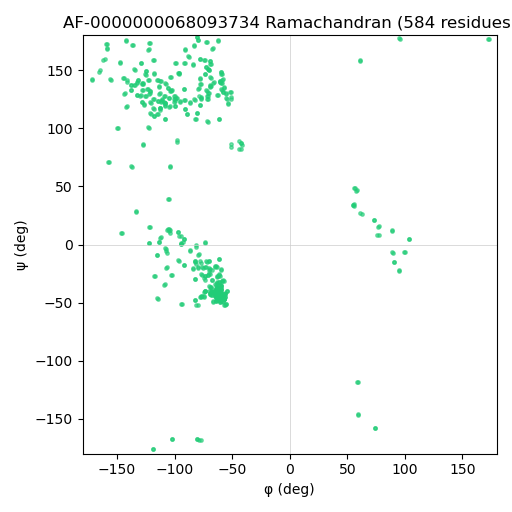-1.434 1 98.88 59 SER B N 1
ATOM 2783 C CA . SER B 1 59 ? 0.447 -18.047 -1.896 1 98.88 59 SER B CA 1
ATOM 2784 C C . SER B 1 59 ? 1.696 -18.203 -1.036 1 98.88 59 SER B C 1
ATOM 2786 O O . SER B 1 59 ? 2.102 -19.312 -0.712 1 98.88 59 SER B O 1
ATOM 2788 N N . HIS B 1 60 ? 2.336 -17.094 -0.742 1 98.81 60 HIS B N 1
ATOM 2789 C CA . HIS B 1 60 ? 3.496 -17.031 0.14 1 98.81 60 HIS B CA 1
ATOM 2790 C C . HIS B 1 60 ? 3.699 -15.609 0.672 1 98.81 60 HIS B C 1
ATOM 2792 O O . HIS B 1 60 ? 3.027 -14.68 0.233 1 98.81 60 HIS B O 1
ATOM 2798 N N . HIS B 1 61 ? 4.625 -15.461 1.601 1 98.44 61 HIS B N 1
ATOM 2799 C CA . HIS B 1 61 ? 4.629 -14.227 2.373 1 98.44 61 HIS B CA 1
ATOM 2800 C C . HIS B 1 61 ? 5.762 -13.305 1.934 1 98.44 61 HIS B C 1
ATOM 2802 O O . HIS B 1 61 ? 6.434 -12.703 2.771 1 98.44 61 HIS B O 1
ATOM 2808 N N . HIS B 1 62 ? 6.027 -13.234 0.637 1 98.75 62 HIS B N 1
ATOM 2809 C CA . HIS B 1 62 ? 6.773 -12.117 0.073 1 98.75 62 HIS B CA 1
ATOM 2810 C C . HIS B 1 62 ? 5.914 -10.859 0.017 1 98.75 62 HIS B C 1
ATOM 2812 O O . HIS B 1 62 ? 4.719 -10.93 -0.273 1 98.75 62 HIS B O 1
ATOM 2818 N N . TYR B 1 63 ? 6.535 -9.711 0.19 1 98.5 63 TYR B N 1
ATOM 2819 C CA . TYR B 1 63 ? 5.762 -8.477 0.29 1 98.5 63 TYR B CA 1
ATOM 2820 C C . TYR B 1 63 ? 5.082 -8.148 -1.035 1 98.5 63 TYR B C 1
ATOM 2822 O O . TYR B 1 63 ? 4.023 -7.516 -1.059 1 98.5 63 TYR B O 1
ATOM 2830 N N . ASP B 1 64 ? 5.707 -8.547 -2.17 1 98.69 64 ASP B N 1
ATOM 2831 C CA . ASP B 1 64 ? 5.074 -8.242 -3.451 1 98.69 64 ASP B CA 1
ATOM 2832 C C . ASP B 1 64 ? 3.869 -9.141 -3.697 1 98.69 64 ASP B C 1
ATOM 2834 O O . ASP B 1 64 ? 3.154 -8.977 -4.688 1 98.69 64 ASP B O 1
ATOM 2838 N N . HIS B 1 65 ? 3.516 -10.023 -2.768 1 98.94 65 HIS B N 1
ATOM 2839 C CA . HIS B 1 65 ? 2.322 -10.859 -2.848 1 98.94 65 HIS B CA 1
ATOM 2840 C C . HIS B 1 65 ? 1.338 -10.523 -1.73 1 98.94 65 HIS B C 1
ATOM 2842 O O . HIS B 1 65 ? 0.193 -10.977 -1.749 1 98.94 65 HIS B O 1
ATOM 2848 N N . MET B 1 66 ? 1.729 -9.688 -0.736 1 98.62 66 MET B N 1
ATOM 2849 C CA . MET B 1 66 ? 0.797 -9.422 0.358 1 98.62 66 MET B CA 1
ATOM 2850 C C . MET B 1 66 ? 0.944 -7.996 0.869 1 98.62 66 MET B C 1
ATOM 2852 O O . MET B 1 66 ? 0.374 -7.637 1.901 1 98.62 66 MET B O 1
ATOM 2856 N N . GLY B 1 67 ? 1.663 -7.18 0.2 1 98.69 67 GLY B N 1
ATOM 2857 C CA . GLY B 1 67 ? 1.964 -5.836 0.664 1 98.69 67 GLY B CA 1
ATOM 2858 C C . GLY B 1 67 ? 0.723 -5.004 0.928 1 98.69 67 GLY B C 1
ATOM 2859 O O . GLY B 1 67 ? 0.732 -4.121 1.789 1 98.69 67 GLY B O 1
ATOM 2860 N N . ASP B 1 68 ? -0.358 -5.242 0.2 1 98.75 68 ASP B N 1
ATOM 2861 C CA . ASP B 1 68 ? -1.596 -4.484 0.364 1 98.75 68 ASP B CA 1
ATOM 2862 C C . ASP B 1 68 ? -2.584 -5.234 1.256 1 98.75 68 ASP B C 1
ATOM 2864 O O . ASP B 1 68 ? -3.742 -4.836 1.379 1 98.75 68 ASP B O 1
ATOM 2868 N N . TYR B 1 69 ? -2.135 -6.32 1.928 1 98.88 69 TYR B N 1
ATOM 2869 C CA . TYR B 1 69 ? -2.973 -7.066 2.861 1 98.88 69 TYR B CA 1
ATOM 2870 C C . TYR B 1 69 ? -3.508 -6.156 3.959 1 98.88 69 TYR B C 1
ATOM 2872 O O . TYR B 1 69 ? -4.711 -6.125 4.219 1 98.88 69 TYR B O 1
ATOM 2880 N N . PRO B 1 70 ? -2.695 -5.316 4.598 1 98.81 70 PRO B N 1
ATOM 2881 C CA . PRO B 1 70 ? -3.248 -4.426 5.621 1 98.81 70 PRO B CA 1
ATOM 2882 C C . PRO B 1 70 ? -4.258 -3.432 5.055 1 98.81 70 PRO B C 1
ATOM 2884 O O . PRO B 1 70 ? -5.254 -3.115 5.715 1 98.81 70 PRO B O 1
ATOM 2887 N N . ARG B 1 71 ? -3.973 -2.947 3.863 1 98.69 71 ARG B N 1
ATOM 2888 C CA . ARG B 1 71 ? -4.918 -2.023 3.246 1 98.69 71 ARG B CA 1
ATOM 2889 C C . ARG B 1 71 ? -6.273 -2.689 3.033 1 98.69 71 ARG B C 1
ATOM 2891 O O . ARG B 1 71 ? -7.316 -2.086 3.293 1 98.69 71 ARG B O 1
ATOM 2898 N N . LEU B 1 72 ? -6.238 -3.932 2.543 1 98.75 72 LEU B N 1
ATOM 2899 C CA . LEU B 1 72 ? -7.461 -4.699 2.328 1 98.75 72 LEU B CA 1
ATOM 2900 C C . LEU B 1 72 ? -8.227 -4.875 3.635 1 98.75 72 LEU B C 1
ATOM 2902 O O . LEU B 1 72 ? -9.43 -4.602 3.695 1 98.75 72 LEU B O 1
ATOM 2906 N N . LEU B 1 73 ? -7.543 -5.23 4.719 1 98.38 73 LEU B N 1
ATOM 2907 C CA . LEU B 1 73 ? -8.148 -5.484 6.02 1 98.38 73 LEU B CA 1
ATOM 2908 C C . LEU B 1 73 ? -8.727 -4.207 6.613 1 98.38 73 LEU B C 1
ATOM 2910 O O . LEU B 1 73 ? -9.898 -4.18 7.008 1 98.38 73 LEU B O 1
ATOM 2914 N N . LEU B 1 74 ? -7.957 -3.176 6.605 1 98.38 74 LEU B N 1
ATOM 2915 C CA . LEU B 1 74 ? -8.312 -1.95 7.312 1 98.38 74 LEU B CA 1
ATOM 2916 C C . LEU B 1 74 ? -9.422 -1.201 6.582 1 98.38 74 LEU B C 1
ATOM 2918 O O . LEU B 1 74 ? -10.336 -0.676 7.211 1 98.38 74 LEU B O 1
ATOM 2922 N N . THR B 1 75 ? -9.336 -1.175 5.27 1 97.88 75 THR B N 1
ATOM 2923 C CA . THR B 1 75 ? -10.367 -0.504 4.488 1 97.88 75 THR B CA 1
ATOM 2924 C C . THR B 1 75 ? -11.695 -1.248 4.594 1 97.88 75 THR B C 1
ATOM 2926 O O . THR B 1 75 ? -12.75 -0.627 4.742 1 97.88 75 THR B O 1
ATOM 2929 N N . ARG B 1 76 ? -11.625 -2.572 4.5 1 98.12 76 ARG B N 1
ATOM 2930 C CA . ARG B 1 76 ? -12.836 -3.369 4.652 1 98.12 76 ARG B CA 1
ATOM 2931 C C . ARG B 1 76 ? -13.5 -3.102 6 1 98.12 76 ARG B C 1
ATOM 2933 O O . ARG B 1 76 ? -14.711 -2.887 6.07 1 98.12 76 ARG B O 1
ATOM 2940 N N . TRP B 1 77 ? -12.688 -3.123 7.016 1 97.75 77 TRP B N 1
ATOM 2941 C CA . TRP B 1 77 ? -13.156 -2.898 8.383 1 97.75 77 TRP B CA 1
ATOM 2942 C C . TRP B 1 77 ? -13.789 -1.52 8.516 1 97.75 77 TRP B C 1
ATOM 2944 O O . TRP B 1 77 ? -14.922 -1.396 8.984 1 97.75 77 TRP B O 1
ATOM 2954 N N . ASP B 1 78 ? -13.109 -0.495 8.055 1 97.19 78 ASP B N 1
ATOM 2955 C CA . ASP B 1 78 ? -13.57 0.876 8.242 1 97.19 78 ASP B CA 1
ATOM 2956 C C . ASP B 1 78 ? -14.828 1.146 7.414 1 97.19 78 ASP B C 1
ATOM 2958 O O . ASP B 1 78 ? -15.805 1.712 7.918 1 97.19 78 ASP B O 1
ATOM 2962 N N . GLN B 1 79 ? -14.836 0.669 6.184 1 96.81 79 GLN B N 1
ATOM 2963 C CA . GLN B 1 79 ? -15.945 0.945 5.277 1 96.81 79 GLN B CA 1
ATOM 2964 C C . GLN B 1 79 ? -17.141 0.034 5.566 1 96.81 79 GLN B C 1
ATOM 2966 O O . GLN B 1 79 ? -18.266 0.332 5.172 1 96.81 79 GLN B O 1
ATOM 2971 N N . GLY B 1 80 ? -16.906 -1.084 6.238 1 96.31 80 GLY B N 1
ATOM 2972 C CA . GLY B 1 80 ? -17.984 -2.006 6.586 1 96.31 80 GLY B CA 1
ATOM 2973 C C . GLY B 1 80 ? -18.875 -1.493 7.699 1 96.31 80 GLY B C 1
ATOM 2974 O O . GLY B 1 80 ? -20.016 -1.941 7.848 1 96.31 80 GLY B O 1
ATOM 2975 N N . VAL B 1 81 ? -18.344 -0.66 8.555 1 95.12 81 VAL B N 1
ATOM 2976 C CA . VAL B 1 81 ? -19.078 0.033 9.617 1 95.12 81 VAL B CA 1
ATOM 2977 C C . VAL B 1 81 ? -19.812 -0.982 10.484 1 95.12 81 VAL B C 1
ATOM 2979 O O . VAL B 1 81 ? -20.969 -0.764 10.859 1 95.12 81 VAL B O 1
ATOM 2982 N N . GLY B 1 82 ? -19.234 -2.08 10.633 1 91.94 82 GLY B N 1
ATOM 2983 C CA . GLY B 1 82 ? -19.797 -3.096 11.508 1 91.94 82 GLY B CA 1
ATOM 2984 C C . GLY B 1 82 ? -20.969 -3.83 10.906 1 91.94 82 GLY B C 1
ATOM 2985 O O . GLY B 1 82 ? -21.703 -4.531 11.609 1 91.94 82 GLY B O 1
ATOM 2986 N N . ARG B 1 83 ? -21.172 -3.738 9.648 1 92.44 83 ARG B N 1
ATOM 2987 C CA . ARG B 1 83 ? -22.375 -4.281 9.031 1 92.44 83 ARG B CA 1
ATOM 2988 C C . ARG B 1 83 ? -22.047 -5.449 8.109 1 92.44 83 ARG B C 1
ATOM 2990 O O . ARG B 1 83 ? -22.922 -5.98 7.43 1 92.44 83 ARG B O 1
ATOM 2997 N N . ILE B 1 84 ? -20.797 -5.805 8.039 1 91.75 84 ILE B N 1
ATOM 2998 C CA . ILE B 1 84 ? -20.406 -6.914 7.172 1 91.75 84 ILE B CA 1
ATOM 2999 C C . ILE B 1 84 ? -19.562 -7.918 7.953 1 91.75 84 ILE B C 1
ATOM 3001 O O . ILE B 1 84 ? -18.891 -7.551 8.914 1 91.75 84 ILE B O 1
ATOM 3005 N N . ASP B 1 85 ? -19.562 -9.133 7.473 1 91.31 85 ASP B N 1
ATOM 3006 C CA . ASP B 1 85 ? -18.766 -10.18 8.109 1 91.31 85 ASP B CA 1
ATOM 3007 C C . ASP B 1 85 ? -17.281 -9.984 7.84 1 91.31 85 ASP B C 1
ATOM 3009 O O . ASP B 1 85 ? -16.906 -9.398 6.82 1 91.31 85 ASP B O 1
ATOM 3013 N N . ASP B 1 86 ? -16.453 -10.492 8.805 1 93.19 86 ASP B N 1
ATOM 3014 C CA . ASP B 1 86 ? -15.016 -10.438 8.586 1 93.19 86 ASP B CA 1
ATOM 3015 C C . ASP B 1 86 ? -14.602 -11.383 7.457 1 93.19 86 ASP B C 1
ATOM 3017 O O . ASP B 1 86 ? -15.328 -12.32 7.125 1 93.19 86 ASP B O 1
ATOM 3021 N N . MET B 1 87 ? -13.555 -11.086 6.879 1 97.19 87 MET B N 1
ATOM 3022 C CA . MET B 1 87 ? -13.016 -11.82 5.734 1 97.19 87 MET B CA 1
ATOM 3023 C C . MET B 1 87 ? -12.344 -13.109 6.184 1 97.19 87 MET B C 1
ATOM 3025 O O . MET B 1 87 ? -11.75 -13.164 7.262 1 97.19 87 MET B O 1
ATOM 3029 N N . ASP B 1 88 ? -12.469 -14.234 5.387 1 98.81 88 ASP B N 1
ATOM 3030 C CA . ASP B 1 88 ? -11.641 -15.422 5.555 1 98.81 88 ASP B CA 1
ATOM 3031 C C . ASP B 1 88 ? -10.297 -15.266 4.848 1 98.81 88 ASP B C 1
ATOM 3033 O O . ASP B 1 88 ? -10.25 -14.938 3.662 1 98.81 88 ASP B O 1
ATOM 3037 N N . VAL B 1 89 ? -9.266 -15.453 5.621 1 98.94 89 VAL B N 1
ATOM 3038 C CA . VAL B 1 89 ? -7.918 -15.297 5.074 1 98.94 89 VAL B CA 1
ATOM 3039 C C . VAL B 1 89 ? -7.16 -16.609 5.18 1 98.94 89 VAL B C 1
ATOM 3041 O O . VAL B 1 89 ? -7.105 -17.219 6.25 1 98.94 89 VAL B O 1
ATOM 3044 N N . TYR B 1 90 ? -6.656 -17.062 4.031 1 98.94 90 TYR B N 1
ATOM 3045 C CA . TYR B 1 90 ? -5.949 -18.328 3.924 1 98.94 90 TYR B CA 1
ATOM 3046 C C . TYR B 1 90 ? -4.508 -18.125 3.484 1 98.94 90 TYR B C 1
ATOM 3048 O O . TYR B 1 90 ? -4.223 -17.234 2.678 1 98.94 90 TYR B O 1
ATOM 3056 N N . GLY B 1 91 ? -3.592 -18.891 3.904 1 98.81 91 GLY B N 1
ATOM 3057 C CA . GLY B 1 91 ? -2.207 -18.875 3.457 1 98.81 91 GLY B CA 1
ATOM 3058 C C . GLY B 1 91 ? -1.307 -19.797 4.254 1 98.81 91 GLY B C 1
ATOM 3059 O O . GLY B 1 91 ? -1.769 -20.484 5.164 1 98.81 91 GLY B O 1
ATOM 3060 N N . PRO B 1 92 ? -0.056 -19.906 3.896 1 98.62 92 PRO B N 1
ATOM 3061 C CA . PRO B 1 92 ? 0.89 -20.688 4.691 1 98.62 92 PRO B CA 1
ATOM 3062 C C . PRO B 1 92 ? 1.202 -20.047 6.043 1 98.62 92 PRO B C 1
ATOM 3064 O O . PRO B 1 92 ? 0.948 -18.859 6.234 1 98.62 92 PRO B O 1
ATOM 3067 N N . PRO B 1 93 ? 1.661 -20.906 6.953 1 97.69 93 PRO B N 1
ATOM 3068 C CA . PRO B 1 93 ? 2.266 -20.266 8.125 1 97.69 93 PRO B CA 1
ATOM 3069 C C . PRO B 1 93 ? 3.455 -19.375 7.762 1 97.69 93 PRO B C 1
ATOM 3071 O O . PRO B 1 93 ? 4.141 -19.641 6.77 1 97.69 93 PRO B O 1
ATOM 3074 N N . PRO B 1 94 ? 3.652 -18.266 8.586 1 98.25 94 PRO B N 1
ATOM 3075 C CA . PRO B 1 94 ? 2.967 -17.906 9.828 1 98.25 94 PRO B CA 1
ATOM 3076 C C . PRO B 1 94 ? 1.94 -16.781 9.633 1 98.25 94 PRO B C 1
ATOM 3078 O O . PRO B 1 94 ? 2.088 -15.695 10.195 1 98.25 94 PRO B O 1
ATOM 3081 N N . LEU B 1 95 ? 0.896 -17.094 8.914 1 98.69 95 LEU B N 1
ATOM 3082 C CA . LEU B 1 95 ? -0.145 -16.125 8.57 1 98.69 95 LEU B CA 1
ATOM 3083 C C . LEU B 1 95 ? -0.74 -15.5 9.828 1 98.69 95 LEU B C 1
ATOM 3085 O O . LEU B 1 95 ? -0.97 -14.297 9.875 1 98.69 95 LEU B O 1
ATOM 3089 N N . LYS B 1 96 ? -0.995 -16.281 10.836 1 98.81 96 LYS B N 1
ATOM 3090 C CA . LYS B 1 96 ? -1.61 -15.789 12.062 1 98.81 96 LYS B CA 1
ATOM 3091 C C . LYS B 1 96 ? -0.702 -14.781 12.766 1 98.81 96 LYS B C 1
ATOM 3093 O O . LYS B 1 96 ? -1.16 -13.727 13.203 1 98.81 96 LYS B O 1
ATOM 3098 N N . LEU B 1 97 ? 0.571 -15.125 12.859 1 98.69 97 LEU B N 1
ATOM 3099 C CA . LEU B 1 97 ? 1.529 -14.219 13.477 1 98.69 97 LEU B CA 1
ATOM 3100 C C . LEU B 1 97 ? 1.642 -12.922 12.68 1 98.69 97 LEU B C 1
ATOM 3102 O O . LEU B 1 97 ? 1.665 -11.836 13.258 1 98.69 97 LEU B O 1
ATOM 3106 N N . ILE B 1 98 ? 1.715 -13.039 11.383 1 98.88 98 ILE B N 1
ATOM 3107 C CA . ILE B 1 98 ? 1.812 -11.875 10.5 1 98.88 98 ILE B CA 1
ATOM 3108 C C . ILE B 1 98 ? 0.621 -10.953 10.734 1 98.88 98 ILE B C 1
ATOM 3110 O O . ILE B 1 98 ? 0.79 -9.742 10.898 1 98.88 98 ILE B O 1
ATOM 3114 N N . THR B 1 99 ? -0.55 -11.523 10.781 1 98.88 99 THR B N 1
ATOM 3115 C CA . THR B 1 99 ? -1.758 -10.734 10.977 1 98.88 99 THR B CA 1
ATOM 3116 C C . THR B 1 99 ? -1.751 -10.062 12.352 1 98.88 99 THR B C 1
ATOM 3118 O O . THR B 1 99 ? -2.115 -8.891 12.477 1 98.88 99 THR B O 1
ATOM 3121 N N . GLU B 1 100 ? -1.301 -10.789 13.352 1 98.75 100 GLU B N 1
ATOM 3122 C CA . GLU B 1 100 ? -1.169 -10.234 14.695 1 98.75 100 GLU B CA 1
ATOM 3123 C C . GLU B 1 100 ? -0.195 -9.055 14.711 1 98.75 100 GLU B C 1
ATOM 3125 O O . GLU B 1 100 ? -0.44 -8.047 15.375 1 98.75 100 GLU B O 1
ATOM 3130 N N . ARG B 1 101 ? 0.867 -9.156 13.992 1 98.88 101 ARG B N 1
ATOM 3131 C CA . ARG B 1 101 ? 1.89 -8.117 13.945 1 98.88 101 ARG B CA 1
ATOM 3132 C C . ARG B 1 101 ? 1.396 -6.898 13.164 1 98.88 101 ARG B C 1
ATOM 3134 O O . ARG B 1 101 ? 1.967 -5.812 13.273 1 98.88 101 ARG B O 1
ATOM 3141 N N . LEU B 1 102 ? 0.337 -7.09 12.461 1 98.88 102 LEU B N 1
ATOM 3142 C CA . LEU B 1 102 ? -0.244 -5.977 11.719 1 98.88 102 LEU B CA 1
ATOM 3143 C C . LEU B 1 102 ? -1.345 -5.301 12.531 1 98.88 102 LEU B C 1
ATOM 3145 O O . LEU B 1 102 ? -1.287 -4.094 12.781 1 98.88 102 LEU B O 1
ATOM 3149 N N . ILE B 1 103 ? -2.316 -6.113 13.047 1 98.62 103 ILE B N 1
ATOM 3150 C CA . ILE B 1 103 ? -3.531 -5.457 13.523 1 98.62 103 ILE B CA 1
ATOM 3151 C C . ILE B 1 103 ? -3.762 -5.797 14.992 1 98.62 103 ILE B C 1
ATOM 3153 O O . ILE B 1 103 ? -4.77 -5.398 15.578 1 98.62 103 ILE B O 1
ATOM 3157 N N . GLY B 1 104 ? -2.877 -6.574 15.609 1 98.12 104 GLY B N 1
ATOM 3158 C CA . GLY B 1 104 ? -2.977 -6.773 17.047 1 98.12 104 GLY B CA 1
ATOM 3159 C C . GLY B 1 104 ? -2.818 -5.488 17.844 1 98.12 104 GLY B C 1
ATOM 3160 O O . GLY B 1 104 ? -2.471 -4.445 17.281 1 98.12 104 GLY B O 1
ATOM 3161 N N . ASP B 1 105 ? -2.984 -5.539 19.125 1 96.12 105 ASP B N 1
ATOM 3162 C CA . ASP B 1 105 ? -2.902 -4.352 19.969 1 96.12 105 ASP B CA 1
ATOM 3163 C C . ASP B 1 105 ? -1.52 -3.711 19.891 1 96.12 105 ASP B C 1
ATOM 3165 O O . ASP B 1 105 ? -1.398 -2.484 19.859 1 96.12 105 ASP B O 1
ATOM 3169 N N . ASP B 1 106 ? -0.552 -4.551 19.812 1 96.31 106 ASP B N 1
ATOM 3170 C CA . ASP B 1 106 ? 0.808 -4.031 19.703 1 96.31 106 ASP B CA 1
ATOM 3171 C C . ASP B 1 106 ? 1.33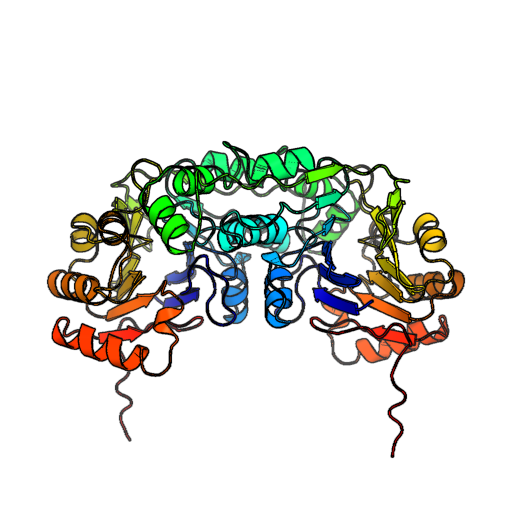8 -4.156 18.281 1 96.31 106 ASP B C 1
ATOM 3173 O O . ASP B 1 106 ? 2.549 -4.086 18.047 1 96.31 106 ASP B O 1
ATOM 3177 N N . GLY B 1 107 ? 0.426 -4.445 17.359 1 98.56 107 GLY B N 1
ATOM 3178 C CA . GLY B 1 107 ? 0.809 -4.527 15.953 1 98.56 107 GLY B CA 1
ATOM 3179 C C . GLY B 1 107 ? 1.112 -3.174 15.344 1 98.56 107 GLY B C 1
ATOM 3180 O O . GLY B 1 107 ? 0.908 -2.137 15.977 1 98.56 107 GLY B O 1
ATOM 3181 N N . ALA B 1 108 ? 1.562 -3.18 14.156 1 98.88 108 ALA B N 1
ATOM 3182 C CA . ALA B 1 108 ? 1.99 -1.971 13.461 1 98.88 108 ALA B CA 1
ATOM 3183 C C . ALA B 1 108 ? 0.843 -0.971 13.344 1 98.88 108 ALA B C 1
ATOM 3185 O O . ALA B 1 108 ? 1.059 0.242 13.406 1 98.88 108 ALA B O 1
ATOM 3186 N N . PHE B 1 109 ? -0.376 -1.503 13.164 1 98.88 109 PHE B N 1
ATOM 3187 C CA . PHE B 1 109 ? -1.53 -0.624 13.016 1 98.88 109 PHE B CA 1
ATOM 3188 C C . PHE B 1 109 ? -2.385 -0.634 14.281 1 98.88 109 PHE B C 1
ATOM 3190 O O . PHE B 1 109 ? -3.535 -0.192 14.258 1 98.88 109 PHE B O 1
ATOM 3197 N N . GLY B 1 110 ? -1.83 -1.191 15.367 1 98.38 110 GLY B N 1
ATOM 3198 C CA . GLY B 1 110 ? -2.496 -1.229 16.656 1 98.38 110 GLY B CA 1
ATOM 3199 C C . GLY B 1 110 ? -2.881 0.146 17.172 1 98.38 110 GLY B C 1
ATOM 3200 O O . GLY B 1 110 ? -4.035 0.38 17.531 1 98.38 110 GLY B O 1
ATOM 3201 N N . PRO B 1 111 ? -1.915 1.074 17.203 1 97.81 111 PRO B N 1
ATOM 3202 C CA . PRO B 1 111 ? -2.221 2.426 17.672 1 97.81 111 PRO B CA 1
ATOM 3203 C C . PRO B 1 111 ? -3.385 3.066 16.922 1 97.81 111 PRO B C 1
ATOM 3205 O O . PRO B 1 111 ? -4.234 3.721 17.547 1 97.81 111 PRO B O 1
ATOM 3208 N N . ASP B 1 112 ? -3.43 2.855 15.672 1 98.44 112 ASP B N 1
ATOM 3209 C CA . ASP B 1 112 ? -4.531 3.385 14.875 1 98.44 112 ASP B CA 1
ATOM 3210 C C . ASP B 1 112 ? -5.859 2.76 15.289 1 98.44 112 ASP B C 1
ATOM 3212 O O . ASP B 1 112 ? -6.836 3.473 15.547 1 98.44 112 ASP B O 1
ATOM 3216 N N . LEU B 1 113 ? -5.836 1.446 15.383 1 98.44 113 LEU B N 1
ATOM 3217 C CA . LEU B 1 113 ? -7.059 0.721 15.695 1 98.44 113 LEU B CA 1
ATOM 3218 C C . LEU B 1 113 ? -7.559 1.076 17.094 1 98.44 113 LEU B C 1
ATOM 3220 O O . LEU B 1 113 ? -8.758 1.243 17.312 1 98.44 113 LEU B O 1
ATOM 3224 N N . ILE B 1 114 ? -6.66 1.246 18.016 1 97.81 114 ILE B N 1
ATOM 3225 C CA . ILE B 1 114 ? -7.031 1.66 19.359 1 97.81 114 ILE B CA 1
ATOM 3226 C C . ILE B 1 114 ? -7.656 3.055 19.328 1 97.81 114 ILE B C 1
ATOM 3228 O O . ILE B 1 114 ? -8.727 3.279 19.891 1 97.81 114 ILE B O 1
ATOM 3232 N N . SER B 1 115 ? -7.051 3.973 18.656 1 97.38 115 SER B N 1
ATOM 3233 C CA . SER B 1 115 ? -7.559 5.34 18.594 1 97.38 115 SER B CA 1
ATOM 3234 C C . SER B 1 115 ? -8.93 5.391 17.922 1 97.38 115 SER B C 1
ATOM 3236 O O . SER B 1 115 ? -9.812 6.137 18.359 1 97.38 115 SER B O 1
ATOM 3238 N N . ARG B 1 116 ? -9.18 4.555 16.906 1 97 116 ARG B N 1
ATOM 3239 C CA . ARG B 1 116 ? -10.414 4.637 16.141 1 97 116 ARG B CA 1
ATOM 3240 C C . ARG B 1 116 ? -11.539 3.875 16.828 1 97 116 ARG B C 1
ATOM 3242 O O . ARG B 1 116 ? -12.719 4.07 16.5 1 97 116 ARG B O 1
ATOM 3249 N N . THR B 1 117 ? -11.195 2.955 17.703 1 97.19 117 THR B N 1
ATOM 3250 C CA . THR B 1 117 ? -12.242 2.205 18.391 1 97.19 117 THR B CA 1
ATOM 3251 C C . THR B 1 117 ? -12.547 2.811 19.75 1 97.19 117 THR B C 1
ATOM 3253 O O . THR B 1 117 ? -13.594 2.535 20.344 1 97.19 117 THR B O 1
ATOM 3256 N N . GLU B 1 118 ? -11.648 3.711 20.25 1 96.56 118 GLU B N 1
ATOM 3257 C CA . GLU B 1 118 ? -11.828 4.191 21.625 1 96.56 118 GLU B CA 1
ATOM 3258 C C . GLU B 1 118 ? -12.078 5.695 21.656 1 96.56 118 GLU B C 1
ATOM 3260 O O . GLU B 1 118 ? -12.672 6.211 22.594 1 96.56 118 GLU B O 1
ATOM 3265 N N . ASN B 1 119 ? -11.594 6.445 20.688 1 96.88 119 ASN B N 1
ATOM 3266 C CA . ASN B 1 119 ? -11.758 7.895 20.688 1 96.88 119 ASN B CA 1
ATOM 3267 C C . ASN B 1 119 ? -13.164 8.297 20.25 1 96.88 119 ASN B C 1
ATOM 3269 O O . ASN B 1 119 ? -13.688 7.785 19.266 1 96.88 119 ASN B O 1
ATOM 3273 N N . GLN B 1 120 ? -13.727 9.25 20.922 1 94.88 120 GLN B N 1
ATOM 3274 C CA . GLN B 1 120 ? -15.102 9.672 20.672 1 94.88 120 GLN B CA 1
ATOM 3275 C C . GLN B 1 120 ? -15.273 10.234 19.266 1 94.88 120 GLN B C 1
ATOM 3277 O O . GLN B 1 120 ? -16.328 10.062 18.641 1 94.88 120 GLN B O 1
ATOM 3282 N N . CYS B 1 121 ? -14.266 10.859 18.75 1 94.69 121 CYS B N 1
ATOM 3283 C CA . CYS B 1 121 ? -14.328 11.414 17.391 1 94.69 121 CYS B CA 1
ATOM 3284 C C . CYS B 1 121 ? -14.633 10.32 16.375 1 94.69 121 CYS B C 1
ATOM 3286 O O . CYS B 1 121 ? -15.523 10.477 15.547 1 94.69 121 CYS B O 1
ATOM 3288 N N . SER B 1 122 ? -13.906 9.25 16.469 1 95 122 SER B N 1
ATOM 3289 C CA . SER B 1 122 ? -14.102 8.133 15.555 1 95 122 SER B CA 1
ATOM 3290 C C . SER B 1 122 ? -15.438 7.438 15.805 1 95 122 SER B C 1
ATOM 3292 O O . SER B 1 122 ? -16.094 6.98 14.859 1 95 122 SER B O 1
ATOM 3294 N N . ILE B 1 123 ? -15.836 7.324 17.016 1 95.38 123 ILE B N 1
ATOM 3295 C CA . ILE B 1 123 ? -17.109 6.715 17.359 1 95.38 123 ILE B CA 1
ATOM 3296 C C . ILE B 1 123 ? -18.266 7.527 16.766 1 95.38 123 ILE B C 1
ATOM 3298 O O . ILE B 1 123 ? -19.219 6.965 16.234 1 95.38 123 ILE B O 1
ATOM 3302 N N . ASP B 1 124 ? -18.109 8.867 16.828 1 95.5 124 ASP B N 1
ATOM 3303 C CA . ASP B 1 124 ? -19.109 9.742 16.234 1 95.5 124 ASP B CA 1
ATOM 3304 C C . ASP B 1 124 ? -19.234 9.508 14.734 1 95.5 124 ASP B C 1
ATOM 3306 O O . ASP B 1 124 ? -20.344 9.461 14.195 1 95.5 124 ASP B O 1
ATOM 3310 N N . VAL B 1 125 ? -18.094 9.367 14.047 1 94.81 125 VAL B N 1
ATOM 3311 C CA . VAL B 1 125 ? -18.078 9.102 12.609 1 94.81 125 VAL B CA 1
ATOM 3312 C C . VAL B 1 125 ? -18.734 7.754 12.328 1 94.81 125 VAL B C 1
ATOM 3314 O O . VAL B 1 125 ? -19.547 7.633 11.414 1 94.81 125 VAL B O 1
ATOM 3317 N N . TYR B 1 126 ? -18.344 6.723 13.164 1 96.56 126 TYR B N 1
ATOM 3318 C CA . TYR B 1 126 ? -18.906 5.379 13.055 1 96.56 126 TYR B CA 1
ATOM 3319 C C . TYR B 1 126 ? -20.422 5.406 13.172 1 96.56 126 TYR B C 1
ATOM 3321 O O . TYR B 1 126 ? -21.125 4.82 12.344 1 96.56 126 TYR B O 1
ATOM 3329 N N . GLN B 1 127 ? -20.953 6.184 14.062 1 95.88 127 GLN B N 1
ATOM 3330 C CA . GLN B 1 127 ? -22.391 6.289 14.289 1 95.88 127 GLN B CA 1
ATOM 3331 C C . GLN B 1 127 ? -23.062 7.074 13.172 1 95.88 127 GLN B C 1
ATOM 3333 O O . GLN B 1 127 ? -24.141 6.699 12.711 1 95.88 127 GLN B O 1
ATOM 3338 N N . ALA B 1 128 ? -22.422 8.109 12.766 1 94.25 128 ALA B N 1
ATOM 3339 C CA . ALA B 1 128 ? -22.969 8.93 11.688 1 94.25 128 ALA B CA 1
ATOM 3340 C C . ALA B 1 128 ? -23.109 8.125 10.398 1 94.25 128 ALA B C 1
ATOM 3342 O O . ALA B 1 128 ? -23.984 8.406 9.57 1 94.25 128 ALA B O 1
ATOM 3343 N N . ARG B 1 129 ? -22.25 7.074 10.266 1 94.44 129 ARG B N 1
ATOM 3344 C CA . ARG B 1 129 ? -22.25 6.246 9.062 1 94.44 129 ARG B CA 1
ATOM 3345 C C . ARG B 1 129 ? -23.172 5.043 9.227 1 94.44 129 ARG B C 1
ATOM 3347 O O . ARG B 1 129 ? -23.188 4.148 8.383 1 94.44 129 ARG B O 1
ATOM 3354 N N . GLY B 1 130 ? -23.844 5.02 10.336 1 94.88 130 GLY B N 1
ATOM 3355 C CA . GLY B 1 130 ? -24.859 3.996 10.523 1 94.88 130 GLY B CA 1
ATOM 3356 C C . GLY B 1 130 ? -24.406 2.875 11.445 1 94.88 130 GLY B C 1
ATOM 3357 O O . GLY B 1 130 ? -25.125 1.89 11.625 1 94.88 130 GLY B O 1
ATOM 3358 N N . GLY B 1 131 ? -23.203 3.039 12.023 1 95.19 131 GLY B N 1
ATOM 3359 C CA . GLY B 1 131 ? -22.75 2.045 12.977 1 95.19 131 GLY B CA 1
ATOM 3360 C C . GLY B 1 131 ? -23.531 2.053 14.273 1 95.19 131 GLY B C 1
ATOM 3361 O O . GLY B 1 131 ? -23.984 3.107 14.727 1 95.19 131 GLY B O 1
ATOM 3362 N N . THR B 1 132 ? -23.703 0.826 14.797 1 94.5 132 THR B N 1
ATOM 3363 C CA . THR B 1 132 ? -24.422 0.691 16.047 1 94.5 132 THR B CA 1
ATOM 3364 C C . THR B 1 132 ? -23.594 -0.073 17.078 1 94.5 132 THR B C 1
ATOM 3366 O O . THR B 1 132 ? -22.781 -0.928 16.719 1 94.5 132 THR B O 1
ATOM 3369 N N . GLY B 1 133 ? -23.75 0.271 18.25 1 92.44 133 GLY B N 1
ATOM 3370 C CA . GLY B 1 133 ? -23.031 -0.417 19.312 1 92.44 133 GLY B CA 1
ATOM 3371 C C . GLY B 1 133 ? -21.562 -0.061 19.375 1 92.44 133 GLY B C 1
ATOM 3372 O O . GLY B 1 133 ? -21.172 1.021 18.938 1 92.44 133 GLY B O 1
ATOM 3373 N N . MET B 1 134 ? -20.812 -0.927 19.969 1 94.44 134 MET B N 1
ATOM 3374 C CA . MET B 1 134 ? -19.375 -0.71 20.078 1 94.44 134 MET B CA 1
ATOM 3375 C C . MET B 1 134 ? -18.672 -0.89 18.734 1 94.44 134 MET B C 1
ATOM 3377 O O . MET B 1 134 ? -18.984 -1.824 18 1 94.44 134 MET B O 1
ATOM 3381 N N . ARG B 1 135 ? -17.828 0.06 18.406 1 95.12 135 ARG B N 1
ATOM 3382 C CA . ARG B 1 135 ? -16.984 -0.107 17.234 1 95.12 135 ARG B CA 1
ATOM 3383 C C . ARG B 1 135 ? -15.906 -1.161 17.469 1 95.12 135 ARG B C 1
ATOM 3385 O O . ARG B 1 135 ? -14.898 -0.89 18.125 1 95.12 135 ARG B O 1
ATOM 3392 N N . ALA B 1 136 ? -16.062 -2.316 16.891 1 95.44 136 ALA B N 1
ATOM 3393 C CA . ALA B 1 136 ? -15.148 -3.438 17.109 1 95.44 136 ALA B CA 1
ATOM 3394 C C . ALA B 1 136 ? -13.93 -3.336 16.203 1 95.44 136 ALA B C 1
ATOM 3396 O O . ALA B 1 136 ? -13.977 -2.68 15.156 1 95.44 136 ALA B O 1
ATOM 3397 N N . ARG B 1 137 ? -12.852 -3.922 16.625 1 96.31 137 ARG B N 1
ATOM 3398 C CA . ARG B 1 137 ? -11.664 -4.059 15.781 1 96.31 137 ARG B CA 1
ATOM 3399 C C . ARG B 1 137 ? -11.867 -5.113 14.703 1 96.31 137 ARG B C 1
ATOM 3401 O O . ARG B 1 137 ? -12.766 -5.953 14.805 1 96.31 137 ARG B O 1
ATOM 3408 N N . PRO B 1 138 ? -11.023 -5.016 13.578 1 97.19 138 PRO B N 1
ATOM 3409 C CA . PRO B 1 138 ? -11.109 -6.102 12.602 1 97.19 138 PRO B CA 1
ATOM 3410 C C . PRO B 1 138 ? -10.758 -7.461 13.195 1 97.19 138 PRO B C 1
ATOM 3412 O O . PRO B 1 138 ? -9.812 -7.57 13.984 1 97.19 138 PRO B O 1
ATOM 3415 N N . GLN B 1 139 ? -11.477 -8.469 12.797 1 96.44 139 GLN B N 1
ATOM 3416 C CA . GLN B 1 139 ? -11.25 -9.828 13.273 1 96.44 139 GLN B CA 1
ATOM 3417 C C . GLN B 1 139 ? -11.344 -10.836 12.125 1 96.44 139 GLN B C 1
ATOM 3419 O O . GLN B 1 139 ? -12.227 -11.695 12.125 1 96.44 139 GLN B O 1
ATOM 3424 N N . PRO B 1 140 ? -10.406 -10.781 11.203 1 98.5 140 PRO B N 1
ATOM 3425 C CA . PRO B 1 140 ? -10.43 -11.766 10.117 1 98.5 140 PRO B CA 1
ATOM 3426 C C . PRO B 1 140 ? -10.336 -13.203 10.625 1 98.5 140 PRO B C 1
ATOM 3428 O O . PRO B 1 140 ? -9.734 -13.453 11.672 1 98.5 140 PRO B O 1
ATOM 3431 N N . HIS B 1 141 ? -11.016 -14.156 9.914 1 98.75 141 HIS B N 1
ATOM 3432 C CA . HIS B 1 141 ? -10.859 -15.578 10.172 1 98.75 141 HIS B CA 1
ATOM 3433 C C . HIS B 1 141 ? -9.602 -16.125 9.5 1 98.75 141 HIS B C 1
ATOM 3435 O O . HIS B 1 141 ? -9.539 -16.219 8.273 1 98.75 141 HIS B O 1
ATOM 3441 N N . LEU B 1 142 ? -8.664 -16.516 10.32 1 98.88 142 LEU B N 1
ATOM 3442 C CA . LEU B 1 142 ? -7.348 -16.875 9.812 1 98.88 142 LEU B CA 1
ATOM 3443 C C . LEU B 1 142 ? -7.199 -18.391 9.703 1 98.88 142 LEU B C 1
ATOM 3445 O O . LEU B 1 142 ? -7.418 -19.109 10.68 1 98.88 142 LEU B O 1
ATOM 3449 N N . HIS B 1 143 ? -6.848 -18.828 8.508 1 98.88 143 HIS B N 1
ATOM 3450 C CA . HIS B 1 143 ? -6.664 -20.234 8.211 1 98.88 143 HIS B CA 1
ATOM 3451 C C . HIS B 1 143 ? -5.262 -20.516 7.68 1 98.88 143 HIS B C 1
ATOM 3453 O O . HIS B 1 143 ? -4.977 -20.25 6.508 1 98.88 143 HIS B O 1
ATOM 3459 N N . GLU B 1 144 ? -4.387 -21.016 8.531 1 98.75 144 GLU B N 1
ATOM 3460 C CA . GLU B 1 144 ? -3.098 -21.5 8.039 1 98.75 144 GLU B CA 1
ATOM 3461 C C . GLU B 1 144 ? -3.236 -22.859 7.371 1 98.75 144 GLU B C 1
ATOM 3463 O O . GLU B 1 144 ? -3.705 -23.812 7.988 1 98.75 144 GLU B O 1
ATOM 3468 N N . LEU B 1 145 ? -2.77 -22.938 6.156 1 98.69 145 LEU B N 1
ATOM 3469 C CA . LEU B 1 145 ? -3.014 -24.109 5.324 1 98.69 145 LEU B CA 1
ATOM 3470 C C . LEU B 1 145 ? -1.83 -25.062 5.375 1 98.69 145 LEU B C 1
ATOM 3472 O O . LEU B 1 145 ? -0.675 -24.641 5.391 1 98.69 145 LEU B O 1
ATOM 3476 N N . ALA B 1 146 ? -2.113 -26.344 5.273 1 97.56 146 ALA B N 1
ATOM 3477 C CA . ALA B 1 146 ? -1.112 -27.391 5.035 1 97.56 146 ALA B CA 1
ATOM 3478 C C . ALA B 1 146 ? -0.876 -27.594 3.541 1 97.56 146 ALA B C 1
ATOM 3480 O O . ALA B 1 146 ? -1.661 -27.125 2.715 1 97.56 146 ALA B O 1
ATOM 3481 N N . ALA B 1 147 ? 0.23 -28.219 3.072 1 94.62 147 ALA B N 1
ATOM 3482 C CA . ALA B 1 147 ? 0.66 -28.391 1.688 1 94.62 147 ALA B CA 1
ATOM 3483 C C . ALA B 1 147 ? -0.367 -29.188 0.891 1 94.62 147 ALA B C 1
ATOM 3485 O O . ALA B 1 147 ? -0.394 -29.125 -0.34 1 94.62 147 ALA B O 1
ATOM 3486 N N . ASP B 1 148 ? -1.353 -29.844 1.457 1 94.56 148 ASP B N 1
ATOM 3487 C CA . ASP B 1 148 ? -2.34 -30.641 0.735 1 94.56 148 ASP B CA 1
ATOM 3488 C C . ASP B 1 148 ? -3.756 -30.328 1.215 1 94.56 148 ASP B C 1
ATOM 3490 O O . ASP B 1 148 ? -4.652 -31.172 1.115 1 94.56 148 ASP B O 1
ATOM 3494 N N . ALA B 1 149 ? -3.85 -29.125 1.656 1 98.06 149 ALA B N 1
ATOM 3495 C CA . ALA B 1 149 ? -5.145 -28.719 2.195 1 98.06 149 ALA B CA 1
ATOM 3496 C C . ALA B 1 149 ? -6.18 -28.562 1.084 1 98.06 149 ALA B C 1
ATOM 3498 O O . ALA B 1 149 ? -5.824 -28.344 -0.075 1 98.06 149 ALA B O 1
ATOM 3499 N N . VAL B 1 150 ? -7.441 -28.797 1.442 1 98.69 150 VAL B N 1
ATOM 3500 C CA . VAL B 1 150 ? -8.594 -28.531 0.593 1 98.69 150 VAL B CA 1
ATOM 3501 C C . VAL B 1 150 ? -9.602 -27.656 1.347 1 98.69 150 VAL B C 1
ATOM 3503 O O . VAL B 1 150 ? -10.023 -28 2.449 1 98.69 150 VAL B O 1
ATOM 3506 N N . VAL B 1 151 ? -9.898 -26.484 0.815 1 98.69 151 VAL B N 1
ATOM 3507 C CA . VAL B 1 151 ? -10.93 -25.609 1.35 1 98.69 151 VAL B CA 1
ATOM 3508 C C . VAL B 1 151 ? -12.211 -25.766 0.537 1 98.69 151 VAL B C 1
ATOM 3510 O O . VAL B 1 151 ? -12.219 -25.531 -0.674 1 98.69 151 VAL B O 1
ATOM 3513 N N . ARG B 1 152 ? -13.32 -26.109 1.174 1 98.12 152 ARG B N 1
ATOM 3514 C CA . ARG B 1 152 ? -14.562 -26.391 0.467 1 98.12 152 ARG B CA 1
ATOM 3515 C C . ARG B 1 152 ? -15.68 -25.469 0.947 1 98.12 152 ARG B C 1
ATOM 3517 O O . ARG B 1 152 ? -15.82 -25.219 2.146 1 98.12 152 ARG B O 1
ATOM 3524 N N . THR B 1 153 ? -16.344 -24.859 0.012 1 97 153 THR B N 1
ATOM 3525 C CA . THR B 1 153 ? -17.625 -24.188 0.211 1 97 153 THR B CA 1
ATOM 3526 C C . THR B 1 153 ? -18.688 -24.766 -0.718 1 97 153 THR B C 1
ATOM 3528 O O . THR B 1 153 ? -18.375 -25.578 -1.598 1 97 153 THR B O 1
ATOM 3531 N N . PRO B 1 154 ? -19.984 -24.438 -0.499 1 95.88 154 PRO B N 1
ATOM 3532 C CA . PRO B 1 154 ? -21.016 -24.922 -1.42 1 95.88 154 PRO B CA 1
ATOM 3533 C C . PRO B 1 154 ? -20.797 -24.438 -2.854 1 95.88 154 PRO B C 1
ATOM 3535 O O . PRO B 1 154 ? -21.188 -25.125 -3.803 1 95.88 154 PRO B O 1
ATOM 3538 N N . GLY B 1 155 ? -20.062 -23.375 -3.014 1 96.75 155 GLY B N 1
ATOM 3539 C CA . GLY B 1 155 ? -19.984 -22.75 -4.328 1 96.75 155 GLY B CA 1
ATOM 3540 C C . GLY B 1 155 ? -1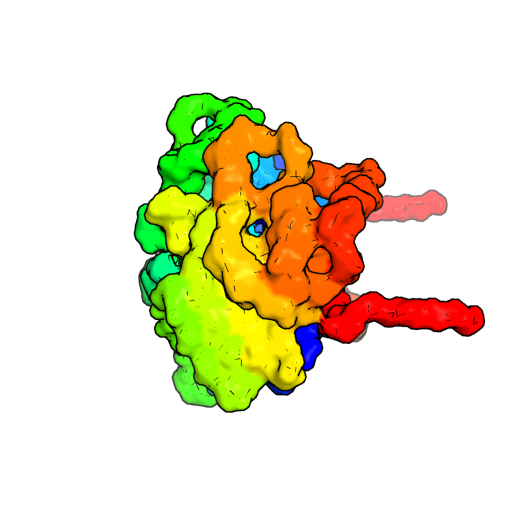8.656 -22.984 -5.02 1 96.75 155 GLY B C 1
ATOM 3541 O O . GLY B 1 155 ? -18.547 -22.828 -6.238 1 96.75 155 GLY B O 1
ATOM 3542 N N . TRP B 1 156 ? -17.641 -23.344 -4.219 1 98.38 156 TRP B N 1
ATOM 3543 C CA . TRP B 1 156 ? -16.328 -23.5 -4.824 1 98.38 156 TRP B CA 1
ATOM 3544 C C . TRP B 1 156 ? -15.406 -24.312 -3.92 1 98.38 156 TRP B C 1
ATOM 3546 O O . TRP B 1 156 ? -15.695 -24.5 -2.734 1 98.38 156 TRP B O 1
ATOM 3556 N N . THR B 1 157 ? -14.375 -24.891 -4.512 1 98.81 157 THR B N 1
ATOM 3557 C CA . THR B 1 157 ? -13.328 -25.641 -3.83 1 98.81 157 THR B CA 1
ATOM 3558 C C . THR B 1 157 ? -11.945 -25.125 -4.227 1 98.81 157 THR B C 1
ATOM 3560 O O . THR B 1 157 ? -11.688 -24.875 -5.402 1 98.81 157 THR B O 1
ATOM 3563 N N . VAL B 1 158 ? -11.094 -24.922 -3.199 1 98.94 158 VAL B N 1
ATOM 3564 C CA . VAL B 1 158 ? -9.703 -24.578 -3.453 1 98.94 158 VAL B CA 1
ATOM 3565 C C . VAL B 1 158 ? -8.789 -25.703 -2.961 1 98.94 158 VAL B C 1
ATOM 3567 O O . VAL B 1 158 ? -8.867 -26.109 -1.798 1 98.94 158 VAL B O 1
ATOM 3570 N N . ARG B 1 159 ? -7.977 -26.203 -3.877 1 98.88 159 ARG B N 1
ATOM 3571 C CA . ARG B 1 159 ? -6.941 -27.172 -3.533 1 98.88 159 ARG B CA 1
ATOM 3572 C C . ARG B 1 159 ? -5.566 -26.516 -3.5 1 98.88 159 ARG B C 1
ATOM 3574 O O . ARG B 1 159 ? -5.281 -25.625 -4.301 1 98.88 159 ARG B O 1
ATOM 3581 N N . VAL B 1 160 ? -4.75 -27 -2.553 1 98.75 160 VAL B N 1
ATOM 3582 C CA . VAL B 1 160 ? -3.43 -26.422 -2.332 1 98.75 160 VAL B CA 1
ATOM 3583 C C . VAL B 1 160 ? -2.35 -27.406 -2.738 1 98.75 160 VAL B C 1
ATOM 3585 O O . VAL B 1 160 ? -2.5 -28.625 -2.531 1 98.75 160 VAL B O 1
ATOM 3588 N N . ALA B 1 161 ? -1.286 -26.969 -3.352 1 98.56 161 ALA B N 1
ATOM 3589 C CA . ALA B 1 161 ? -0.085 -27.766 -3.578 1 98.56 161 ALA B CA 1
ATOM 3590 C C . ALA B 1 161 ? 1.172 -26.984 -3.201 1 98.56 161 ALA B C 1
ATOM 3592 O O . ALA B 1 161 ? 1.26 -25.781 -3.447 1 98.56 161 ALA B O 1
ATOM 3593 N N . PRO B 1 162 ? 2.104 -27.672 -2.578 1 98.19 162 PRO B N 1
ATOM 3594 C CA . PRO B 1 162 ? 3.395 -27.016 -2.346 1 98.19 162 PRO B CA 1
ATOM 3595 C C . PRO B 1 162 ? 4.184 -26.797 -3.635 1 98.19 162 PRO B C 1
ATOM 3597 O O . PRO B 1 162 ? 4.199 -27.672 -4.508 1 98.19 162 PRO B O 1
ATOM 3600 N N . VAL B 1 163 ? 4.738 -25.625 -3.762 1 98.19 163 VAL B N 1
ATOM 3601 C CA . VAL B 1 163 ? 5.504 -25.344 -4.969 1 98.19 163 VAL B CA 1
ATOM 3602 C C . VAL B 1 163 ? 6.938 -24.969 -4.598 1 98.19 163 VAL B C 1
ATOM 3604 O O . VAL B 1 163 ? 7.285 -24.922 -3.416 1 98.19 163 VAL B O 1
ATOM 3607 N N . ASN B 1 164 ? 7.766 -24.828 -5.617 1 97.06 164 ASN B N 1
ATOM 3608 C CA . ASN B 1 164 ? 9.195 -24.656 -5.414 1 97.06 164 ASN B CA 1
ATOM 3609 C C . ASN B 1 164 ? 9.594 -23.188 -5.48 1 97.06 164 ASN B C 1
ATOM 3611 O O . ASN B 1 164 ? 10.062 -22.703 -6.52 1 97.06 164 ASN B O 1
ATOM 3615 N N . HIS B 1 165 ? 9.539 -22.5 -4.316 1 98 165 HIS B N 1
ATOM 3616 C CA . HIS B 1 165 ? 9.93 -21.094 -4.234 1 98 165 HIS B CA 1
ATOM 3617 C C . HIS B 1 165 ? 10.5 -20.766 -2.859 1 98 165 HIS B C 1
ATOM 3619 O O . HIS B 1 165 ? 9.75 -20.672 -1.878 1 98 165 HIS B O 1
ATOM 3625 N N . PHE B 1 166 ? 11.82 -20.703 -2.721 1 95.88 166 PHE B N 1
ATOM 3626 C CA . PHE B 1 166 ? 12.609 -20.203 -1.598 1 95.88 166 PHE B CA 1
ATOM 3627 C C . PHE B 1 166 ? 12.555 -21.188 -0.429 1 95.88 166 PHE B C 1
ATOM 3629 O O . PHE B 1 166 ? 12.68 -20.781 0.729 1 95.88 166 PHE B O 1
ATOM 3636 N N . ALA B 1 167 ? 12.234 -22.438 -0.66 1 93.12 167 ALA B N 1
ATOM 3637 C CA . ALA B 1 167 ? 12.445 -23.422 0.392 1 93.12 167 ALA B CA 1
ATOM 3638 C C . ALA B 1 167 ? 13.906 -23.469 0.827 1 93.12 167 ALA B C 1
ATOM 3640 O O . ALA B 1 167 ? 14.812 -23.359 -0.003 1 93.12 167 ALA B O 1
ATOM 3641 N N . PRO B 1 168 ? 14.211 -23.656 2.094 1 94 168 PRO B N 1
ATOM 3642 C CA . PRO B 1 168 ? 13.297 -23.922 3.211 1 94 168 PRO B CA 1
ATOM 3643 C C . PRO B 1 168 ? 12.891 -22.656 3.953 1 94 168 PRO B C 1
ATOM 3645 O O . PRO B 1 168 ? 12.219 -22.719 4.984 1 94 168 PRO B O 1
ATOM 3648 N N . HIS B 1 169 ? 13.25 -21.531 3.445 1 94.88 169 HIS B N 1
ATOM 3649 C CA . HIS B 1 169 ? 13.086 -20.297 4.203 1 94.88 169 HIS B CA 1
ATOM 3650 C C . HIS B 1 169 ? 11.656 -19.766 4.086 1 94.88 169 HIS B C 1
ATOM 3652 O O . HIS B 1 169 ? 11.25 -18.891 4.855 1 94.88 169 HIS B O 1
ATOM 3658 N N . LEU B 1 170 ? 10.922 -20.312 3.082 1 95.81 170 LEU B N 1
ATOM 3659 C CA . LEU B 1 170 ? 9.539 -19.906 2.867 1 95.81 170 LEU B CA 1
ATOM 3660 C C . LEU B 1 170 ? 8.672 -21.109 2.482 1 95.81 170 LEU B C 1
ATOM 3662 O O . LEU B 1 170 ? 9.133 -22.016 1.782 1 95.81 170 LEU B O 1
ATOM 3666 N N . VAL B 1 171 ? 7.512 -21.109 2.99 1 97.62 171 VAL B N 1
ATOM 3667 C CA . VAL B 1 171 ? 6.492 -22.031 2.506 1 97.62 171 VAL B CA 1
ATOM 3668 C C . VAL B 1 171 ? 5.68 -21.359 1.396 1 97.62 171 VAL B C 1
ATOM 3670 O O . VAL B 1 171 ? 5.141 -20.266 1.581 1 97.62 171 VAL B O 1
ATOM 3673 N N . SER B 1 172 ? 5.621 -22 0.238 1 98.5 172 SER B N 1
ATOM 3674 C CA . SER B 1 172 ? 4.957 -21.422 -0.928 1 98.5 172 SER B CA 1
ATOM 3675 C C . SER B 1 172 ? 3.947 -22.391 -1.523 1 98.5 172 SER B C 1
ATOM 3677 O O . SER B 1 172 ? 4.211 -23.594 -1.604 1 98.5 172 SER B O 1
ATOM 3679 N N . TYR B 1 173 ? 2.809 -21.875 -1.896 1 98.88 173 TYR B N 1
ATOM 3680 C CA . TYR B 1 173 ? 1.722 -22.719 -2.379 1 98.88 173 TYR B CA 1
ATOM 3681 C C . TYR B 1 173 ? 1.259 -22.266 -3.762 1 98.88 173 TYR B C 1
ATOM 3683 O O . TYR B 1 173 ? 1.36 -21.094 -4.105 1 98.88 173 TYR B O 1
ATOM 3691 N N . GLY B 1 174 ? 0.783 -23.219 -4.57 1 98.88 174 GLY B N 1
ATOM 3692 C CA . GLY B 1 174 ? -0.152 -23 -5.66 1 98.88 174 GLY B CA 1
ATOM 3693 C C . GLY B 1 174 ? -1.586 -23.344 -5.297 1 98.88 174 GLY B C 1
ATOM 3694 O O . GLY B 1 174 ? -1.831 -24.078 -4.344 1 98.88 174 GLY B O 1
ATOM 3695 N N . TYR B 1 175 ? -2.539 -22.734 -6.023 1 98.94 175 TYR B N 1
ATOM 3696 C CA . TYR B 1 175 ? -3.953 -22.922 -5.727 1 98.94 175 TYR B CA 1
ATOM 3697 C C . TYR B 1 175 ? -4.723 -23.344 -6.977 1 98.94 175 TYR B C 1
ATOM 3699 O O . TYR B 1 175 ? -4.469 -22.812 -8.07 1 98.94 175 TYR B O 1
ATOM 3707 N N . ARG B 1 176 ? -5.645 -24.266 -6.848 1 98.94 176 ARG B N 1
ATOM 3708 C CA . ARG B 1 176 ? -6.629 -24.578 -7.879 1 98.94 176 ARG B CA 1
ATOM 3709 C C . ARG B 1 176 ? -8.047 -24.328 -7.379 1 98.94 176 ARG B C 1
ATOM 3711 O O . ARG B 1 176 ? -8.469 -24.891 -6.375 1 98.94 176 ARG B O 1
ATOM 3718 N N . LEU B 1 177 ? -8.719 -23.422 -8 1 98.88 177 LEU B N 1
ATOM 3719 C CA . LEU B 1 177 ? -10.117 -23.109 -7.715 1 98.88 177 LEU B CA 1
ATOM 3720 C C . LEU B 1 177 ? -11.039 -23.781 -8.734 1 98.88 177 LEU B C 1
ATOM 3722 O O . LEU B 1 177 ? -10.906 -23.547 -9.938 1 98.88 177 LEU B O 1
ATOM 3726 N N . ASP B 1 178 ? -11.898 -24.625 -8.289 1 98.75 178 ASP B N 1
ATOM 3727 C CA . ASP B 1 178 ? -12.953 -25.219 -9.109 1 98.75 178 ASP B CA 1
ATOM 3728 C C . ASP B 1 178 ? -14.328 -24.672 -8.703 1 98.75 178 ASP B C 1
ATOM 3730 O O . ASP B 1 178 ? -14.695 -24.719 -7.531 1 98.75 178 ASP B O 1
ATOM 3734 N N . ALA B 1 179 ? -14.984 -24.109 -9.648 1 98 179 ALA B N 1
ATOM 3735 C CA . ALA B 1 179 ? -16.328 -23.578 -9.438 1 98 179 ALA B CA 1
ATOM 3736 C C . ALA B 1 179 ? -17.109 -23.516 -10.75 1 98 179 ALA B C 1
ATOM 3738 O O . ALA B 1 179 ? -16.531 -23.234 -11.805 1 98 179 ALA B O 1
ATOM 3739 N N . ASP B 1 180 ? -18.391 -23.812 -10.695 1 93.5 180 ASP B N 1
ATOM 3740 C CA . ASP B 1 180 ? -19.297 -23.656 -11.828 1 93.5 180 ASP B CA 1
ATOM 3741 C C . ASP B 1 180 ? -18.797 -24.422 -13.047 1 93.5 180 ASP B C 1
ATOM 3743 O O . ASP B 1 180 ? -18.828 -23.906 -14.164 1 93.5 180 ASP B O 1
ATOM 3747 N N . GLY B 1 181 ? -18.156 -25.531 -12.852 1 95.69 181 GLY B N 1
ATOM 3748 C CA . GLY B 1 181 ? -17.688 -26.359 -13.945 1 95.69 181 GLY B CA 1
ATOM 3749 C C . GLY B 1 181 ? -16.422 -25.812 -14.602 1 95.69 181 GLY B C 1
ATOM 3750 O O . GLY B 1 181 ? -16 -26.297 -15.648 1 95.69 181 GLY B O 1
ATOM 3751 N N . GLN B 1 182 ? -15.867 -24.797 -13.984 1 97.56 182 GLN B N 1
ATOM 3752 C CA . GLN B 1 182 ? -14.641 -24.188 -14.492 1 97.56 182 GLN B CA 1
ATOM 3753 C C . GLN B 1 182 ? -13.508 -24.297 -13.477 1 97.56 182 GLN B C 1
ATOM 3755 O O . GLN B 1 182 ? -13.75 -24.547 -12.297 1 97.56 182 GLN B O 1
ATOM 3760 N N . SER B 1 183 ? -12.281 -24.172 -14.031 1 98.38 183 SER B N 1
ATOM 3761 C CA . SER B 1 183 ? -11.125 -24.312 -13.156 1 98.38 183 SER B CA 1
ATOM 3762 C C . SER B 1 183 ? -10.094 -23.219 -13.422 1 98.38 183 SER B C 1
ATOM 3764 O O . SER B 1 183 ? -9.836 -22.875 -14.57 1 98.38 183 SER B O 1
ATOM 3766 N N . PHE B 1 184 ? -9.562 -22.688 -12.344 1 98.31 184 PHE B N 1
ATOM 3767 C CA . PHE B 1 184 ? -8.523 -21.672 -12.32 1 98.31 184 PHE B CA 1
ATOM 3768 C C . PHE B 1 184 ? -7.363 -22.094 -11.43 1 98.31 184 PHE B C 1
ATOM 3770 O O . PHE B 1 184 ? -7.57 -22.453 -10.266 1 98.31 184 PHE B O 1
ATOM 3777 N N . VAL B 1 185 ? -6.207 -22.141 -11.977 1 98.94 185 VAL B N 1
ATOM 3778 C CA . VAL B 1 185 ? -5.02 -22.453 -11.188 1 98.94 185 VAL B CA 1
ATOM 3779 C C . VAL B 1 185 ? -4.105 -21.234 -11.125 1 98.94 185 VAL B C 1
ATOM 3781 O O . VAL B 1 185 ? -3.836 -20.594 -12.141 1 98.94 185 VAL B O 1
ATOM 3784 N N . TYR B 1 186 ? -3.713 -20.891 -9.945 1 98.94 186 TYR B N 1
ATOM 3785 C CA . TYR B 1 186 ? -2.723 -19.844 -9.68 1 98.94 186 TYR B CA 1
ATOM 3786 C C . TYR B 1 186 ? -1.437 -20.453 -9.125 1 98.94 186 TYR B C 1
ATOM 3788 O O . TYR B 1 186 ? -1.446 -21.078 -8.062 1 98.94 186 TYR B O 1
ATOM 3796 N N . SER B 1 187 ? -0.398 -20.188 -9.766 1 98.88 187 SER B N 1
ATOM 3797 C CA . SER B 1 187 ? 0.854 -20.875 -9.453 1 98.88 187 SER B CA 1
ATOM 3798 C C . SER B 1 187 ? 1.479 -20.328 -8.172 1 98.88 187 SER B C 1
ATOM 3800 O O . SER B 1 187 ? 2.305 -21 -7.547 1 98.88 187 SER B O 1
ATOM 3802 N N . GLY B 1 188 ? 1.066 -19.062 -7.746 1 98.62 188 GLY B N 1
ATOM 3803 C CA . GLY B 1 188 ? 2.023 -18.328 -6.926 1 98.62 188 GLY B CA 1
ATOM 3804 C C . GLY B 1 188 ? 3.348 -18.094 -7.625 1 98.62 188 GLY B C 1
ATOM 3805 O O . GLY B 1 188 ? 3.375 -17.75 -8.812 1 98.62 188 GLY B O 1
ATOM 3806 N N . ASP B 1 189 ? 4.387 -18.109 -6.816 1 98.81 189 ASP B N 1
ATOM 3807 C CA . ASP B 1 189 ? 5.723 -18.109 -7.406 1 98.81 189 ASP B CA 1
ATOM 3808 C C . ASP B 1 189 ? 6.352 -19.484 -7.332 1 98.81 189 ASP B C 1
ATOM 3810 O O . ASP B 1 189 ? 6.277 -20.156 -6.297 1 98.81 189 ASP B O 1
ATOM 3814 N N . THR B 1 190 ? 6.91 -19.922 -8.477 1 98.69 190 THR B N 1
ATOM 3815 C CA . THR B 1 190 ? 7.531 -21.234 -8.469 1 98.69 190 THR B CA 1
ATOM 3816 C C . THR B 1 190 ? 8.414 -21.422 -9.695 1 98.69 190 THR B C 1
ATOM 3818 O O . THR B 1 190 ? 8.148 -20.859 -10.75 1 98.69 190 THR B O 1
ATOM 3821 N N . GLY B 1 191 ? 9.445 -22.219 -9.508 1 98 191 GLY B N 1
ATOM 3822 C CA . GLY B 1 191 ? 10.102 -22.828 -10.648 1 98 191 GLY B CA 1
ATOM 3823 C C . GLY B 1 191 ? 9.375 -24.047 -11.172 1 98 191 GLY B C 1
ATOM 3824 O O . GLY B 1 191 ? 8.188 -24.234 -10.898 1 98 191 GLY B O 1
ATOM 3825 N N . PRO B 1 192 ? 10.086 -24.812 -12.062 1 97.69 192 PRO B N 1
ATOM 3826 C CA . PRO B 1 192 ? 9.492 -26.094 -12.484 1 97.69 192 PRO B CA 1
ATOM 3827 C C . PRO B 1 192 ? 9.047 -26.953 -11.305 1 97.69 192 PRO B C 1
ATOM 3829 O O . PRO B 1 192 ? 9.805 -27.141 -10.352 1 97.69 192 PRO B O 1
ATOM 3832 N N . SER B 1 193 ? 7.809 -27.344 -11.305 1 97.38 193 SER B N 1
ATOM 3833 C CA . SER B 1 193 ? 7.203 -28.047 -10.18 1 97.38 193 SER B CA 1
ATOM 3834 C C . SER B 1 193 ? 6.25 -29.141 -10.641 1 97.38 193 SER B C 1
ATOM 3836 O O . SER B 1 193 ? 5.238 -28.844 -11.289 1 97.38 193 SER B O 1
ATOM 3838 N N . ARG B 1 194 ? 6.562 -30.375 -10.266 1 97.62 194 ARG B N 1
ATOM 3839 C CA . ARG B 1 194 ? 5.68 -31.5 -10.57 1 97.62 194 ARG B CA 1
ATOM 3840 C C . ARG B 1 194 ? 4.324 -31.328 -9.891 1 97.62 194 ARG B C 1
ATOM 3842 O O . ARG B 1 194 ? 3.283 -31.609 -10.484 1 97.62 194 ARG B O 1
ATOM 3849 N N . ALA B 1 195 ? 4.371 -30.859 -8.664 1 98.12 195 ALA B N 1
ATOM 3850 C CA . ALA B 1 195 ? 3.139 -30.672 -7.906 1 98.12 195 ALA B CA 1
ATOM 3851 C C . ALA B 1 195 ? 2.219 -29.672 -8.609 1 98.12 195 ALA B C 1
ATOM 3853 O O . ALA B 1 195 ? 1.004 -29.875 -8.672 1 98.12 195 ALA B O 1
ATOM 3854 N N . LEU B 1 196 ? 2.797 -28.609 -9.117 1 98.44 196 LEU B N 1
ATOM 3855 C CA . LEU B 1 196 ? 1.983 -27.625 -9.828 1 98.44 196 LEU B CA 1
ATOM 3856 C C . LEU B 1 196 ? 1.429 -28.203 -11.125 1 98.44 196 LEU B C 1
ATOM 3858 O O . LEU B 1 196 ? 0.278 -27.938 -11.484 1 98.44 196 LEU B O 1
ATOM 3862 N N . ARG B 1 197 ? 2.244 -28.953 -11.828 1 98.56 197 ARG B N 1
ATOM 3863 C CA . ARG B 1 197 ? 1.776 -29.594 -13.055 1 98.56 197 ARG B CA 1
ATOM 3864 C C . ARG B 1 197 ? 0.55 -30.469 -12.789 1 98.56 197 ARG B C 1
ATOM 3866 O O . ARG B 1 197 ? -0.431 -30.406 -13.531 1 98.56 197 ARG B O 1
ATOM 3873 N N . GLU B 1 198 ? 0.658 -31.219 -11.742 1 98.75 198 GLU B N 1
ATOM 3874 C CA . GLU B 1 198 ? -0.456 -32.094 -11.359 1 98.75 198 GLU B CA 1
ATOM 3875 C C . GLU B 1 198 ? -1.681 -31.266 -10.969 1 98.75 198 GLU B C 1
ATOM 3877 O O . GLU B 1 198 ? -2.805 -31.594 -11.344 1 98.75 198 GLU B O 1
ATOM 3882 N N . LEU B 1 199 ? -1.479 -30.203 -10.227 1 98.75 199 LEU B N 1
ATOM 3883 C CA . LEU B 1 199 ? -2.555 -29.312 -9.797 1 98.75 199 LEU B CA 1
ATOM 3884 C C . LEU B 1 199 ? -3.252 -28.688 -11 1 98.75 199 LEU B C 1
ATOM 3886 O O . LEU B 1 199 ? -4.465 -28.453 -10.969 1 98.75 199 LEU B O 1
ATOM 3890 N N . ALA B 1 200 ? -2.518 -28.438 -12.094 1 98.81 200 ALA B N 1
ATOM 3891 C CA . ALA B 1 200 ? -3 -27.688 -13.25 1 98.81 200 ALA B CA 1
ATOM 3892 C C . ALA B 1 200 ? -3.543 -28.625 -14.32 1 98.81 200 ALA B C 1
ATOM 3894 O O . ALA B 1 200 ? -3.979 -28.172 -15.383 1 98.81 200 ALA B O 1
ATOM 3895 N N . GLN B 1 201 ? -3.506 -29.906 -14.062 1 98.81 201 GLN B N 1
ATOM 3896 C CA . GLN B 1 201 ? -3.902 -30.875 -15.078 1 98.81 201 GLN B CA 1
ATOM 3897 C C . GLN B 1 201 ? -5.297 -30.562 -15.617 1 98.81 201 GLN B C 1
ATOM 3899 O O . GLN B 1 201 ? -6.258 -30.469 -14.852 1 98.81 201 GLN B O 1
ATOM 3904 N N . ASP B 1 202 ? -5.422 -30.344 -16.906 1 98.56 202 ASP B N 1
ATOM 3905 C CA . ASP B 1 202 ? -6.652 -30.156 -17.672 1 98.56 202 ASP B CA 1
ATOM 3906 C C . ASP B 1 202 ? -7.434 -28.938 -17.188 1 98.56 202 ASP B C 1
ATOM 3908 O O . ASP B 1 202 ? -8.664 -28.922 -17.219 1 98.56 202 ASP B O 1
ATOM 3912 N N . CYS B 1 203 ? -6.746 -27.938 -16.609 1 98.38 203 CYS B N 1
ATOM 3913 C CA . CYS B 1 203 ? -7.461 -26.781 -16.109 1 98.38 203 CYS B CA 1
ATOM 3914 C C . CYS B 1 203 ? -7.848 -25.844 -17.25 1 98.38 203 CYS B C 1
ATOM 3916 O O . CYS B 1 203 ? -7.25 -25.891 -18.328 1 98.38 203 CYS B O 1
ATOM 3918 N N . ASP B 1 204 ? -8.836 -25 -16.969 1 98.5 204 ASP B N 1
ATOM 3919 C CA . ASP B 1 204 ? -9.297 -24.031 -17.969 1 98.5 204 ASP B CA 1
ATOM 3920 C C . ASP B 1 204 ? -8.344 -22.844 -18.062 1 98.5 204 ASP B C 1
ATOM 3922 O O . ASP B 1 204 ? -8.031 -22.391 -19.156 1 98.5 204 ASP B O 1
ATOM 3926 N N . VAL B 1 205 ? -7.918 -22.312 -16.922 1 98.81 205 VAL B N 1
ATOM 3927 C CA . VAL B 1 205 ? -7.004 -21.172 -16.906 1 98.81 205 VAL B CA 1
ATOM 3928 C C . VAL B 1 205 ? -5.863 -21.438 -15.922 1 98.81 205 VAL B C 1
ATOM 3930 O O . VAL B 1 205 ? -6.102 -21.844 -14.773 1 98.81 205 VAL B O 1
ATOM 3933 N N . LEU B 1 206 ? -4.688 -21.281 -16.375 1 98.88 206 LEU B N 1
ATOM 3934 C CA . LEU B 1 206 ? -3.496 -21.266 -15.531 1 98.88 206 LEU B CA 1
ATOM 3935 C C . LEU B 1 206 ? -2.84 -19.875 -15.562 1 98.88 206 LEU B C 1
ATOM 3937 O O . LEU B 1 206 ? -2.379 -19.438 -16.625 1 98.88 206 LEU B O 1
ATOM 3941 N N . VAL B 1 207 ? -2.879 -19.188 -14.453 1 98.94 207 VAL B N 1
ATOM 3942 C CA . VAL B 1 207 ? -2.045 -18 -14.273 1 98.94 207 VAL B CA 1
ATOM 3943 C C . VAL B 1 207 ? -0.71 -18.391 -13.648 1 98.94 207 VAL B C 1
ATOM 3945 O O . VAL B 1 207 ? -0.668 -18.875 -12.516 1 98.94 207 VAL B O 1
ATOM 3948 N N . HIS B 1 208 ? 0.33 -18.188 -14.344 1 98.88 208 HIS B N 1
ATOM 3949 C CA . HIS B 1 208 ? 1.632 -18.656 -13.883 1 98.88 208 HIS B CA 1
ATOM 3950 C C . HIS B 1 208 ? 2.684 -17.562 -13.992 1 98.88 208 HIS B C 1
ATOM 3952 O O . HIS B 1 208 ? 2.688 -16.797 -14.961 1 98.88 208 HIS B O 1
ATOM 3958 N N . MET B 1 209 ? 3.553 -17.484 -13.047 1 98.56 209 MET B N 1
ATOM 3959 C CA . MET B 1 209 ? 4.727 -16.625 -13.125 1 98.56 209 MET B CA 1
ATOM 3960 C C . MET B 1 209 ? 5.59 -16.984 -14.328 1 98.56 209 MET B C 1
ATOM 3962 O O . MET B 1 209 ? 5.777 -18.172 -14.625 1 98.56 209 MET B O 1
ATOM 3966 N N . CYS B 1 210 ? 5.996 -16.031 -15.055 1 98.31 210 CYS B N 1
ATOM 3967 C CA . CYS B 1 210 ? 7.062 -16.109 -16.047 1 98.31 210 CYS B CA 1
ATOM 3968 C C . CYS B 1 210 ? 8.102 -15.016 -15.805 1 98.31 210 CYS B C 1
ATOM 3970 O O . CYS B 1 210 ? 8.078 -13.969 -16.453 1 98.31 210 CYS B O 1
ATOM 3972 N N . HIS B 1 211 ? 9.016 -15.312 -14.977 1 97.75 211 HIS B N 1
ATOM 3973 C CA . HIS B 1 211 ? 9.812 -14.289 -14.312 1 97.75 211 HIS B CA 1
ATOM 3974 C C . HIS B 1 211 ? 10.953 -13.812 -15.211 1 97.75 211 HIS B C 1
ATOM 3976 O O . HIS B 1 211 ? 11.406 -12.672 -15.094 1 97.75 211 HIS B O 1
ATOM 3982 N N . TYR B 1 212 ? 11.477 -14.727 -16.141 1 96.75 212 TYR B N 1
ATOM 3983 C CA . TYR B 1 212 ? 12.633 -14.391 -16.953 1 96.75 212 TYR B CA 1
ATOM 3984 C C . TYR B 1 212 ? 12.562 -15.062 -18.312 1 96.75 212 TYR B C 1
ATOM 3986 O O . TYR B 1 212 ? 11.789 -16 -18.516 1 96.75 212 TYR B O 1
ATOM 3994 N N . VAL B 1 213 ? 13.25 -14.484 -19.234 1 97.25 213 VAL B N 1
ATOM 3995 C CA . VAL B 1 213 ? 13.43 -15.133 -20.531 1 97.25 213 VAL B CA 1
ATOM 3996 C C . VAL B 1 213 ? 14.375 -16.312 -20.391 1 97.25 213 VAL B C 1
ATOM 3998 O O . VAL B 1 213 ? 15.492 -16.172 -19.891 1 97.25 213 VAL B O 1
ATOM 4001 N N . SER B 1 214 ? 13.875 -17.453 -20.828 1 97.94 214 SER B N 1
ATOM 4002 C CA . SER B 1 214 ? 14.664 -18.688 -20.688 1 97.94 214 SER B CA 1
ATOM 4003 C C . SER B 1 214 ? 16.078 -18.5 -21.234 1 97.94 214 SER B C 1
ATOM 4005 O O . SER B 1 214 ? 16.25 -17.938 -22.328 1 97.94 214 SER B O 1
ATOM 4007 N N . GLY B 1 215 ? 17.062 -18.891 -20.453 1 96.44 215 GLY B N 1
ATOM 4008 C CA . GLY B 1 215 ? 18.453 -18.734 -20.828 1 96.44 215 GLY B CA 1
ATOM 4009 C C . GLY B 1 215 ? 19.109 -17.531 -20.203 1 96.44 215 GLY B C 1
ATOM 4010 O O . GLY B 1 215 ? 20.344 -17.375 -20.281 1 96.44 215 GLY B O 1
ATOM 4011 N N . THR B 1 216 ? 18.375 -16.656 -19.5 1 95.69 216 THR B N 1
ATOM 4012 C CA . THR B 1 216 ? 18.953 -15.438 -18.938 1 95.69 216 THR B CA 1
ATOM 4013 C C . THR B 1 216 ? 18.984 -15.508 -17.422 1 95.69 216 THR B C 1
ATOM 4015 O O . THR B 1 216 ? 19.297 -14.523 -16.75 1 95.69 216 THR B O 1
ATOM 4018 N N . ALA B 1 217 ? 18.625 -16.656 -16.828 1 95.81 217 ALA B N 1
ATOM 4019 C CA . ALA B 1 217 ? 18.641 -16.781 -15.375 1 95.81 217 ALA B CA 1
ATOM 4020 C C . ALA B 1 217 ? 20.047 -16.547 -14.828 1 95.81 217 ALA B C 1
ATOM 4022 O O . ALA B 1 217 ? 21.031 -17.031 -15.391 1 95.81 217 ALA B O 1
ATOM 4023 N N . PRO B 1 218 ? 20.172 -15.844 -13.727 1 94.19 218 PRO B N 1
ATOM 4024 C CA . PRO B 1 218 ? 21.5 -15.531 -13.195 1 94.19 218 PRO B CA 1
ATOM 4025 C C . PRO B 1 218 ? 22.188 -16.75 -12.57 1 94.19 218 PRO B C 1
ATOM 4027 O O . PRO B 1 218 ? 23.406 -16.719 -12.32 1 94.19 218 PRO B O 1
ATOM 4030 N N . SER B 1 219 ? 21.406 -17.828 -12.203 1 95.88 219 SER B N 1
ATOM 4031 C CA . SER B 1 219 ? 21.969 -19.031 -11.609 1 95.88 219 SER B CA 1
ATOM 4032 C C . SER B 1 219 ? 21.031 -20.219 -11.781 1 95.88 219 SER B C 1
ATOM 4034 O O . SER B 1 219 ? 19.859 -20.047 -12.141 1 95.88 219 SER B O 1
ATOM 4036 N N . LYS B 1 220 ? 21.562 -21.391 -11.492 1 96 220 LYS B N 1
ATOM 4037 C CA . LYS B 1 220 ? 20.734 -22.594 -11.516 1 96 220 LYS B CA 1
ATOM 4038 C C . LYS B 1 220 ? 19.719 -22.578 -10.383 1 96 220 LYS B C 1
ATOM 4040 O O . LYS B 1 220 ? 18.578 -23.047 -10.555 1 96 220 LYS B O 1
ATOM 4045 N N . THR B 1 221 ? 20.156 -22.062 -9.297 1 96.31 221 THR B N 1
ATOM 4046 C CA . THR B 1 221 ? 19.25 -21.969 -8.156 1 96.31 221 THR B CA 1
ATOM 4047 C C . THR B 1 221 ? 18.078 -21.047 -8.453 1 96.31 221 THR B C 1
ATOM 4049 O O . THR B 1 221 ? 16.938 -21.359 -8.156 1 96.31 221 THR B O 1
ATOM 4052 N N . PHE B 1 222 ? 18.391 -19.938 -9.055 1 96.19 222 PHE B N 1
ATOM 4053 C CA . PHE B 1 222 ? 17.359 -19 -9.477 1 96.19 222 PHE B CA 1
ATOM 4054 C C . PHE B 1 222 ? 16.375 -19.672 -10.422 1 96.19 222 PHE B C 1
ATOM 4056 O O . PHE B 1 222 ? 15.156 -19.562 -10.242 1 96.19 222 PHE B O 1
ATOM 4063 N N . ALA B 1 223 ? 16.891 -20.453 -11.359 1 97 223 ALA B N 1
ATOM 4064 C CA . ALA B 1 223 ? 16.047 -21.109 -12.352 1 97 223 ALA B CA 1
ATOM 4065 C C . ALA B 1 223 ? 15.203 -22.219 -11.711 1 97 223 ALA B C 1
ATOM 4067 O O . ALA B 1 223 ? 14.141 -22.562 -12.219 1 97 223 ALA B O 1
ATOM 4068 N N . ALA B 1 224 ? 15.664 -22.75 -10.594 1 97.12 224 ALA B N 1
ATOM 4069 C CA . ALA B 1 224 ? 14.938 -23.781 -9.883 1 97.12 224 ALA B CA 1
ATOM 4070 C C . ALA B 1 224 ? 13.766 -23.203 -9.094 1 97.12 224 ALA B C 1
ATOM 4072 O O . ALA B 1 224 ? 12.758 -23.875 -8.867 1 97.12 224 ALA B O 1
ATOM 4073 N N . PHE B 1 225 ? 13.883 -21.891 -8.727 1 98 225 PHE B N 1
ATOM 4074 C CA . PHE B 1 225 ? 12.906 -21.281 -7.828 1 98 225 PHE B CA 1
ATOM 4075 C C . PHE B 1 225 ? 12.008 -20.312 -8.578 1 98 225 PHE B C 1
ATOM 4077 O O . PHE B 1 225 ? 11.039 -19.797 -8.023 1 98 225 PHE B O 1
ATOM 4084 N N . THR B 1 226 ? 12.289 -20.078 -9.82 1 98.06 226 THR B N 1
ATOM 4085 C CA . THR B 1 226 ? 11.508 -19.188 -10.672 1 98.06 226 THR B CA 1
ATOM 4086 C C . THR B 1 226 ? 11.305 -19.812 -12.055 1 98.06 226 THR B C 1
ATOM 4088 O O . THR B 1 226 ? 11.852 -20.875 -12.352 1 98.06 226 THR B O 1
ATOM 4091 N N . MET B 1 227 ? 10.531 -19.25 -12.852 1 98.5 227 MET B N 1
ATOM 4092 C CA . MET B 1 227 ? 10.125 -19.906 -14.086 1 98.5 227 MET B CA 1
ATOM 4093 C C . MET B 1 227 ? 10.508 -19.062 -15.297 1 98.5 227 MET B C 1
ATOM 4095 O O . MET B 1 227 ? 10.266 -17.859 -15.32 1 98.5 227 MET B O 1
ATOM 4099 N N . GLY B 1 228 ? 11.117 -19.672 -16.281 1 98.38 228 GLY B N 1
ATOM 4100 C CA . GLY B 1 228 ? 11.312 -19.094 -17.594 1 98.38 228 GLY B CA 1
ATOM 4101 C C . GLY B 1 228 ? 10.188 -19.422 -18.562 1 98.38 228 GLY B C 1
ATOM 4102 O O . GLY B 1 228 ? 9.352 -20.297 -18.281 1 98.38 228 GLY B O 1
ATOM 4103 N N . HIS B 1 229 ? 10.148 -18.719 -19.75 1 98.62 229 HIS B N 1
ATOM 4104 C CA . HIS B 1 229 ? 8.984 -18.812 -20.625 1 98.62 229 HIS B CA 1
ATOM 4105 C C . HIS B 1 229 ? 8.945 -20.141 -21.359 1 98.62 229 HIS B C 1
ATOM 4107 O O . HIS B 1 229 ? 7.871 -20.672 -21.656 1 98.62 229 HIS B O 1
ATOM 4113 N N . ARG B 1 230 ? 10.055 -20.797 -21.656 1 98.56 230 ARG B N 1
ATOM 4114 C CA . ARG B 1 230 ? 10.047 -22.078 -22.359 1 98.56 230 ARG B CA 1
ATOM 4115 C C . ARG B 1 230 ? 9.648 -23.219 -21.422 1 98.56 230 ARG B C 1
ATOM 4117 O O . ARG B 1 230 ? 8.867 -24.094 -21.797 1 98.56 230 ARG B O 1
ATOM 4124 N N . GLU B 1 231 ? 10.242 -23.188 -20.219 1 98.62 231 GLU B N 1
ATOM 4125 C CA . GLU B 1 231 ? 9.852 -24.172 -19.219 1 98.62 231 GLU B CA 1
ATOM 4126 C C . GLU B 1 231 ? 8.367 -24.062 -18.891 1 98.62 231 GLU B C 1
ATOM 4128 O O . GLU B 1 231 ? 7.699 -25.078 -18.672 1 98.62 231 GLU B O 1
ATOM 4133 N N . LEU B 1 232 ? 7.891 -22.844 -18.828 1 98.81 232 LEU B N 1
ATOM 4134 C CA . LEU B 1 232 ? 6.465 -22.625 -18.594 1 98.81 232 LEU B CA 1
ATOM 4135 C C . LEU B 1 232 ? 5.633 -23.25 -19.719 1 98.81 232 LEU B C 1
ATOM 4137 O O . LEU B 1 232 ? 4.605 -23.875 -19.453 1 98.81 232 LEU B O 1
ATOM 4141 N N . ALA B 1 233 ? 6.066 -23.047 -20.938 1 98.81 233 ALA B N 1
ATOM 4142 C CA . ALA B 1 233 ? 5.375 -23.625 -22.094 1 98.81 233 ALA B CA 1
ATOM 4143 C C . ALA B 1 233 ? 5.301 -25.141 -21.984 1 98.81 233 ALA B C 1
ATOM 4145 O O . ALA B 1 233 ? 4.262 -25.734 -22.266 1 98.81 233 ALA B O 1
ATOM 4146 N N . GLU B 1 234 ? 6.387 -25.719 -21.609 1 98.75 234 GLU B N 1
ATOM 4147 C CA . GLU B 1 234 ? 6.441 -27.172 -21.438 1 98.75 234 GLU B CA 1
ATOM 4148 C C . GLU B 1 234 ? 5.453 -27.641 -20.375 1 98.75 234 GLU B C 1
ATOM 4150 O O . GLU B 1 234 ? 4.719 -28.609 -20.594 1 98.75 234 GLU B O 1
ATOM 4155 N N . LEU B 1 235 ? 5.449 -26.938 -19.266 1 98.75 235 LEU B N 1
ATOM 4156 C CA . LEU B 1 235 ? 4.535 -27.297 -18.188 1 98.75 235 LEU B CA 1
ATOM 4157 C C . LEU B 1 235 ? 3.084 -27.203 -18.656 1 98.75 235 LEU B C 1
ATOM 4159 O O . LEU B 1 235 ? 2.287 -28.109 -18.406 1 98.75 235 LEU B O 1
ATOM 4163 N N . ALA B 1 236 ? 2.746 -26.125 -19.297 1 98.81 236 ALA B N 1
ATOM 4164 C CA . ALA B 1 236 ? 1.38 -25.906 -19.766 1 98.81 236 ALA B CA 1
ATOM 4165 C C . ALA B 1 236 ? 0.956 -26.984 -20.75 1 98.81 236 ALA B C 1
ATOM 4167 O O . ALA B 1 236 ? -0.176 -27.469 -20.688 1 98.81 236 ALA B O 1
ATOM 4168 N N . ALA B 1 237 ? 1.869 -27.344 -21.656 1 98.75 237 ALA B N 1
ATOM 4169 C CA . ALA B 1 237 ? 1.598 -28.391 -22.625 1 98.75 237 ALA B CA 1
ATOM 4170 C C . ALA B 1 237 ? 1.371 -29.734 -21.938 1 98.75 237 ALA B C 1
ATOM 4172 O O . ALA B 1 237 ? 0.395 -30.438 -22.234 1 98.75 237 ALA B O 1
ATOM 4173 N N . GLU B 1 238 ? 2.248 -30.031 -21.031 1 98.62 238 GLU B N 1
ATOM 4174 C CA . GLU B 1 238 ? 2.189 -31.312 -20.328 1 98.62 238 GLU B CA 1
ATOM 4175 C C . GLU B 1 238 ? 0.92 -31.422 -19.484 1 98.62 238 GLU B C 1
ATOM 4177 O O . GLU B 1 238 ? 0.349 -32.5 -19.359 1 98.62 238 GLU B O 1
ATOM 4182 N N . ALA B 1 239 ? 0.448 -30.312 -18.922 1 98.75 239 ALA B N 1
ATOM 4183 C CA . ALA B 1 239 ? -0.726 -30.297 -18.062 1 98.75 239 ALA B CA 1
ATOM 4184 C C . ALA B 1 239 ? -2.008 -30.141 -18.875 1 98.75 239 ALA B C 1
ATOM 4186 O O . ALA B 1 239 ? -3.109 -30.172 -18.312 1 98.75 239 ALA B O 1
ATOM 4187 N N . ASN B 1 240 ? -1.892 -29.938 -20.156 1 98.5 240 ASN B N 1
ATOM 4188 C CA . ASN B 1 240 ? -3.035 -29.766 -21.047 1 98.5 240 ASN B CA 1
ATOM 4189 C C . ASN B 1 240 ? -3.898 -28.578 -20.609 1 98.5 240 ASN B C 1
ATOM 4191 O O . ASN B 1 240 ? -5.113 -28.719 -20.469 1 98.5 240 ASN B O 1
ATOM 4195 N N . VAL B 1 241 ? -3.268 -27.469 -20.328 1 98.56 241 VAL B N 1
ATOM 4196 C CA . VAL B 1 241 ? -3.926 -26.219 -19.953 1 98.56 241 VAL B CA 1
ATOM 4197 C C . VAL B 1 241 ? -4.656 -25.641 -21.156 1 98.56 241 VAL B C 1
ATOM 4199 O O . VAL B 1 241 ? -4.125 -25.625 -22.266 1 98.56 241 VAL B O 1
ATOM 4202 N N . ARG B 1 242 ? -5.832 -25.156 -20.953 1 98.19 242 ARG B N 1
ATOM 4203 C CA . ARG B 1 242 ? -6.582 -24.578 -22.062 1 98.19 242 ARG B CA 1
ATOM 4204 C C . ARG B 1 242 ? -6.141 -23.156 -22.344 1 98.19 242 ARG B C 1
ATOM 4206 O O . ARG B 1 242 ? -5.871 -22.797 -23.5 1 98.19 242 ARG B O 1
ATOM 4213 N N . ASN B 1 243 ? -6.102 -22.281 -21.359 1 98.5 243 ASN B N 1
ATOM 4214 C CA . ASN B 1 243 ? -5.691 -20.891 -21.422 1 98.5 243 ASN B CA 1
ATOM 4215 C C . ASN B 1 243 ? -4.516 -20.594 -20.5 1 98.5 243 ASN B C 1
ATOM 4217 O O . ASN B 1 243 ? -4.66 -20.641 -19.281 1 98.5 243 ASN B O 1
ATOM 4221 N N . LEU B 1 244 ? -3.385 -20.297 -21.078 1 98.75 244 LEU B N 1
ATOM 4222 C CA . LEU B 1 244 ? -2.201 -19.953 -20.297 1 98.75 244 LEU B CA 1
ATOM 4223 C C . LEU B 1 244 ? -2.076 -18.438 -20.156 1 98.75 244 LEU B C 1
ATOM 4225 O O . LEU B 1 244 ? -2.061 -17.719 -21.156 1 98.75 244 LEU B O 1
ATOM 4229 N N . VAL B 1 245 ? -2.023 -17.938 -18.938 1 98.81 245 VAL B N 1
ATOM 4230 C CA . VAL B 1 245 ? -1.831 -16.516 -18.656 1 98.81 245 VAL B CA 1
ATOM 4231 C C . VAL B 1 245 ? -0.432 -16.297 -18.094 1 98.81 245 VAL B C 1
ATOM 4233 O O . VAL B 1 245 ? -0.097 -16.812 -17.016 1 98.81 245 VAL B O 1
ATOM 4236 N N . ILE B 1 246 ? 0.321 -15.508 -18.781 1 98.69 246 ILE B N 1
ATOM 4237 C CA . ILE B 1 246 ? 1.667 -15.133 -18.375 1 98.69 246 ILE B CA 1
ATOM 4238 C C . ILE B 1 246 ? 1.601 -13.922 -17.438 1 98.69 246 ILE B C 1
ATOM 4240 O O . ILE B 1 246 ? 1.089 -12.867 -17.828 1 98.69 246 ILE B O 1
ATOM 4244 N N . SER B 1 247 ? 2.135 -14.062 -16.234 1 98.56 247 SER B N 1
ATOM 4245 C CA . SER B 1 247 ? 2.096 -12.992 -15.234 1 98.56 247 SER B CA 1
ATOM 4246 C C . SER B 1 247 ? 3.389 -12.938 -14.43 1 98.56 247 SER B C 1
ATOM 4248 O O . SER B 1 247 ? 4.293 -13.75 -14.641 1 98.56 247 SER B O 1
ATOM 4250 N N . HIS B 1 248 ? 3.514 -11.914 -13.523 1 98.75 248 HIS B N 1
ATOM 4251 C CA . HIS B 1 248 ? 4.656 -11.742 -12.633 1 98.75 248 HIS B CA 1
ATOM 4252 C C . HIS B 1 248 ? 5.961 -11.664 -13.414 1 98.75 248 HIS B C 1
ATOM 4254 O O . HIS B 1 248 ? 6.91 -12.398 -13.125 1 98.75 248 HIS B O 1
ATOM 4260 N N . VAL B 1 249 ? 5.977 -10.836 -14.43 1 98.12 249 VAL B N 1
ATOM 4261 C CA . VAL B 1 249 ? 7.094 -10.727 -15.359 1 98.12 249 VAL B CA 1
ATOM 4262 C C . VAL B 1 249 ? 8 -9.57 -14.945 1 98.12 249 VAL B C 1
ATOM 4264 O O . VAL B 1 249 ? 7.531 -8.562 -14.422 1 98.12 249 VAL B O 1
ATOM 4267 N N . THR B 1 250 ? 9.273 -9.711 -15.18 1 96.31 250 THR B N 1
ATOM 4268 C CA . THR B 1 250 ? 10.234 -8.641 -14.906 1 96.31 250 THR B CA 1
ATOM 4269 C C . THR B 1 250 ? 10.211 -7.598 -16.016 1 96.31 250 THR B C 1
ATOM 4271 O O . THR B 1 250 ? 9.531 -7.77 -17.031 1 96.31 250 THR B O 1
ATOM 4274 N N . GLU B 1 251 ? 10.953 -6.59 -15.836 1 93.25 251 GLU B N 1
ATOM 4275 C CA . GLU B 1 251 ? 10.992 -5.469 -16.766 1 93.25 251 GLU B CA 1
ATOM 4276 C C . GLU B 1 251 ? 11.555 -5.898 -18.125 1 93.25 251 GLU B C 1
ATOM 4278 O O . GLU B 1 251 ? 11.32 -5.234 -19.141 1 93.25 251 GLU B O 1
ATOM 4283 N N . GLN B 1 252 ? 12.25 -6.996 -18.156 1 92.62 252 GLN B N 1
ATOM 4284 C CA . GLN B 1 252 ? 12.797 -7.484 -19.422 1 92.62 252 GLN B CA 1
ATOM 4285 C C . GLN B 1 252 ? 11.688 -7.793 -20.422 1 92.62 252 GLN B C 1
ATOM 4287 O O . GLN B 1 252 ? 11.891 -7.68 -21.625 1 92.62 252 GLN B O 1
ATOM 4292 N N . PHE B 1 253 ? 10.562 -8.078 -19.938 1 95.12 253 PHE B N 1
ATOM 4293 C CA . PHE B 1 253 ? 9.445 -8.477 -20.781 1 95.12 253 PHE B CA 1
ATOM 4294 C C . PHE B 1 253 ? 8.742 -7.254 -21.359 1 95.12 253 PHE B C 1
ATOM 4296 O O . PHE B 1 253 ? 7.93 -7.371 -22.281 1 95.12 253 PHE B O 1
ATOM 4303 N N . ASP B 1 254 ? 9.008 -6.094 -20.828 1 92.94 254 ASP B N 1
ATOM 4304 C CA . ASP B 1 254 ? 8.297 -4.887 -21.25 1 92.94 254 ASP B CA 1
ATOM 4305 C C . ASP B 1 254 ? 9.055 -4.156 -22.359 1 92.94 254 ASP B C 1
ATOM 4307 O O . ASP B 1 254 ? 8.578 -3.148 -22.875 1 92.94 254 ASP B O 1
ATOM 4311 N N . HIS B 1 255 ? 10.18 -4.73 -22.781 1 94.06 255 HIS B N 1
ATOM 4312 C CA . HIS B 1 255 ? 10.906 -4.145 -23.906 1 94.06 255 HIS B CA 1
ATOM 4313 C C . HIS B 1 255 ? 10.148 -4.336 -25.203 1 94.06 255 HIS B C 1
ATOM 4315 O O . HIS B 1 255 ? 9.422 -5.324 -25.375 1 94.06 255 HIS B O 1
ATOM 4321 N N . PRO B 1 256 ? 10.359 -3.371 -26.094 1 94.25 256 PRO B N 1
ATOM 4322 C CA . PRO B 1 256 ? 9.672 -3.492 -27.391 1 94.25 256 PRO B CA 1
ATOM 4323 C C . PRO B 1 256 ? 9.969 -4.816 -28.094 1 94.25 256 PRO B C 1
ATOM 4325 O O . PRO B 1 256 ? 11.125 -5.25 -28.141 1 94.25 256 PRO B O 1
ATOM 4328 N N . GLY B 1 257 ? 8.93 -5.473 -28.516 1 95.62 257 GLY B N 1
ATOM 4329 C CA . GLY B 1 257 ? 9.078 -6.688 -29.297 1 95.62 257 GLY B CA 1
ATOM 4330 C C . GLY B 1 257 ? 9.117 -7.945 -28.453 1 95.62 257 GLY B C 1
ATOM 4331 O O . GLY B 1 257 ? 9 -9.055 -28.969 1 95.62 257 GLY B O 1
ATOM 4332 N N . MET B 1 258 ? 9.328 -7.773 -27.172 1 95.75 258 MET B N 1
ATOM 4333 C CA . MET B 1 258 ? 9.516 -8.93 -26.312 1 95.75 258 MET B CA 1
ATOM 4334 C C . MET B 1 258 ? 8.219 -9.727 -26.172 1 95.75 258 MET B C 1
ATOM 4336 O O . MET B 1 258 ? 8.234 -10.953 -26.172 1 95.75 258 MET B O 1
ATOM 4340 N N . ARG B 1 259 ? 7.156 -9.078 -26.062 1 95.25 259 ARG B N 1
ATOM 4341 C CA . ARG B 1 259 ? 5.867 -9.75 -25.953 1 95.25 259 ARG B CA 1
ATOM 4342 C C . ARG B 1 259 ? 5.656 -10.695 -27.141 1 95.25 259 ARG B C 1
ATOM 4344 O O . ARG B 1 259 ? 5.312 -11.867 -26.953 1 95.25 259 ARG B O 1
ATOM 4351 N N . GLU B 1 260 ? 5.84 -10.195 -28.312 1 96.38 260 GLU B N 1
ATOM 4352 C CA . GLU B 1 260 ? 5.672 -10.992 -29.531 1 96.38 260 GLU B CA 1
ATOM 4353 C C . GLU B 1 260 ? 6.621 -12.188 -29.531 1 96.38 260 GLU B C 1
ATOM 4355 O O . GLU B 1 260 ? 6.227 -13.297 -29.906 1 96.38 260 GLU B O 1
ATOM 4360 N N . ARG 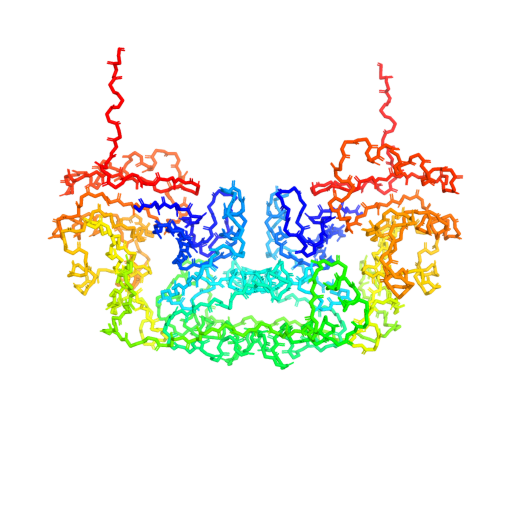B 1 261 ? 7.793 -11.891 -29.125 1 97.12 261 ARG B N 1
ATOM 4361 C CA . ARG B 1 261 ? 8.789 -12.953 -29.094 1 97.12 261 ARG B CA 1
ATOM 4362 C C . ARG B 1 261 ? 8.383 -14.062 -28.125 1 97.12 261 ARG B C 1
ATOM 4364 O O . ARG B 1 261 ? 8.445 -15.242 -28.469 1 97.12 261 ARG B O 1
ATOM 4371 N N . ILE B 1 262 ? 7.965 -13.664 -26.984 1 97.5 262 ILE B N 1
ATOM 4372 C CA . ILE B 1 262 ? 7.609 -14.617 -25.938 1 97.5 262 ILE B CA 1
ATOM 4373 C C . ILE B 1 262 ? 6.406 -15.445 -26.375 1 97.5 262 ILE B C 1
ATOM 4375 O O . ILE B 1 262 ? 6.414 -16.672 -26.25 1 97.5 262 ILE B O 1
ATOM 4379 N N . VAL B 1 263 ? 5.422 -14.836 -26.922 1 97.31 263 VAL B N 1
ATOM 4380 C CA . VAL B 1 263 ? 4.219 -15.531 -27.375 1 97.31 263 VAL B CA 1
ATOM 4381 C C . VAL B 1 263 ? 4.574 -16.516 -28.484 1 97.31 263 VAL B C 1
ATOM 4383 O O . VAL B 1 263 ? 4.086 -17.656 -28.484 1 97.31 263 VAL B O 1
ATOM 4386 N N . ARG B 1 264 ? 5.406 -16.094 -29.375 1 97.81 264 ARG B N 1
ATOM 4387 C CA . ARG B 1 264 ? 5.836 -16.984 -30.453 1 97.81 264 ARG B CA 1
ATOM 4388 C C . ARG B 1 264 ? 6.559 -18.203 -29.906 1 97.81 264 ARG B C 1
ATOM 4390 O O . ARG B 1 264 ? 6.223 -19.344 -30.266 1 97.81 264 ARG B O 1
ATOM 4397 N N . GLU B 1 265 ? 7.473 -17.969 -29.031 1 98.44 265 GLU B N 1
ATOM 4398 C CA . GLU B 1 265 ? 8.305 -19.062 -28.531 1 98.44 265 GLU B CA 1
ATOM 4399 C C . GLU B 1 265 ? 7.496 -20 -27.641 1 98.44 265 GLU B C 1
ATOM 4401 O O . GLU B 1 265 ? 7.691 -21.219 -27.672 1 98.44 265 GLU B O 1
ATOM 4406 N N . VAL B 1 266 ? 6.645 -19.438 -26.828 1 98.56 266 VAL B N 1
ATOM 4407 C CA . VAL B 1 266 ? 5.738 -20.266 -26.031 1 98.56 266 VAL B CA 1
ATOM 4408 C C . VAL B 1 266 ? 4.859 -21.094 -26.969 1 98.56 266 VAL B C 1
ATOM 4410 O O . VAL B 1 266 ? 4.645 -22.297 -26.734 1 98.56 266 VAL B O 1
ATOM 4413 N N . GLY B 1 267 ? 4.449 -20.547 -28.062 1 98 267 GLY B N 1
ATOM 4414 C CA . GLY B 1 267 ? 3.578 -21.188 -29.031 1 98 267 GLY B CA 1
ATOM 4415 C C . GLY B 1 267 ? 4.258 -22.312 -29.781 1 98 267 GLY B C 1
ATOM 4416 O O . GLY B 1 267 ? 3.588 -23.156 -30.391 1 98 267 GLY B O 1
ATOM 4417 N N . GLU B 1 268 ? 5.496 -22.344 -29.844 1 98.25 268 GLU B N 1
ATOM 4418 C CA . GLU B 1 268 ? 6.246 -23.422 -30.469 1 98.25 268 GLU B CA 1
ATOM 4419 C C . GLU B 1 268 ? 6.105 -24.719 -29.672 1 98.25 268 GLU B C 1
ATOM 4421 O O . GLU B 1 268 ? 6.297 -25.812 -30.219 1 98.25 268 GLU B O 1
ATOM 4426 N N . ILE B 1 269 ? 5.762 -24.594 -28.406 1 98.56 269 ILE B N 1
ATOM 4427 C CA . ILE B 1 269 ? 5.762 -25.734 -27.5 1 98.56 269 ILE B CA 1
ATOM 4428 C C . ILE B 1 269 ? 4.336 -26.031 -27.031 1 98.56 269 ILE B C 1
ATOM 4430 O O . ILE B 1 269 ? 3.91 -27.188 -27 1 98.56 269 ILE B O 1
ATOM 4434 N N . TYR B 1 270 ? 3.689 -25.031 -26.672 1 98.25 270 TYR B N 1
ATOM 4435 C CA . TYR B 1 270 ? 2.334 -25.062 -26.141 1 98.25 270 TYR B CA 1
ATOM 4436 C C . TYR B 1 270 ? 1.319 -24.625 -27.188 1 98.25 270 TYR B C 1
ATOM 4438 O O . TYR B 1 270 ? 1.46 -23.562 -27.797 1 98.25 270 TYR B O 1
ATOM 4446 N N . ARG B 1 271 ? 0.182 -25.391 -27.375 1 96.38 271 ARG B N 1
ATOM 4447 C CA . ARG B 1 271 ? -0.717 -25.172 -28.5 1 96.38 271 ARG B CA 1
ATOM 4448 C C . ARG B 1 271 ? -2.029 -24.547 -28.047 1 96.38 271 ARG B C 1
ATOM 4450 O O . ARG B 1 271 ? -2.926 -24.312 -28.859 1 96.38 271 ARG B O 1
ATOM 4457 N N . GLY B 1 272 ? -2.223 -24.344 -26.75 1 97.12 272 GLY B N 1
ATOM 4458 C CA . GLY B 1 272 ? -3.43 -23.688 -26.266 1 97.12 272 GLY B CA 1
ATOM 4459 C C . GLY B 1 272 ? -3.402 -22.188 -26.453 1 97.12 272 GLY B C 1
ATOM 4460 O O . GLY B 1 272 ? -2.615 -21.656 -27.25 1 97.12 272 GLY B O 1
ATOM 4461 N N . ASN B 1 273 ? -4.34 -21.469 -25.828 1 97.75 273 ASN B N 1
ATOM 4462 C CA . ASN B 1 273 ? -4.434 -20.016 -25.906 1 97.75 273 ASN B CA 1
ATOM 4463 C C . ASN B 1 273 ? -3.447 -19.328 -24.969 1 97.75 273 ASN B C 1
ATOM 4465 O O . ASN B 1 273 ? -3.291 -19.75 -23.812 1 97.75 273 ASN B O 1
ATOM 4469 N N . ILE B 1 274 ? -2.768 -18.328 -25.516 1 98.06 274 ILE B N 1
ATOM 4470 C CA . ILE B 1 274 ? -1.776 -17.609 -24.719 1 98.06 274 ILE B CA 1
ATOM 4471 C C . ILE B 1 274 ? -2.268 -16.188 -24.438 1 98.06 274 ILE B C 1
ATOM 4473 O O . ILE B 1 274 ? -2.615 -15.445 -25.359 1 98.06 274 ILE B O 1
ATOM 4477 N N . PHE B 1 275 ? -2.336 -15.789 -23.156 1 97.94 275 PHE B N 1
ATOM 4478 C CA . PHE B 1 275 ? -2.6 -14.422 -22.719 1 97.94 275 PHE B CA 1
ATOM 4479 C C . PHE B 1 275 ? -1.375 -13.828 -22.047 1 97.94 275 PHE B C 1
ATOM 4481 O O . PHE B 1 275 ? -0.912 -14.344 -21.031 1 97.94 275 PHE B O 1
ATOM 4488 N N . PHE B 1 276 ? -0.858 -12.844 -22.625 1 97.81 276 PHE B N 1
ATOM 4489 C CA . PHE B 1 276 ? 0.174 -12.07 -21.953 1 97.81 276 PHE B CA 1
ATOM 4490 C C . PHE B 1 276 ? -0.448 -11.07 -20.984 1 97.81 276 PHE B C 1
ATOM 4492 O O . PHE B 1 276 ? -0.996 -10.047 -21.391 1 97.81 276 PHE B O 1
ATOM 4499 N N . GLY B 1 277 ? -0.302 -11.352 -19.719 1 97.94 277 GLY B N 1
ATOM 4500 C CA . GLY B 1 277 ? -1.048 -10.656 -18.688 1 97.94 277 GLY B CA 1
ATOM 4501 C C . GLY B 1 277 ? -0.671 -9.188 -18.578 1 97.94 277 GLY B C 1
ATOM 4502 O O . GLY B 1 277 ? 0.504 -8.836 -18.688 1 97.94 277 GLY B O 1
ATOM 4503 N N . GLU B 1 278 ? -1.657 -8.422 -18.391 1 97.81 278 GLU B N 1
ATOM 4504 C CA . GLU B 1 278 ? -1.531 -7 -18.062 1 97.81 278 GLU B CA 1
ATOM 4505 C C . GLU B 1 278 ? -2.479 -6.602 -16.938 1 97.81 278 GLU B C 1
ATOM 4507 O O . GLU B 1 278 ? -3.547 -7.199 -16.781 1 97.81 278 GLU B O 1
ATOM 4512 N N . ASP B 1 279 ? -2.045 -5.621 -16.219 1 98.56 279 ASP B N 1
ATOM 4513 C CA . ASP B 1 279 ? -2.926 -5.16 -15.141 1 98.56 279 ASP B CA 1
ATOM 4514 C C . ASP B 1 279 ? -4.289 -4.75 -15.695 1 98.56 279 ASP B C 1
ATOM 4516 O O . ASP B 1 279 ? -4.375 -4.078 -16.719 1 98.56 279 ASP B O 1
ATOM 4520 N N . GLY B 1 280 ? -5.32 -5.18 -15.016 1 98.44 280 GLY B N 1
ATOM 4521 C CA . GLY B 1 280 ? -6.68 -4.82 -15.383 1 98.44 280 GLY B CA 1
ATOM 4522 C C . GLY B 1 280 ? -7.305 -5.781 -16.375 1 98.44 280 GLY B C 1
ATOM 4523 O O . GLY B 1 280 ? -8.508 -5.711 -16.641 1 98.44 280 GLY B O 1
ATOM 4524 N N . MET B 1 281 ? -6.586 -6.707 -16.891 1 98.25 281 MET B N 1
ATOM 4525 C CA . MET B 1 281 ? -7.047 -7.625 -17.922 1 98.25 281 MET B CA 1
ATOM 4526 C C . MET B 1 281 ? -8.062 -8.617 -17.359 1 98.25 281 MET B C 1
ATOM 4528 O O . MET B 1 281 ? -7.848 -9.18 -16.281 1 98.25 281 MET B O 1
ATOM 4532 N N . GLU B 1 282 ? -9.141 -8.766 -18 1 98.31 282 GLU B N 1
ATOM 4533 C CA . GLU B 1 282 ? -10.086 -9.844 -17.719 1 98.31 282 GLU B CA 1
ATOM 4534 C C . GLU B 1 282 ? -9.797 -11.07 -18.594 1 98.31 282 GLU B C 1
ATOM 4536 O O . GLU B 1 282 ? -9.617 -10.945 -19.797 1 98.31 282 GLU B O 1
ATOM 4541 N N . ILE B 1 283 ? -9.781 -12.242 -18.031 1 97.88 283 ILE B N 1
ATOM 4542 C CA . ILE B 1 283 ? -9.445 -13.469 -18.75 1 97.88 283 ILE B CA 1
ATOM 4543 C C . ILE B 1 283 ? -10.719 -14.266 -19.031 1 97.88 283 ILE B C 1
ATOM 4545 O O . ILE B 1 283 ? -11.383 -14.727 -18.094 1 97.88 283 ILE B O 1
ATOM 4549 N N . PRO B 1 284 ? -11.031 -14.492 -20.266 1 93.69 284 PRO B N 1
ATOM 4550 C CA . PRO B 1 284 ? -12.172 -15.344 -20.594 1 93.69 284 PRO B CA 1
ATOM 4551 C C . PRO B 1 284 ? -11.859 -16.828 -20.469 1 93.69 284 PRO B C 1
ATOM 4553 O O . PRO B 1 284 ? -10.875 -17.312 -21.031 1 93.69 284 PRO B O 1
ATOM 4556 N N . PHE B 1 285 ? -12.688 -17.547 -19.734 1 90.38 285 PHE B N 1
ATOM 4557 C CA . PHE B 1 285 ? -12.461 -18.969 -19.5 1 90.38 285 PHE B CA 1
ATOM 4558 C C . PHE B 1 285 ? -12.719 -19.766 -20.781 1 90.38 285 PHE B C 1
ATOM 4560 O O . PHE B 1 285 ? -12.18 -20.859 -20.953 1 90.38 285 PHE B O 1
ATOM 4567 N N . ALA B 1 286 ? -13.586 -19.234 -21.672 1 84.19 286 ALA B N 1
ATOM 4568 C CA . ALA B 1 286 ? -13.922 -19.922 -22.922 1 84.19 286 ALA B CA 1
ATOM 4569 C C . ALA B 1 286 ? -12.852 -19.672 -23.984 1 84.19 286 ALA B C 1
ATOM 4571 O O . ALA B 1 286 ? -12.875 -20.297 -25.047 1 84.19 286 ALA B O 1
ATOM 4572 N N . GLY B 1 287 ? -11.859 -18.922 -23.672 1 83.69 287 GLY B N 1
ATOM 4573 C CA . GLY B 1 287 ? -10.836 -18.578 -24.641 1 83.69 287 GLY B CA 1
ATOM 4574 C C . GLY B 1 287 ? -11.086 -17.25 -25.328 1 83.69 287 GLY B C 1
ATOM 4575 O O . GLY B 1 287 ? -12.047 -16.547 -25 1 83.69 287 GLY B O 1
ATOM 4576 N N . PRO B 1 288 ? -10.086 -16.828 -26.25 1 73.06 288 PRO B N 1
ATOM 4577 C CA . PRO B 1 288 ? -10.227 -15.539 -26.938 1 73.06 288 PRO B CA 1
ATOM 4578 C C . PRO B 1 288 ? -11.453 -15.477 -27.828 1 73.06 288 PRO B C 1
ATOM 4580 O O . PRO B 1 288 ? -11.867 -16.5 -28.391 1 73.06 288 PRO B O 1
ATOM 4583 N N . ARG B 1 289 ? -12.273 -14.422 -27.672 1 61.22 289 ARG B N 1
ATOM 4584 C CA . ARG B 1 289 ? -13.422 -14.234 -28.547 1 61.22 289 ARG B CA 1
ATOM 4585 C C . ARG B 1 289 ? -12.977 -14.07 -30 1 61.22 289 ARG B C 1
ATOM 4587 O O . ARG B 1 289 ? -11.992 -13.391 -30.281 1 61.22 289 ARG B O 1
ATOM 4594 N N . GLN B 1 290 ? -13.211 -15.07 -30.844 1 48.78 290 GLN B N 1
ATOM 4595 C CA . GLN B 1 290 ? -12.984 -14.914 -32.281 1 48.78 290 GLN B CA 1
ATOM 4596 C C . GLN B 1 290 ? -13.672 -13.656 -32.812 1 48.78 290 GLN B C 1
ATOM 4598 O O . GLN B 1 290 ? -14.859 -13.438 -32.562 1 48.78 290 GLN B O 1
ATOM 4603 N N . THR B 1 291 ? -12.914 -12.562 -32.688 1 42.5 291 THR B N 1
ATOM 4604 C CA . THR B 1 291 ? -13.539 -11.406 -33.312 1 42.5 291 THR B CA 1
ATOM 4605 C C . THR B 1 291 ? -14.117 -11.781 -34.688 1 42.5 291 THR B C 1
ATOM 4607 O O . THR B 1 291 ? -13.383 -12.234 -35.562 1 42.5 291 THR B O 1
ATOM 4610 N N . ARG B 1 292 ? -15.266 -12.336 -34.656 1 34.94 292 ARG B N 1
ATOM 4611 C CA . ARG B 1 292 ? -15.898 -12.461 -35.969 1 34.94 292 ARG B CA 1
ATOM 4612 C C . ARG B 1 292 ? -15.742 -11.172 -36.781 1 34.94 292 ARG B C 1
ATOM 4614 O O . ARG B 1 292 ? -16.078 -10.094 -36.312 1 34.94 292 ARG B O 1
ATOM 4621 N N . LEU B 1 293 ? -14.648 -11.148 -37.5 1 37.03 293 LEU B N 1
ATOM 4622 C CA . LEU B 1 293 ? -14.703 -10.117 -38.562 1 37.03 293 LEU B CA 1
ATOM 4623 C C . LEU B 1 293 ? -16.062 -10.102 -39.219 1 37.03 293 LEU B C 1
ATOM 4625 O O . LEU B 1 293 ? -16.531 -11.117 -39.75 1 37.03 293 LEU B O 1
ATOM 4629 N N . ASP B 1 294 ? -16.906 -9.328 -38.594 1 32 294 ASP B N 1
ATOM 4630 C CA . ASP B 1 294 ? -18.016 -9.07 -39.5 1 32 294 ASP B CA 1
ATOM 4631 C C . ASP B 1 294 ? -17.516 -8.406 -40.781 1 32 294 ASP B C 1
ATOM 4633 O O . ASP B 1 294 ? -16.594 -7.582 -40.75 1 32 294 ASP B O 1
#

pLDDT: mean 96.19, std 8.27, range [31.12, 98.94]

Secondary structure (DSSP, 8-state):
-EEEEEE---SS--SS-PSSEEEEEETTEEEEEEE-TTHHHHHHHTT--GGGEEEEE-S---HHHHTTHHHHHHHHHHHHTT-SPPPEEEESTTHHHHHHHHHSTTSTTHHHHHHHHHSHHHHHHHHHTT--SS-PPP--EEEEPPTT-EEE-SS-EEEEEE--SSTTT---EEEEEEETTEEEEE--S-SS-HHHHHHTTT-SEEEEE--B-TT--S-HHHHHHS-BHHHHHHHHHHHT-SEEEEES--GGGGSTTHHHHHHHHHHTT--SEEEE--TT-B--TT-S------/-EEEEEE---SS--SS-PSSEEEEEETTEEEEEEE-TTHHHHHHHTT--GGGEEEEE-S---HHHHTTHHHHHHHHHHHHTT-SPPPEEEESTTHHHHHHHHHSTTSTTHHHHHHHHHSHHHHHHHHHTT--SS-PPP--EEEEPPTT-EEE-SS-EEEEEE--SSTTT---EEEEEEETTEEEEE--S-SS-HHHHHHTTT-SEEEEE--B-TT--S-HHHHHHS-BHHHHHHHHHHTT-SEEEEES--GGGGSTTHHHHHHHHHHTT--SEEEE--TT-B--TT-S------

Sequence (588 aa):
MNLWLLGTGTPTPSLWRMCSGYLVRVGDEYLVFDHGFGAHHRMLELGVRATQVSHAFFSHHHYDHMGDYPRLLLTRWDQGVGRIDDMDVYGPPPLKLITERLIGDDGAFGPDLISRTENQCSIDVYQARGGTGMRARPQPHLHELAADAVVRTPGWTVRVAPVNHFAPHLVSYGYRLDADGQSFVYSGDTGPSRALRELAQDCDVLVHMCHYVSGTAPSKTFAAFTMGHRELAELAAEANVRNLVISHVTEQFDHPGMRERIVREVGEIYRGNIFFGEDGMEIPFAGPRQTRLDMNLWLLGTGTPTPSLWRMCSGYLVRVGDEYLVFDHGFGAHHRMLELGVRATQVSHAFFSHHHYDHMGDYPRLLLTRWDQGVGRIDDMDVYGPPPLKLITERLIGDDGAFGPDLISRTENQCSIDVYQARGGTGMRARPQPHLHELAADAVVRTPGWTVRVAPVNHFAPHLVSYGYRLDADGQSFVYSGDTGPSRALRELAQDCDVLVHMCHYVSGTAPSKTFAAFTMGHRELAELAAEANVRNLVISHVTEQFDHPGMRERIVREVGEIYRGNIFFGEDGMEIPFAGPRQTRLD

Organism: Bordetella pertussis (strain Tohama I / ATCC BAA-589 / NCTC 13251) (NCBI:txid257313)

Nearest PDB structures (foldseek):
  8gyg-assembly1_B  TM=8.501E-01  e=2.381E-24  Paraglaciecola sp. T6c
  8gyg-assembly1_A  TM=8.034E-01  e=3.605E-25  Paraglaciecola sp. T6c
  3zwf-assembly1_A  TM=7.773E-01  e=9.639E-19  Homo sapiens
  3zwf-assembly1_B  TM=7.717E-01  e=1.230E-18  Homo sapiens
  8pc4-assembly1_A  TM=6.461E-01  e=1.071E-09  Homo sapiens

InterPro domains:
  IPR001279 Metallo-beta-lactamase [PF12706] (138-248)
  IPR001279 Metallo-beta-lactamase [SM00849] (18-248)
  IPR036866 Ribonuclease Z/Hydroxyacylglutathione hydrolase-like [G3DSA:3.60.15.10] (2-291)
  IPR036866 Ribonuclease Z/Hydroxyacylglutathione hydrolase-like [SSF56281] (1-284)
  IPR044094 AtsA-like, MBL-fold [cd07719] (3-208)

Solvent-accessible surface area (backbone atoms only — not comparable to full-atom values): 29267 Å² total; per-residue (Å²): 119,47,39,34,31,26,12,26,14,38,75,61,87,52,97,72,28,27,8,27,14,31,41,34,34,55,90,90,41,28,35,33,47,24,30,0,44,57,10,60,59,42,37,46,73,73,70,48,56,54,71,52,44,48,35,37,38,34,30,36,66,40,54,34,26,41,53,27,44,62,58,46,52,50,46,18,44,64,74,32,40,82,74,59,80,66,34,40,37,36,23,33,68,62,44,64,56,28,49,39,19,36,64,27,81,80,11,45,42,8,57,29,52,50,26,50,48,67,33,64,45,40,47,52,52,39,41,74,71,66,29,69,83,78,61,74,76,82,65,62,48,77,43,68,48,58,60,73,36,72,50,78,55,101,69,36,36,38,40,37,31,50,39,34,27,56,68,90,57,38,55,25,27,23,41,28,40,40,36,90,94,41,36,40,26,40,40,44,59,27,14,80,38,72,52,50,35,61,65,33,48,65,24,34,30,37,44,32,43,30,45,43,60,65,90,66,63,93,41,70,59,37,46,47,32,30,22,26,43,54,63,47,16,49,44,40,41,75,17,46,34,44,29,41,31,40,24,34,33,42,74,75,54,70,41,89,67,34,55,61,49,48,54,52,56,25,48,75,64,20,84,54,47,80,41,81,55,43,48,71,38,70,58,59,74,92,44,83,77,74,73,67,79,120,120,46,40,34,32,26,11,25,14,41,74,62,87,53,97,74,28,25,7,26,13,30,40,35,34,54,89,90,41,28,34,32,46,25,29,0,42,55,12,59,59,41,37,44,74,73,70,49,55,53,71,52,44,46,36,37,39,36,30,37,67,42,54,34,27,39,53,28,44,63,56,46,52,52,45,18,44,64,75,32,41,83,73,58,80,65,33,41,37,35,24,34,68,65,44,64,55,29,49,38,18,36,63,27,78,80,10,45,43,8,57,29,52,51,26,49,50,66,32,66,46,40,46,51,52,39,41,74,71,67,27,70,82,78,63,74,77,82,64,61,46,75,41,68,51,58,59,74,36,71,51,78,56,100,69,37,36,38,39,37,29,50,39,35,27,54,68,90,55,39,56,25,26,23,40,29,39,40,36,90,95,40,35,40,26,39,40,45,59,27,14,79,39,71,51,50,36,62,66,32,46,64,24,34,29,38,42,34,44,32,45,42,61,64,91,65,61,93,40,71,59,37,45,47,33,30,22,27,44,55,62,46,17,48,44,39,43,75,17,48,35,45,29,42,30,40,25,34,32,42,73,76,54,72,40,90,66,34,55,61,49,49,53,52,56,26,48,76,63,20,84,53,47,80,41,80,55,43,48,72,40,70,58,61,75,90,46,83,77,74,73,69,79,121

Radius of gyration: 24.61 Å; Cα contacts (8 Å, |Δi|>4): 1466; chains: 2; bounding box: 54×70×64 Å